Protein AF-0000000070175536 (afdb_homodimer)

Solvent-accessible surface area (backbone atoms only — not comparable to full-atom values): 23758 Å² total; per-residue (Å²): 136,83,76,71,70,71,65,68,59,58,58,49,48,50,49,49,50,51,50,50,50,50,49,48,49,50,50,49,49,51,49,47,46,49,40,47,23,42,50,34,25,49,50,18,29,48,29,9,54,51,14,40,46,26,38,61,70,68,37,47,72,58,17,34,53,26,37,48,50,21,39,54,30,51,53,45,20,55,43,45,17,60,76,60,68,35,74,43,72,66,46,50,50,48,38,49,53,15,46,42,35,18,34,7,50,25,42,26,47,68,58,58,45,82,48,72,69,39,39,51,50,28,51,51,42,25,46,39,38,47,48,32,63,73,70,28,55,82,70,49,101,60,39,31,45,9,50,59,47,50,48,43,30,34,45,32,36,20,42,28,45,67,58,73,56,41,61,69,62,29,46,51,46,46,54,55,36,40,53,43,28,67,31,84,44,82,30,55,51,79,39,45,77,75,37,46,66,67,44,36,47,51,53,52,48,52,53,50,36,62,72,64,66,42,51,60,62,37,13,53,51,46,36,51,54,37,49,47,46,72,76,31,26,70,79,65,45,22,65,92,81,136,83,78,73,71,71,66,68,58,58,57,49,47,50,50,50,52,50,50,49,51,50,50,49,48,51,50,49,51,50,50,47,45,48,41,48,23,42,50,34,24,50,50,18,29,49,27,7,53,51,14,40,46,26,37,60,69,67,37,47,72,58,17,34,53,26,36,46,50,21,38,55,31,51,54,45,20,54,42,45,17,60,76,57,67,36,74,44,73,64,46,50,51,48,38,49,53,13,46,43,35,18,34,9,51,25,42,27,48,69,57,59,45,82,46,71,68,40,37,50,52,27,50,54,44,26,46,41,39,48,48,32,63,72,69,29,55,81,72,52,93,63,40,29,44,8,50,60,47,50,46,45,30,34,44,32,36,19,42,28,45,66,57,73,55,41,62,68,62,30,47,53,45,45,54,54,36,40,54,44,27,67,31,84,45,84,32,56,48,79,39,44,77,75,37,46,67,67,44,38,48,51,52,52,48,52,54,50,37,61,73,64,64,41,52,60,61,35,12,53,51,45,36,52,54,37,51,46,45,73,76,31,25,70,78,65,45,22,65,93,78

pLDDT: mean 88.98, std 12.2, range [30.27, 98.88]

Structure (mmCIF, N/CA/C/O backbone):
data_AF-0000000070175536-model_v1
#
loop_
_entity.id
_entity.type
_entity.pdbx_description
1 polymer 'CDP-diacylglycerol--serine O-phosphatidyltransferase-like protein'
#
loop_
_atom_site.group_PDB
_atom_site.id
_atom_site.type_symbol
_atom_site.label_atom_id
_atom_site.label_alt_id
_atom_site.label_comp_id
_atom_site.label_asym_id
_atom_site.label_entity_id
_atom_site.label_seq_id
_atom_site.pdbx_PDB_ins_code
_atom_site.Cartn_x
_atom_site.Cartn_y
_atom_site.Cartn_z
_atom_site.occupancy
_atom_site.B_iso_or_equiv
_atom_site.auth_seq_id
_atom_site.auth_comp_id
_atom_site.auth_asym_id
_atom_site.auth_atom_id
_atom_site.pdbx_PDB_model_num
ATOM 1 N N . MET A 1 1 ? -20.859 22.359 71.75 1 30.92 1 MET A N 1
ATOM 2 C CA . MET A 1 1 ? -21.172 21.766 70.438 1 30.92 1 MET A CA 1
ATOM 3 C C . MET A 1 1 ? -19.984 21.875 69.5 1 30.92 1 MET A C 1
ATOM 5 O O . MET A 1 1 ? -19.641 22.969 69.062 1 30.92 1 MET A O 1
ATOM 9 N N . TRP A 1 2 ? -18.891 21.094 69.688 1 39.81 2 TRP A N 1
ATOM 10 C CA . TRP A 1 2 ? -17.641 20.891 68.938 1 39.81 2 TRP A CA 1
ATOM 11 C C . TRP A 1 2 ? -17.906 20.438 67.5 1 39.81 2 TRP A C 1
ATOM 13 O O . TRP A 1 2 ? -18.469 19.359 67.312 1 39.81 2 TRP A O 1
ATOM 23 N N . ILE A 1 3 ? -18.453 21.312 66.625 1 43.78 3 ILE A N 1
ATOM 24 C CA . ILE A 1 3 ? -18.5 21.094 65.188 1 43.78 3 ILE A CA 1
ATOM 25 C C . ILE A 1 3 ? -17.125 20.625 64.688 1 43.78 3 ILE A C 1
ATOM 27 O O . ILE A 1 3 ? -16.156 21.375 64.75 1 43.78 3 ILE A O 1
ATOM 31 N N . VAL A 1 4 ? -16.734 19.422 65 1 46.03 4 VAL A N 1
ATOM 32 C CA . VAL A 1 4 ? -15.594 18.781 64.312 1 46.03 4 VAL A CA 1
ATOM 33 C C . VAL A 1 4 ? -15.75 18.891 62.812 1 46.03 4 VAL A C 1
ATOM 35 O O . VAL A 1 4 ? -16.703 18.359 62.25 1 46.03 4 VAL A O 1
ATOM 38 N N . SER A 1 5 ? -15.32 20 62.156 1 50.22 5 SER A N 1
ATOM 39 C CA . SER A 1 5 ? -15.117 20.078 60.719 1 50.22 5 SER A CA 1
ATOM 40 C C . SER A 1 5 ? -14.453 18.828 60.188 1 50.22 5 SER A C 1
ATOM 42 O O . SER A 1 5 ? -13.453 18.359 60.719 1 50.22 5 SER A O 1
ATOM 44 N N . PRO A 1 6 ? -15.25 17.922 59.656 1 58.19 6 PRO A N 1
ATOM 45 C CA . PRO A 1 6 ? -14.602 16.734 59.094 1 58.19 6 PRO A CA 1
ATOM 46 C C . PRO A 1 6 ? -13.266 17.047 58.438 1 58.19 6 PRO A C 1
ATOM 48 O O . PRO A 1 6 ? -13.055 18.156 57.969 1 58.19 6 PRO A O 1
ATOM 51 N N . PRO A 1 7 ? -12.133 16.391 58.781 1 60.88 7 PRO A N 1
ATOM 52 C CA . PRO A 1 7 ? -10.805 16.812 58.344 1 60.88 7 PRO A CA 1
ATOM 53 C C . PRO A 1 7 ? -10.727 17.047 56.844 1 60.88 7 PRO A C 1
ATOM 55 O O . PRO A 1 7 ? -11.203 16.219 56.062 1 60.88 7 PRO A O 1
ATOM 58 N N . SER A 1 8 ? -10.742 18.297 56.344 1 72.88 8 SER A N 1
ATOM 59 C CA . SER A 1 8 ? -10.523 18.891 55.031 1 72.88 8 SER A CA 1
ATOM 60 C C . SER A 1 8 ? -9.562 18.047 54.188 1 72.88 8 SER A C 1
ATOM 62 O O . SER A 1 8 ? -9.719 17.953 52.969 1 72.88 8 SER A O 1
ATOM 64 N N . GLY A 1 9 ? -8.922 17.156 54.844 1 75.5 9 GLY A N 1
ATOM 65 C CA . GLY A 1 9 ? -7.914 16.391 54.125 1 75.5 9 GLY A CA 1
ATOM 66 C C . GLY A 1 9 ? -8.477 15.172 53.406 1 75.5 9 GLY A C 1
ATOM 67 O O . GLY A 1 9 ? -8.07 14.852 52.312 1 75.5 9 GLY A O 1
ATOM 68 N N . VAL A 1 10 ? -9.383 14.5 54.125 1 79.31 10 VAL A N 1
ATOM 69 C CA . VAL A 1 10 ? -9.945 13.289 53.562 1 79.31 10 VAL A CA 1
ATOM 70 C C . VAL A 1 10 ? -10.836 13.648 52.375 1 79.31 10 VAL A C 1
ATOM 72 O O . VAL A 1 10 ? -10.812 12.977 51.344 1 79.31 10 VAL A O 1
ATOM 75 N N . PHE A 1 11 ? -11.625 14.719 52.594 1 81.38 11 PHE A N 1
ATOM 76 C CA . PHE A 1 11 ? -12.492 15.156 51.5 1 81.38 11 PHE A CA 1
ATOM 77 C C . PHE A 1 11 ? -11.672 15.609 50.312 1 81.38 11 PHE A C 1
ATOM 79 O O . PHE A 1 11 ? -12.023 15.297 49.156 1 81.38 11 PHE A O 1
ATOM 86 N N . GLN A 1 12 ? -10.602 16.281 50.656 1 83.25 12 GLN A N 1
ATOM 87 C CA . GLN A 1 12 ? -9.727 16.734 49.562 1 83.25 12 GLN A CA 1
ATOM 88 C C . GLN A 1 12 ? -9.055 15.555 48.875 1 83.25 12 GLN A C 1
ATOM 90 O O . GLN A 1 12 ? -8.906 15.547 47.656 1 83.25 12 GLN A O 1
ATOM 95 N N . TYR A 1 13 ? -8.758 14.602 49.594 1 82.12 13 TYR A N 1
ATOM 96 C CA . TYR A 1 13 ? -8.125 13.398 49.062 1 82.12 13 TYR A CA 1
ATOM 97 C C . TYR A 1 13 ? -9.117 12.602 48.219 1 82.12 13 TYR A C 1
ATOM 99 O O . TYR A 1 13 ? -8.781 12.148 47.125 1 82.12 13 TYR A O 1
ATOM 107 N N . THR A 1 14 ? -10.289 12.469 48.75 1 79.38 14 THR A N 1
ATOM 108 C CA . THR A 1 14 ? -11.32 11.742 48.031 1 79.38 14 THR A CA 1
ATOM 109 C C . THR A 1 14 ? -11.68 12.469 46.75 1 79.38 14 THR A C 1
ATOM 111 O O . THR A 1 14 ? -11.914 11.836 45.719 1 79.38 14 THR A O 1
ATOM 114 N N . LYS A 1 15 ? -11.703 13.789 46.875 1 83.75 15 LYS A N 1
ATOM 115 C CA . LYS A 1 15 ? -11.977 14.594 45.656 1 83.75 15 LYS A CA 1
ATOM 116 C C . LYS A 1 15 ? -10.867 14.438 44.625 1 83.75 15 LYS A C 1
ATOM 118 O O . LYS A 1 15 ? -11.141 14.297 43.438 1 83.75 15 LYS A O 1
ATOM 123 N N . LYS A 1 16 ? -9.664 14.375 45.094 1 83.62 16 LYS A N 1
ATOM 124 C CA . LYS A 1 16 ? -8.531 14.188 44.219 1 83.62 16 LYS A CA 1
ATOM 125 C C . LYS A 1 16 ? -8.562 12.812 43.562 1 83.62 16 LYS A C 1
ATOM 127 O O . LYS A 1 16 ? -8.266 12.672 42.375 1 83.62 16 LYS A O 1
ATOM 132 N N . LEU A 1 17 ? -8.898 11.781 44.312 1 80.69 17 LEU A N 1
ATOM 133 C CA . LEU A 1 17 ? -8.992 10.422 43.812 1 80.69 17 LEU A CA 1
ATOM 134 C C . LEU A 1 17 ? -10.109 10.305 42.781 1 80.69 17 LEU A C 1
ATOM 136 O O . LEU A 1 17 ? -9.945 9.648 41.75 1 80.69 17 LEU A O 1
ATOM 140 N N . PHE A 1 18 ? -11.18 10.953 43.094 1 81.56 18 PHE A N 1
ATOM 141 C CA . PHE A 1 18 ? -12.32 10.953 42.156 1 81.56 18 PHE A CA 1
ATOM 142 C C . PHE A 1 18 ? -11.969 11.672 40.875 1 81.56 18 PHE A C 1
ATOM 144 O O . PHE A 1 18 ? -12.32 11.211 39.781 1 81.56 18 PHE A O 1
ATOM 151 N N . LEU A 1 19 ? -11.242 12.727 41 1 81.88 19 LEU A N 1
ATOM 152 C CA . LEU A 1 19 ? -10.812 13.477 39.844 1 81.88 19 LEU A CA 1
ATOM 153 C C . LEU A 1 19 ? -9.805 12.688 39 1 81.88 19 LEU A C 1
ATOM 155 O O . LEU A 1 19 ? -9.828 12.727 37.781 1 81.88 19 LEU A O 1
ATOM 159 N N . ARG A 1 20 ? -8.977 11.969 39.719 1 84.12 20 ARG A N 1
ATOM 160 C CA . ARG A 1 20 ? -8.008 11.117 39.031 1 84.12 20 ARG A CA 1
ATOM 161 C C . ARG A 1 20 ? -8.703 9.969 38.312 1 84.12 20 ARG A C 1
ATOM 163 O O . ARG A 1 20 ? -8.328 9.625 37.188 1 84.12 20 ARG A O 1
ATOM 170 N N . GLU A 1 21 ? -9.656 9.375 38.875 1 80.75 21 GLU A N 1
ATOM 171 C CA . GLU A 1 21 ? -10.43 8.297 38.25 1 80.75 21 GLU A CA 1
ATOM 172 C C . GLU A 1 21 ? -11.219 8.805 37.031 1 80.75 21 GLU A C 1
ATOM 174 O O . GLU A 1 21 ? -11.297 8.133 36 1 80.75 21 GLU A O 1
ATOM 179 N N . GLN A 1 22 ? -11.82 10.008 37.219 1 78.5 22 GLN A N 1
ATOM 180 C CA . GLN A 1 22 ? -12.555 10.602 36.125 1 78.5 22 GLN A CA 1
ATOM 181 C C . GLN A 1 22 ? -11.625 10.945 34.969 1 78.5 22 GLN A C 1
ATOM 183 O O . GLN A 1 22 ? -11.984 10.766 33.812 1 78.5 22 GLN A O 1
ATOM 188 N N . ALA A 1 23 ? -10.453 11.406 35.281 1 83 23 ALA A N 1
ATOM 189 C CA . ALA A 1 23 ? -9.445 11.695 34.281 1 83 23 ALA A CA 1
ATOM 190 C C . ALA A 1 23 ? -8.984 10.422 33.562 1 83 23 ALA A C 1
ATOM 192 O O . ALA A 1 23 ? -8.789 10.414 32.344 1 83 23 ALA A O 1
ATOM 193 N N . GLY A 1 24 ? -8.812 9.414 34.312 1 78 24 GLY A N 1
ATOM 194 C CA . GLY A 1 24 ? -8.445 8.133 33.75 1 78 24 GLY A CA 1
ATOM 195 C C . GLY A 1 24 ? -9.5 7.566 32.812 1 78 24 GLY A C 1
ATOM 196 O O . GLY A 1 24 ? -9.172 7.059 31.719 1 78 24 GLY A O 1
ATOM 197 N N . ARG A 1 25 ? -10.734 7.676 33.281 1 76.56 25 ARG A N 1
ATOM 198 C CA . ARG A 1 25 ? -11.844 7.227 32.438 1 76.56 25 ARG A CA 1
ATOM 199 C C . ARG A 1 25 ? -11.953 8.07 31.172 1 76.56 25 ARG A C 1
ATOM 201 O O . ARG A 1 25 ? -12.18 7.531 30.094 1 76.56 25 ARG A O 1
ATOM 208 N N . ALA A 1 26 ? -11.789 9.32 31.328 1 78.19 26 ALA A N 1
ATOM 209 C CA . ALA A 1 26 ? -11.836 10.219 30.172 1 78.19 26 ALA A CA 1
ATOM 210 C C . ALA A 1 26 ? -10.711 9.898 29.188 1 78.19 26 ALA A C 1
ATOM 212 O O . ALA A 1 26 ? -10.922 9.898 27.969 1 78.19 26 ALA A O 1
ATOM 213 N N . GLN A 1 27 ? -9.594 9.625 29.797 1 78.44 27 GLN A N 1
ATOM 214 C CA . GLN A 1 27 ? -8.461 9.266 28.953 1 78.44 27 GLN A CA 1
ATOM 215 C C . GLN A 1 27 ? -8.695 7.926 28.25 1 78.44 27 GLN A C 1
ATOM 217 O O . GLN A 1 27 ? -8.328 7.754 27.094 1 78.44 27 GLN A O 1
ATOM 222 N N . ALA A 1 28 ? -9.281 7.027 28.938 1 78.31 28 ALA A N 1
ATOM 223 C CA . ALA A 1 28 ? -9.594 5.715 28.391 1 78.31 28 ALA A CA 1
ATOM 224 C C . ALA A 1 28 ? -10.633 5.82 27.281 1 78.31 28 ALA A C 1
ATOM 226 O O . ALA A 1 28 ? -10.516 5.16 26.234 1 78.31 28 ALA A O 1
ATOM 227 N N . VAL A 1 29 ? -11.594 6.598 27.453 1 73.94 29 VAL A N 1
ATOM 228 C CA . VAL A 1 29 ? -12.641 6.805 26.453 1 73.94 29 VAL A CA 1
ATOM 229 C C . VAL A 1 29 ? -12.047 7.473 25.219 1 73.94 29 VAL A C 1
ATOM 231 O O . VAL A 1 29 ? -12.359 7.098 24.078 1 73.94 29 VAL A O 1
ATOM 234 N N . GLU A 1 30 ? -11.219 8.414 25.453 1 76.25 30 GLU A N 1
ATOM 235 C CA . GLU A 1 30 ? -10.555 9.094 24.344 1 76.25 30 GLU A CA 1
ATOM 236 C C . GLU A 1 30 ? -9.664 8.133 23.562 1 76.25 30 GLU A C 1
ATOM 238 O O . GLU A 1 30 ? -9.633 8.164 22.328 1 76.25 30 GLU A O 1
ATOM 243 N N . PHE A 1 31 ? -9.023 7.301 24.281 1 77.75 31 PHE A N 1
ATOM 244 C CA . PHE A 1 31 ? -8.18 6.281 23.656 1 77.75 31 PHE A CA 1
ATOM 245 C C . PHE A 1 31 ? -9.016 5.328 22.812 1 77.75 31 PHE A C 1
ATOM 247 O O . PHE A 1 31 ? -8.641 4.984 21.703 1 77.75 31 PHE A O 1
ATOM 254 N N . LEU A 1 32 ? -10.109 4.926 23.344 1 75.44 32 LEU A N 1
ATOM 255 C CA . LEU A 1 32 ? -11 4.008 22.625 1 75.44 32 LEU A CA 1
ATOM 256 C C . LEU A 1 32 ? -11.578 4.668 21.391 1 75.44 32 LEU A C 1
ATOM 258 O O . LEU A 1 32 ? -11.672 4.039 20.328 1 75.44 32 LEU A O 1
ATOM 262 N N . ARG A 1 33 ? -11.938 5.84 21.547 1 75.81 33 ARG A N 1
ATOM 263 C CA . ARG A 1 33 ? -12.516 6.574 20.422 1 75.81 33 ARG A CA 1
ATOM 264 C C . ARG A 1 33 ? -11.516 6.707 19.281 1 75.81 33 ARG A C 1
ATOM 266 O O . ARG A 1 33 ? -11.844 6.441 18.125 1 75.81 33 ARG A O 1
ATOM 273 N N . LYS A 1 34 ? -10.344 7.027 19.703 1 75.88 34 LYS A N 1
ATOM 274 C CA . LYS A 1 34 ? -9.297 7.254 18.703 1 75.88 34 LYS A CA 1
ATOM 275 C C . LYS A 1 34 ? -8.898 5.953 18.016 1 75.88 34 LYS A C 1
ATOM 277 O O . LYS A 1 34 ? -8.594 5.938 16.812 1 75.88 34 LYS A O 1
ATOM 282 N N . ASN A 1 35 ? -9.164 4.965 18.75 1 88.38 35 ASN A N 1
ATOM 283 C CA . ASN A 1 35 ? -8.602 3.727 18.219 1 88.38 35 ASN A CA 1
ATOM 284 C C . ASN A 1 35 ? -9.664 2.879 17.531 1 88.38 35 ASN A C 1
ATOM 286 O O . ASN A 1 35 ? -9.336 1.938 16.812 1 88.38 35 ASN A O 1
ATOM 290 N N . ALA A 1 36 ? -10.93 3.281 17.719 1 91.88 36 ALA A N 1
ATOM 291 C CA . ALA A 1 36 ? -11.992 2.475 17.109 1 91.88 36 ALA A CA 1
ATOM 292 C C . ALA A 1 36 ? -11.922 2.525 15.594 1 91.88 36 ALA A C 1
ATOM 294 O O . ALA A 1 36 ? -11.867 1.485 14.93 1 91.88 36 ALA A O 1
ATOM 295 N N . ALA A 1 37 ? -11.945 3.734 15.062 1 93.56 37 ALA A N 1
ATOM 296 C CA . ALA A 1 37 ? -11.867 3.893 13.609 1 93.56 37 ALA A CA 1
ATOM 297 C C . ALA A 1 37 ? -10.578 3.291 13.055 1 93.56 37 ALA A C 1
ATOM 299 O O . ALA A 1 37 ? -10.594 2.631 12.016 1 93.56 37 ALA A O 1
ATOM 300 N N . ASN A 1 38 ? -9.508 3.463 13.789 1 95.25 38 ASN A N 1
ATOM 301 C CA . ASN A 1 38 ? -8.219 2.928 13.375 1 95.25 38 ASN A CA 1
ATOM 302 C C . ASN A 1 38 ? -8.234 1.402 13.32 1 95.25 38 ASN A C 1
ATOM 304 O O . ASN A 1 38 ? -7.664 0.803 12.406 1 95.25 38 ASN A O 1
ATOM 308 N N . SER A 1 39 ? -8.852 0.866 14.344 1 96.94 39 SER A N 1
ATOM 309 C CA . SER A 1 39 ? -8.945 -0.59 14.383 1 96.94 39 SER A CA 1
ATOM 310 C C . SER A 1 39 ? -9.727 -1.131 13.195 1 96.94 39 SER A C 1
ATOM 312 O O . SER A 1 39 ? -9.391 -2.182 12.648 1 96.94 39 SER A O 1
ATOM 314 N N . ILE A 1 40 ? -10.766 -0.475 12.797 1 97.31 40 ILE A N 1
ATOM 315 C CA . ILE A 1 40 ? -11.578 -0.897 11.664 1 97.31 40 ILE A CA 1
ATOM 316 C C . ILE A 1 40 ? -10.766 -0.769 10.367 1 97.31 40 ILE A C 1
ATOM 318 O O . ILE A 1 40 ? -10.812 -1.653 9.516 1 97.31 40 ILE A O 1
ATOM 322 N N . SER A 1 41 ? -10.016 0.335 10.242 1 97.06 41 SER A N 1
ATOM 323 C CA . SER A 1 41 ? -9.141 0.502 9.094 1 97.06 41 SER A CA 1
ATOM 324 C C . SER A 1 41 ? -8.094 -0.61 9.023 1 97.06 41 SER A C 1
ATOM 326 O O . SER A 1 41 ? -7.797 -1.124 7.945 1 97.06 41 SER A O 1
ATOM 328 N N . MET A 1 42 ? -7.59 -1 10.211 1 97.69 42 MET A N 1
ATOM 329 C CA . MET A 1 42 ? -6.629 -2.096 10.266 1 97.69 42 MET A CA 1
ATOM 330 C C . MET A 1 42 ? -7.273 -3.41 9.844 1 97.69 42 MET A C 1
ATOM 332 O O . MET A 1 42 ? -6.637 -4.234 9.18 1 97.69 42 MET A O 1
ATOM 336 N N . ALA A 1 43 ? -8.445 -3.592 10.258 1 98.5 43 ALA A N 1
ATOM 337 C CA . ALA A 1 43 ? -9.172 -4.785 9.828 1 98.5 43 ALA A CA 1
ATOM 338 C C . ALA A 1 43 ? -9.336 -4.809 8.312 1 98.5 43 ALA A C 1
ATOM 340 O O . ALA A 1 43 ? -9.211 -5.863 7.688 1 98.5 43 ALA A O 1
ATOM 341 N N . ASN A 1 44 ? -9.68 -3.68 7.738 1 98.62 44 ASN A N 1
ATOM 342 C CA . ASN A 1 44 ? -9.758 -3.578 6.285 1 98.62 44 ASN A CA 1
ATOM 343 C C . ASN A 1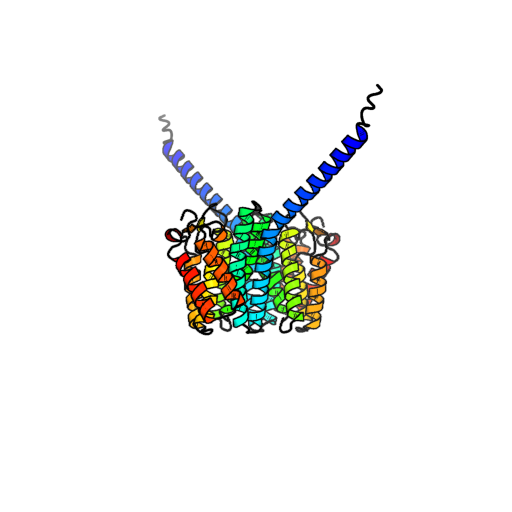 44 ? -8.422 -3.92 5.629 1 98.62 44 ASN A C 1
ATOM 345 O O . ASN A 1 44 ? -8.383 -4.66 4.645 1 98.62 44 ASN A O 1
ATOM 349 N N . LEU A 1 45 ? -7.344 -3.393 6.188 1 98.81 45 LEU A N 1
ATOM 350 C CA . LEU A 1 45 ? -6.016 -3.705 5.676 1 98.81 45 LEU A CA 1
ATOM 351 C C . LEU A 1 45 ? -5.77 -5.211 5.688 1 98.81 45 LEU A C 1
ATOM 353 O O . LEU A 1 45 ? -5.277 -5.77 4.703 1 98.81 45 LEU A O 1
ATOM 357 N N . LEU A 1 46 ? -6.164 -5.871 6.762 1 98.81 46 LEU A N 1
ATOM 358 C CA . LEU A 1 46 ? -5.98 -7.312 6.891 1 98.81 46 LEU A CA 1
ATOM 359 C C . LEU A 1 46 ? -6.812 -8.062 5.852 1 98.81 46 LEU A C 1
ATOM 361 O O . LEU A 1 46 ? -6.344 -9.047 5.273 1 98.81 46 LEU A O 1
ATOM 365 N N . MET A 1 47 ? -8.031 -7.629 5.652 1 98.81 47 MET A N 1
ATOM 366 C CA . MET A 1 47 ? -8.836 -8.25 4.605 1 98.81 47 MET A CA 1
ATOM 367 C C . MET A 1 47 ? -8.133 -8.164 3.256 1 98.81 47 MET A C 1
ATOM 369 O O . MET A 1 47 ? -8.109 -9.141 2.502 1 98.81 47 MET A O 1
ATOM 373 N N . GLY A 1 48 ? -7.59 -6.973 2.988 1 98.88 48 GLY A N 1
ATOM 374 C CA . GLY A 1 48 ? -6.844 -6.801 1.752 1 98.88 48 GLY A CA 1
ATOM 375 C C . GLY A 1 48 ? -5.652 -7.734 1.64 1 98.88 48 GLY A C 1
ATOM 376 O O . GLY A 1 48 ? -5.426 -8.336 0.587 1 98.88 48 GLY A O 1
ATOM 377 N N . LEU A 1 49 ? -4.871 -7.895 2.705 1 98.81 49 LEU A N 1
ATOM 378 C CA . LEU A 1 49 ? -3.697 -8.758 2.697 1 98.81 49 LEU A CA 1
ATOM 379 C C . LEU A 1 49 ? -4.098 -10.219 2.506 1 98.81 49 LEU A C 1
ATOM 381 O O . LEU A 1 49 ? -3.467 -10.938 1.731 1 98.81 49 LEU A O 1
ATOM 385 N N . PHE A 1 50 ? -5.137 -10.602 3.176 1 98.69 50 PHE A N 1
ATOM 386 C CA . PHE A 1 50 ? -5.625 -11.969 2.994 1 98.69 50 PHE A CA 1
ATOM 387 C C . PHE A 1 50 ? -6.113 -12.18 1.564 1 98.69 50 PHE A C 1
ATOM 389 O O . PHE A 1 50 ? -5.926 -13.258 0.994 1 98.69 50 PHE A O 1
ATOM 396 N N . SER A 1 51 ? -6.754 -11.148 1.062 1 98.75 51 SER A N 1
ATOM 397 C CA . SER A 1 51 ? -7.23 -11.25 -0.313 1 98.75 51 SER A CA 1
ATOM 398 C C . SER A 1 51 ? -6.066 -11.43 -1.287 1 98.75 51 SER A C 1
ATOM 400 O O . SER A 1 51 ? -6.148 -12.227 -2.221 1 98.75 51 SER A O 1
ATOM 402 N N . VAL A 1 52 ? -4.996 -10.719 -1.1 1 98.56 52 VAL A N 1
ATOM 403 C CA . VAL A 1 52 ? -3.795 -10.844 -1.922 1 98.56 52 VAL A CA 1
ATOM 404 C C . VAL A 1 52 ? -3.273 -12.273 -1.86 1 98.56 52 VAL A C 1
ATOM 406 O O . VAL A 1 52 ? -2.967 -12.875 -2.893 1 98.56 52 VAL A O 1
ATOM 409 N N . LEU A 1 53 ? -3.223 -12.875 -0.667 1 98.25 53 LEU A N 1
ATOM 410 C CA . LEU A 1 53 ? -2.719 -14.234 -0.497 1 98.25 53 LEU A CA 1
ATOM 411 C C . LEU A 1 53 ? -3.652 -15.242 -1.153 1 98.25 53 LEU A C 1
ATOM 413 O O . LEU A 1 53 ? -3.195 -16.219 -1.746 1 98.25 53 LEU A O 1
ATOM 417 N N . CYS A 1 54 ? -4.957 -15.008 -1.035 1 97.94 54 CYS A N 1
ATOM 418 C CA . CYS A 1 54 ? -5.91 -15.875 -1.71 1 97.94 54 CYS A CA 1
ATOM 419 C C . CYS A 1 54 ? -5.699 -15.852 -3.219 1 97.94 54 CYS A C 1
ATOM 421 O O . CYS A 1 54 ? -5.738 -16.891 -3.873 1 97.94 54 CYS A O 1
ATOM 423 N N . SER A 1 55 ? -5.461 -14.633 -3.748 1 97.62 55 SER A N 1
ATOM 424 C CA . SER A 1 55 ? -5.234 -14.508 -5.184 1 97.62 55 SER A CA 1
ATOM 425 C C . SER A 1 55 ? -3.939 -15.195 -5.602 1 97.62 55 SER A C 1
ATOM 427 O O . SER A 1 55 ? -3.881 -15.828 -6.66 1 97.62 55 SER A O 1
ATOM 429 N N . LEU A 1 56 ? -2.926 -15.125 -4.785 1 95.19 56 LEU A N 1
ATOM 430 C CA . LEU A 1 56 ? -1.653 -15.789 -5.047 1 95.19 56 LEU A CA 1
ATOM 431 C C . LEU A 1 56 ? -1.839 -17.297 -5.164 1 95.19 56 LEU A C 1
ATOM 433 O O . LEU A 1 56 ? -1.16 -17.953 -5.961 1 95.19 56 LEU A O 1
ATOM 437 N N . ASN A 1 57 ? -2.795 -17.812 -4.41 1 96.25 57 ASN A N 1
ATOM 438 C CA . ASN A 1 57 ? -3 -19.266 -4.363 1 96.25 57 ASN A CA 1
ATOM 439 C C . ASN A 1 57 ? -4.16 -19.688 -5.258 1 96.25 57 ASN A C 1
ATOM 441 O O . ASN A 1 57 ? -4.609 -20.828 -5.191 1 96.25 57 ASN A O 1
ATOM 445 N N . GLY A 1 58 ? -4.719 -18.75 -6.012 1 95.62 58 GLY A N 1
ATOM 446 C CA . GLY A 1 58 ? -5.746 -19.078 -6.988 1 95.62 58 GLY A CA 1
ATOM 447 C C . GLY A 1 58 ? -7.137 -19.156 -6.391 1 95.62 58 GLY A C 1
ATOM 448 O O . GLY A 1 58 ? -8.07 -19.641 -7.035 1 95.62 58 GLY A O 1
ATOM 449 N N . HIS A 1 59 ? -7.281 -18.719 -5.109 1 97.19 59 HIS A N 1
ATOM 450 C CA . HIS A 1 59 ? -8.578 -18.734 -4.445 1 97.19 59 HIS A CA 1
ATOM 451 C C . HIS A 1 59 ? -9.297 -17.391 -4.633 1 97.19 59 HIS A C 1
ATOM 453 O O . HIS A 1 59 ? -9.562 -16.688 -3.662 1 97.19 59 HIS A O 1
ATOM 459 N N . TYR A 1 60 ? -9.688 -17.141 -5.887 1 97.56 60 TYR A N 1
ATOM 460 C CA . TYR A 1 60 ? -10.25 -15.844 -6.258 1 97.56 60 TYR A CA 1
ATOM 461 C C . TYR A 1 60 ? -11.625 -15.648 -5.641 1 97.56 60 TYR A C 1
ATOM 463 O O . TYR A 1 60 ? -12.016 -14.523 -5.312 1 97.56 60 TYR A O 1
ATOM 471 N N . HIS A 1 61 ? -12.344 -16.797 -5.473 1 97.06 61 HIS A N 1
ATOM 472 C CA . HIS A 1 61 ? -13.656 -16.719 -4.844 1 97.06 61 HIS A CA 1
ATOM 473 C C . HIS A 1 61 ? -13.562 -16.109 -3.449 1 97.06 61 HIS A C 1
ATOM 475 O O . HIS A 1 61 ? -14.289 -15.164 -3.129 1 97.06 61 HIS A O 1
ATOM 481 N N . TYR A 1 62 ? -12.648 -16.562 -2.643 1 97.44 62 TYR A N 1
ATOM 482 C CA . TYR A 1 62 ? -12.445 -16.047 -1.295 1 97.44 62 TYR A CA 1
ATOM 483 C C . TYR A 1 62 ? -11.891 -14.617 -1.336 1 97.44 62 TYR A C 1
ATOM 485 O O . TYR A 1 62 ? -12.242 -13.789 -0.5 1 97.44 62 TYR A O 1
ATOM 493 N N . ALA A 1 63 ? -11 -14.406 -2.283 1 98.44 63 ALA A N 1
ATOM 494 C CA . ALA A 1 63 ? -10.422 -13.07 -2.422 1 98.44 63 ALA A CA 1
ATOM 495 C C . ALA A 1 63 ? -11.5 -12.016 -2.641 1 98.44 63 ALA A C 1
ATOM 497 O O . ALA A 1 63 ? -11.445 -10.93 -2.07 1 98.44 63 ALA A O 1
ATOM 498 N N . CYS A 1 64 ? -12.508 -12.344 -3.434 1 98.12 64 CYS A N 1
ATOM 499 C CA . CYS A 1 64 ? -13.594 -11.414 -3.721 1 98.12 64 CYS A CA 1
ATOM 500 C C . CYS A 1 64 ? -14.414 -11.125 -2.467 1 98.12 64 CYS A C 1
ATOM 502 O O . CYS A 1 64 ? -14.797 -9.984 -2.219 1 98.12 64 CYS A O 1
ATOM 504 N N . TRP A 1 65 ? -14.656 -12.18 -1.671 1 98 65 TRP A N 1
ATOM 505 C CA . TRP A 1 65 ? -15.383 -11.984 -0.422 1 98 65 TRP A CA 1
ATOM 506 C C . TRP A 1 65 ? -14.625 -11.039 0.509 1 98 65 TRP A C 1
ATOM 508 O O . TRP A 1 65 ? -15.234 -10.195 1.168 1 98 65 TRP A O 1
ATOM 518 N N . LEU A 1 66 ? -13.367 -11.195 0.547 1 98.5 66 LEU A N 1
ATOM 519 C CA . LEU A 1 66 ? -12.539 -10.383 1.424 1 98.5 66 LEU A CA 1
ATOM 520 C C . LEU A 1 66 ? -12.531 -8.922 0.969 1 98.5 66 LEU A C 1
ATOM 522 O O . LEU A 1 66 ? -12.586 -8.008 1.797 1 98.5 66 LEU A O 1
ATOM 526 N N . VAL A 1 67 ? -12.516 -8.695 -0.358 1 98.62 67 VAL A N 1
ATOM 527 C CA . VAL A 1 67 ? -12.562 -7.336 -0.893 1 98.62 67 VAL A CA 1
ATOM 528 C C . VAL A 1 67 ? -13.898 -6.684 -0.535 1 98.62 67 VAL A C 1
ATOM 530 O O . VAL A 1 67 ? -13.93 -5.527 -0.112 1 98.62 67 VAL A O 1
ATOM 533 N N . LEU A 1 68 ? -15.008 -7.414 -0.677 1 98.31 68 LEU A N 1
ATOM 534 C CA . LEU A 1 68 ? -16.328 -6.879 -0.338 1 98.31 68 LEU A CA 1
ATOM 535 C C . LEU A 1 68 ? -16.438 -6.605 1.158 1 98.31 68 LEU A C 1
ATOM 537 O O . LEU A 1 68 ? -17.078 -5.637 1.572 1 98.31 68 LEU A O 1
ATOM 541 N N . THR A 1 69 ? -15.805 -7.465 1.961 1 98.06 69 THR A N 1
ATOM 542 C CA . THR A 1 69 ? -15.742 -7.199 3.395 1 98.06 69 THR A CA 1
ATOM 543 C C . THR A 1 69 ? -14.977 -5.91 3.672 1 98.06 69 THR A C 1
ATOM 545 O O . THR A 1 69 ? -15.383 -5.105 4.512 1 98.06 69 THR A O 1
ATOM 548 N N . GLY A 1 70 ? -13.867 -5.754 2.943 1 98.5 70 GLY A N 1
ATOM 549 C CA . GLY A 1 70 ? -13.141 -4.5 3.049 1 98.5 70 GLY A CA 1
ATOM 550 C C . GLY A 1 70 ? -13.984 -3.289 2.705 1 98.5 70 GLY A C 1
ATOM 551 O O . GLY A 1 70 ? -13.859 -2.238 3.338 1 98.5 70 GLY A O 1
ATOM 552 N N . PHE A 1 71 ? -14.844 -3.42 1.71 1 97.94 71 PHE A N 1
ATOM 553 C CA . PHE A 1 71 ? -15.742 -2.355 1.291 1 97.94 71 PHE A CA 1
ATOM 554 C C . PHE A 1 71 ? -16.625 -1.9 2.451 1 97.94 71 PHE A C 1
ATOM 556 O O . PHE A 1 71 ? -16.719 -0.704 2.734 1 97.94 71 PHE A O 1
ATOM 563 N N . VAL A 1 72 ? -17.219 -2.814 3.162 1 97.06 72 VAL A N 1
ATOM 564 C CA . VAL A 1 72 ? -18.094 -2.527 4.281 1 97.06 72 VAL A CA 1
ATOM 565 C C . VAL A 1 72 ? -17.297 -1.931 5.438 1 97.06 72 VAL A C 1
ATOM 567 O O . VAL A 1 72 ? -17.75 -0.981 6.086 1 97.06 72 VAL A O 1
ATOM 570 N N . LEU A 1 73 ? -16.141 -2.443 5.691 1 97.56 73 LEU A N 1
ATOM 571 C CA . LEU A 1 73 ? -15.289 -1.943 6.766 1 97.56 73 LEU A CA 1
ATOM 572 C C . LEU A 1 73 ? -14.852 -0.509 6.492 1 97.56 73 LEU A C 1
ATOM 574 O O . LEU A 1 73 ? -14.781 0.311 7.41 1 97.56 73 LEU A O 1
ATOM 578 N N . ASP A 1 74 ? -14.523 -0.256 5.238 1 96.56 74 ASP A N 1
ATOM 579 C CA . ASP A 1 74 ? -14.117 1.092 4.859 1 96.56 74 ASP A CA 1
ATOM 580 C C . ASP A 1 74 ? -15.227 2.102 5.129 1 96.56 74 ASP A C 1
ATOM 582 O O . ASP A 1 74 ? -14.977 3.188 5.66 1 96.56 74 ASP A O 1
ATOM 586 N N . LEU A 1 75 ? -16.469 1.796 4.781 1 93.88 75 LEU A N 1
ATOM 587 C CA . LEU A 1 75 ? -17.625 2.662 5.043 1 93.88 75 LEU A CA 1
ATOM 588 C C . LEU A 1 75 ? -17.828 2.854 6.543 1 93.88 75 LEU A C 1
ATOM 590 O O . LEU A 1 75 ? -18.141 3.957 6.992 1 93.88 75 LEU A O 1
ATOM 594 N N . ALA A 1 76 ? -17.562 1.828 7.266 1 94.44 76 ALA A N 1
ATOM 595 C CA . ALA A 1 76 ? -17.766 1.865 8.711 1 94.44 76 ALA A CA 1
ATOM 596 C C . ALA A 1 76 ? -16.703 2.725 9.391 1 94.44 76 ALA A C 1
ATOM 598 O O . ALA A 1 76 ? -17.016 3.512 10.289 1 94.44 76 ALA A O 1
ATOM 599 N N . ASP A 1 77 ? -15.445 2.529 9.047 1 93.31 77 ASP A N 1
ATOM 600 C CA . ASP A 1 77 ? -14.391 3.262 9.734 1 93.31 77 ASP A CA 1
ATOM 601 C C . ASP A 1 77 ? -14.531 4.766 9.516 1 93.31 77 ASP A C 1
ATOM 603 O O . ASP A 1 77 ? -14.289 5.555 10.438 1 93.31 77 ASP A O 1
ATOM 607 N N . GLY A 1 78 ? -14.914 5.176 8.289 1 89.19 78 GLY A N 1
ATOM 608 C CA . GLY A 1 78 ? -15.164 6.59 8.055 1 89.19 78 GLY A CA 1
ATOM 609 C C . GLY A 1 78 ? -16.281 7.145 8.922 1 89.19 78 GLY A C 1
ATOM 610 O O . GLY A 1 78 ? -16.141 8.227 9.508 1 89.19 78 GLY A O 1
ATOM 611 N N . ALA A 1 79 ? -17.328 6.473 9.031 1 89.94 79 ALA A N 1
ATOM 612 C CA . ALA A 1 79 ? -18.469 6.898 9.828 1 89.94 79 ALA A CA 1
ATOM 613 C C . ALA A 1 79 ? -18.109 6.977 11.312 1 89.94 79 ALA A C 1
ATOM 615 O O . ALA A 1 79 ? -18.453 7.945 11.992 1 89.94 79 ALA A O 1
ATOM 616 N N . VAL A 1 80 ? -17.391 5.957 11.727 1 91.56 80 VAL A N 1
ATOM 617 C CA . VAL A 1 80 ? -17 5.898 13.133 1 91.56 80 VAL A CA 1
ATOM 618 C C . VAL A 1 80 ? -16.062 7.051 13.453 1 91.56 80 VAL A C 1
ATOM 620 O O . VAL A 1 80 ? -16.188 7.699 14.492 1 91.56 80 VAL A O 1
ATOM 623 N N . ALA A 1 81 ? -15.133 7.328 12.586 1 90.25 81 ALA A N 1
ATOM 624 C CA . ALA A 1 81 ? -14.203 8.438 12.789 1 90.25 81 ALA A CA 1
ATOM 625 C C . ALA A 1 81 ? -14.945 9.766 12.875 1 90.25 81 ALA A C 1
ATOM 627 O O . ALA A 1 81 ? -14.641 10.594 13.734 1 90.25 81 ALA A O 1
ATOM 628 N N . ARG A 1 82 ? -15.906 9.953 12.023 1 87.5 82 ARG A N 1
ATOM 629 C CA . ARG A 1 82 ? -16.656 11.211 12 1 87.5 82 ARG A CA 1
ATOM 630 C C . ARG A 1 82 ? -17.594 11.312 13.195 1 87.5 82 ARG A C 1
ATOM 632 O O . ARG A 1 82 ? -17.672 12.359 13.836 1 87.5 82 ARG A O 1
ATOM 639 N N . GLN A 1 83 ? -18.234 10.305 13.547 1 87.69 83 GLN A N 1
ATOM 640 C CA . GLN A 1 83 ? -19.203 10.305 14.648 1 87.69 83 GLN A CA 1
ATOM 641 C C . GLN A 1 83 ? -18.5 10.508 15.984 1 87.69 83 GLN A C 1
ATOM 643 O O . GLN A 1 83 ? -19.062 11.141 16.891 1 87.69 83 GLN A O 1
ATOM 648 N N . LEU A 1 84 ? -17.312 9.945 16.047 1 89.62 84 LEU A N 1
ATOM 649 C CA . LEU A 1 84 ? -16.594 10.047 17.297 1 89.62 84 LEU A CA 1
ATOM 650 C C . LEU A 1 84 ? -15.648 11.242 17.297 1 89.62 84 LEU A C 1
ATOM 652 O O . LEU A 1 84 ? -14.867 11.438 18.234 1 89.62 84 LEU A O 1
ATOM 656 N N . ASN A 1 85 ? -15.703 12.016 16.203 1 86.75 85 ASN A N 1
ATOM 657 C CA . ASN A 1 85 ? -14.82 13.164 16.047 1 86.75 85 ASN A CA 1
ATOM 658 C C . ASN A 1 85 ? -13.352 12.781 16.25 1 86.75 85 ASN A C 1
ATOM 660 O O . ASN A 1 85 ? -12.641 13.438 17 1 86.75 85 ASN A O 1
ATOM 664 N N . ALA A 1 86 ? -13.039 11.688 15.766 1 86.81 86 ALA A N 1
ATOM 665 C CA . ALA A 1 86 ? -11.703 11.125 15.953 1 86.81 86 ALA A CA 1
ATOM 666 C C . ALA A 1 86 ? -10.914 11.141 14.648 1 86.81 86 ALA A C 1
ATOM 668 O O . ALA A 1 86 ? -10.07 10.266 14.414 1 86.81 86 ALA A O 1
ATOM 669 N N . CYS A 1 87 ? -11.266 12.062 13.781 1 84.69 87 CYS A N 1
ATOM 670 C CA . CYS A 1 87 ? -10.5 12.195 12.547 1 84.69 87 CYS A CA 1
ATOM 671 C C . CYS A 1 87 ? -9.102 12.727 12.828 1 84.69 87 CYS A C 1
ATOM 673 O O . CYS A 1 87 ? -8.938 13.688 13.57 1 84.69 87 CYS A O 1
ATOM 675 N N . SER A 1 88 ? -8.086 12.047 12.422 1 87.06 88 SER A N 1
ATOM 676 C CA . SER A 1 88 ? -6.691 12.414 12.633 1 87.06 88 SER A CA 1
ATOM 677 C C . SER A 1 88 ? -5.852 12.141 11.391 1 87.06 88 SER A C 1
ATOM 679 O O . SER A 1 88 ? -6.277 11.406 10.5 1 87.06 88 SER A O 1
ATOM 681 N N . ALA A 1 89 ? -4.699 12.719 11.32 1 86.75 89 ALA A N 1
ATOM 682 C CA . ALA A 1 89 ? -3.768 12.484 10.219 1 86.75 89 ALA A CA 1
ATOM 683 C C . ALA A 1 89 ? -3.309 11.031 10.195 1 86.75 89 ALA A C 1
ATOM 685 O O . ALA A 1 89 ? -3.168 10.438 9.117 1 86.75 89 ALA A O 1
ATOM 686 N N . LEU A 1 90 ? -3.049 10.484 11.367 1 88.44 90 LEU A N 1
ATOM 687 C CA . LEU A 1 90 ? -2.652 9.078 11.453 1 88.44 90 LEU A CA 1
ATOM 688 C C . LEU A 1 90 ? -3.768 8.172 10.945 1 88.44 90 LEU A C 1
ATOM 690 O O . LEU A 1 90 ? -3.514 7.238 10.18 1 88.44 90 LEU A O 1
ATOM 694 N N . GLY A 1 91 ? -4.961 8.445 11.453 1 91.06 91 GLY A N 1
ATOM 695 C CA . GLY A 1 91 ? -6.09 7.656 10.992 1 91.06 91 GLY A CA 1
ATOM 696 C C . GLY A 1 91 ? -6.273 7.699 9.484 1 91.06 91 GLY A C 1
ATOM 697 O O . GLY A 1 91 ? -6.574 6.68 8.859 1 91.06 91 GLY A O 1
ATOM 698 N N . ALA A 1 92 ? -6.129 8.836 8.906 1 90.19 92 ALA A N 1
ATOM 699 C CA . ALA A 1 92 ? -6.23 8.992 7.457 1 90.19 92 ALA A CA 1
ATOM 700 C C . ALA A 1 92 ? -5.148 8.188 6.742 1 90.19 92 ALA A C 1
ATOM 702 O O . ALA A 1 92 ? -5.406 7.578 5.699 1 90.19 92 ALA A O 1
ATOM 703 N N . LYS A 1 93 ? -3.988 8.234 7.289 1 92.44 93 LYS A N 1
ATOM 704 C CA . LYS A 1 93 ? -2.883 7.469 6.719 1 92.44 93 LYS A CA 1
ATOM 705 C C . LYS A 1 93 ? -3.168 5.973 6.758 1 92.44 93 LYS A C 1
ATOM 707 O O . LYS A 1 93 ? -2.957 5.266 5.77 1 92.44 93 LYS A O 1
ATOM 712 N N . LEU A 1 94 ? -3.641 5.492 7.91 1 94.75 94 LEU A N 1
ATOM 713 C CA . LEU A 1 94 ? -4.004 4.082 8.047 1 94.75 94 LEU A CA 1
ATOM 714 C C . LEU A 1 94 ? -5.062 3.693 7.02 1 94.75 94 LEU A C 1
ATOM 716 O O . LEU A 1 94 ? -4.953 2.65 6.371 1 94.75 94 LEU A O 1
ATOM 720 N N . ASP A 1 95 ? -6.008 4.531 6.93 1 94.06 95 ASP A N 1
ATOM 721 C CA . ASP A 1 95 ? -7.105 4.309 5.996 1 94.06 95 ASP A CA 1
ATOM 722 C C . ASP A 1 95 ? -6.602 4.266 4.555 1 94.06 95 ASP A C 1
ATOM 724 O O . ASP A 1 95 ? -7.039 3.426 3.762 1 94.06 95 ASP A O 1
ATOM 728 N N . ASP A 1 96 ? -5.703 5.129 4.203 1 95.69 96 ASP A N 1
ATOM 729 C CA . ASP A 1 96 ? -5.152 5.184 2.85 1 95.69 96 ASP A CA 1
ATOM 730 C C . ASP A 1 96 ? -4.43 3.889 2.498 1 95.69 96 ASP A C 1
ATOM 732 O O . ASP A 1 96 ? -4.562 3.379 1.383 1 95.69 96 ASP A O 1
ATOM 736 N N . PHE A 1 97 ? -3.654 3.377 3.424 1 97.56 97 PHE A N 1
ATOM 737 C CA . PHE A 1 97 ? -2.945 2.127 3.178 1 97.5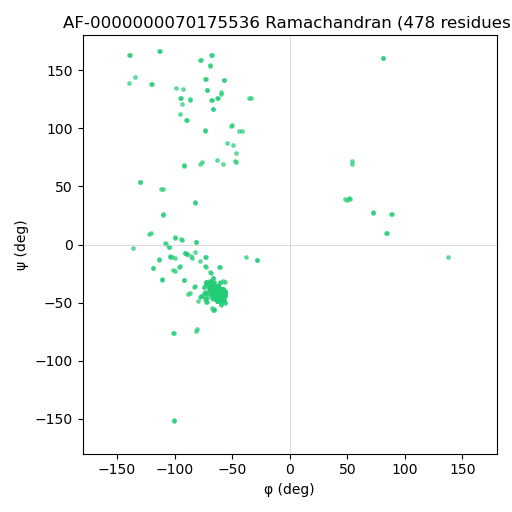6 97 PHE A CA 1
ATOM 738 C C . PHE A 1 97 ? -3.924 0.966 3.045 1 97.56 97 PHE A C 1
ATOM 740 O O . PHE A 1 97 ? -3.719 0.064 2.23 1 97.56 97 PHE A O 1
ATOM 747 N N . ALA A 1 98 ? -4.891 1.011 3.916 1 98.19 98 ALA A N 1
ATOM 748 C CA . ALA A 1 98 ? -5.918 -0.026 3.826 1 98.19 98 ALA A CA 1
ATOM 749 C C . ALA A 1 98 ? -6.609 0.004 2.465 1 98.19 98 ALA A C 1
ATOM 751 O O . ALA A 1 98 ? -6.738 -1.03 1.807 1 98.19 98 ALA A O 1
ATOM 752 N N . ASP A 1 99 ? -7.035 1.199 2.043 1 97.56 99 ASP A N 1
ATOM 753 C CA . ASP A 1 99 ? -7.715 1.374 0.764 1 97.56 99 ASP A CA 1
ATOM 754 C C . ASP A 1 99 ? -6.812 0.961 -0.398 1 97.56 99 ASP A C 1
ATOM 756 O O . ASP A 1 99 ? -7.262 0.294 -1.332 1 97.56 99 ASP A O 1
ATOM 760 N N . PHE A 1 100 ? -5.57 1.336 -0.325 1 98.69 100 PHE A N 1
ATOM 761 C CA . PHE A 1 100 ? -4.613 0.982 -1.366 1 98.69 100 PHE A CA 1
ATOM 762 C C . PHE A 1 100 ? -4.465 -0.53 -1.474 1 98.69 100 PHE A C 1
ATOM 764 O O . PHE A 1 100 ? -4.418 -1.078 -2.578 1 98.69 100 PHE A O 1
ATOM 771 N N . THR A 1 101 ? -4.383 -1.189 -0.351 1 98.88 101 THR A N 1
ATOM 772 C CA . THR A 1 101 ? -4.168 -2.633 -0.316 1 98.88 101 THR A CA 1
ATOM 773 C C . THR A 1 101 ? -5.426 -3.377 -0.754 1 98.88 101 THR A C 1
ATOM 775 O O . THR A 1 101 ? -5.371 -4.234 -1.638 1 98.88 101 THR A O 1
ATOM 778 N N . SER A 1 102 ? -6.582 -3.035 -0.179 1 98.88 102 SER A N 1
ATOM 779 C CA . SER A 1 102 ? -7.82 -3.768 -0.422 1 98.88 102 SER A CA 1
ATOM 780 C C . SER A 1 102 ? -8.414 -3.416 -1.782 1 98.88 102 SER A C 1
ATOM 782 O O . SER A 1 102 ? -8.789 -4.305 -2.549 1 98.88 102 SER A O 1
ATOM 784 N N . PHE A 1 103 ? -8.438 -2.139 -2.123 1 98.75 103 PHE A N 1
ATOM 785 C CA . PHE A 1 103 ? -9.211 -1.695 -3.275 1 98.75 103 PHE A CA 1
ATOM 786 C C . PHE A 1 103 ? -8.297 -1.395 -4.457 1 98.75 103 PHE A C 1
ATOM 788 O O . PHE A 1 103 ? -8.773 -1.162 -5.574 1 98.75 103 PHE A O 1
ATOM 795 N N . GLY A 1 104 ? -7.016 -1.36 -4.254 1 98.69 104 GLY A N 1
ATOM 796 C CA . GLY A 1 104 ? -6.031 -1.285 -5.32 1 98.69 104 GLY A CA 1
ATOM 797 C C . GLY A 1 104 ? -5.398 -2.627 -5.645 1 98.69 104 GLY A C 1
ATOM 798 O O . GLY A 1 104 ? -5.844 -3.32 -6.562 1 98.69 104 GLY A O 1
ATOM 799 N N . LEU A 1 105 ? -4.477 -3.053 -4.777 1 98.81 105 LEU A N 1
ATOM 800 C CA . LEU A 1 105 ? -3.654 -4.23 -5.039 1 98.81 105 LEU A CA 1
ATOM 801 C C . LEU A 1 105 ? -4.504 -5.496 -5.043 1 98.81 105 LEU A C 1
ATOM 803 O O . LEU A 1 105 ? -4.477 -6.266 -6.008 1 98.81 105 LEU A O 1
ATOM 807 N N . ALA A 1 106 ? -5.219 -5.742 -3.945 1 98.81 106 ALA A N 1
ATOM 808 C CA . ALA A 1 106 ? -6.027 -6.957 -3.842 1 98.81 106 ALA A CA 1
ATOM 809 C C . ALA A 1 106 ? -7.027 -7.043 -4.992 1 98.81 106 ALA A C 1
ATOM 811 O O . ALA A 1 106 ? -7.168 -8.094 -5.621 1 98.81 106 ALA A O 1
ATOM 812 N N . THR A 1 107 ? -7.715 -5.93 -5.277 1 98.88 107 THR A N 1
ATOM 813 C CA . THR A 1 107 ? -8.695 -5.906 -6.355 1 98.88 107 THR A CA 1
ATOM 814 C C . THR A 1 107 ? -8.016 -6.102 -7.707 1 98.88 107 THR A C 1
ATOM 816 O O . THR A 1 107 ? -8.516 -6.848 -8.555 1 98.88 107 THR A O 1
ATOM 819 N N . GLY A 1 108 ? -6.875 -5.441 -7.898 1 98.75 108 GLY A N 1
ATOM 820 C CA . GLY A 1 108 ? -6.133 -5.645 -9.133 1 98.75 108 GLY A CA 1
ATOM 821 C C . GLY A 1 108 ? -5.785 -7.098 -9.391 1 98.75 108 GLY A C 1
ATOM 822 O O . GLY A 1 108 ? -5.883 -7.574 -10.523 1 98.75 108 GLY A O 1
ATOM 823 N N . LEU A 1 109 ? -5.422 -7.781 -8.367 1 98.38 109 LEU A N 1
ATOM 824 C CA . LEU A 1 109 ? -4.953 -9.156 -8.531 1 98.38 109 LEU A CA 1
ATOM 825 C C . LEU A 1 109 ? -6.113 -10.086 -8.844 1 98.38 109 LEU A C 1
ATOM 827 O O . LEU A 1 109 ? -5.902 -11.211 -9.305 1 98.38 109 LEU A O 1
ATOM 831 N N . LEU A 1 110 ? -7.359 -9.68 -8.562 1 98.31 110 LEU A N 1
ATOM 832 C CA . LEU A 1 110 ? -8.516 -10.469 -8.984 1 98.31 110 LEU A CA 1
ATOM 833 C C . LEU A 1 110 ? -8.562 -10.609 -10.5 1 98.31 110 LEU A C 1
ATOM 835 O O . LEU A 1 110 ? -9.227 -11.5 -11.031 1 98.31 110 LEU A O 1
ATOM 839 N N . LEU A 1 111 ? -7.848 -9.703 -11.219 1 97.94 111 LEU A N 1
ATOM 840 C CA . LEU A 1 111 ? -7.867 -9.688 -12.68 1 97.94 111 LEU A CA 1
ATOM 841 C C . LEU A 1 111 ? -6.906 -10.727 -13.25 1 97.94 111 LEU A C 1
ATOM 843 O O . LEU A 1 111 ? -6.777 -10.859 -14.469 1 97.94 111 LEU A O 1
ATOM 847 N N . GLN A 1 112 ? -6.262 -11.484 -12.492 1 92.31 112 GLN A N 1
ATOM 848 C CA . GLN A 1 112 ? -5.445 -12.648 -12.836 1 92.31 112 GLN A CA 1
ATOM 849 C C . GLN A 1 112 ? -4.391 -12.289 -13.883 1 92.31 112 GLN A C 1
ATOM 851 O O . GLN A 1 112 ? -4.52 -12.641 -15.055 1 92.31 112 GLN A O 1
ATOM 856 N N . ALA A 1 113 ? -3.422 -11.617 -13.648 1 88.44 113 ALA A N 1
ATOM 857 C CA . ALA A 1 113 ? -2.365 -11.062 -14.484 1 88.44 113 ALA A CA 1
ATOM 858 C C . ALA A 1 113 ? -1.335 -12.125 -14.852 1 88.44 113 ALA A C 1
ATOM 860 O O . ALA A 1 113 ? -0.139 -11.953 -14.602 1 88.44 113 ALA A O 1
ATOM 861 N N . HIS A 1 114 ? -1.715 -13.141 -15.727 1 90.69 114 HIS A N 1
ATOM 862 C CA . HIS A 1 114 ? -0.771 -14.18 -16.125 1 90.69 114 HIS A CA 1
ATOM 863 C C . HIS A 1 114 ? -0.099 -13.828 -17.453 1 90.69 114 HIS A C 1
ATOM 865 O O . HIS A 1 114 ? 0.922 -14.422 -17.812 1 90.69 114 HIS A O 1
ATOM 871 N N . GLU A 1 115 ? -0.729 -12.891 -18.219 1 93.44 115 GLU A N 1
ATOM 872 C CA . GLU A 1 115 ? -0.149 -12.406 -19.469 1 93.44 115 GLU A CA 1
ATOM 873 C C . GLU A 1 115 ? 0.236 -10.93 -19.359 1 93.44 115 GLU A C 1
ATOM 875 O O . GLU A 1 115 ? -0.183 -10.242 -18.422 1 93.44 115 GLU A O 1
ATOM 880 N N . PHE A 1 116 ? 0.977 -10.492 -20.281 1 93.62 116 PHE A N 1
ATOM 881 C CA . PHE A 1 116 ? 1.556 -9.156 -20.266 1 93.62 116 PHE A CA 1
ATOM 882 C C . PHE A 1 116 ? 0.465 -8.094 -20.188 1 93.62 116 PHE A C 1
ATOM 884 O O . PHE A 1 116 ? 0.529 -7.184 -19.359 1 93.62 116 PHE A O 1
ATOM 891 N N . LEU A 1 117 ? -0.527 -8.234 -21 1 94.62 117 LEU A N 1
ATOM 892 C CA . LEU A 1 117 ? -1.596 -7.246 -21.062 1 94.62 117 LEU A CA 1
ATOM 893 C C . LEU A 1 117 ? -2.4 -7.227 -19.766 1 94.62 117 LEU A C 1
ATOM 895 O O . LEU A 1 117 ? -2.83 -6.164 -19.312 1 94.62 117 LEU A O 1
ATOM 899 N N . GLY A 1 118 ? -2.625 -8.398 -19.219 1 96.56 118 GLY A N 1
ATOM 900 C CA . GLY A 1 118 ? -3.289 -8.469 -17.922 1 96.56 118 GLY A CA 1
ATOM 901 C C . GLY A 1 118 ? -2.504 -7.793 -16.812 1 96.56 118 GLY A C 1
ATOM 902 O O . GLY A 1 118 ? -3.078 -7.105 -15.969 1 96.56 118 GLY A O 1
ATOM 903 N N . GLY A 1 119 ? -1.169 -8.023 -16.875 1 97.56 119 GLY A N 1
ATOM 904 C CA . GLY A 1 119 ? -0.309 -7.363 -15.898 1 97.56 119 GLY A CA 1
ATOM 905 C C . GLY A 1 119 ? -0.344 -5.852 -16 1 97.56 119 GLY A C 1
ATOM 906 O O . GLY A 1 119 ? -0.384 -5.156 -14.984 1 97.56 119 GLY A O 1
ATOM 907 N N . LEU A 1 120 ? -0.316 -5.379 -17.188 1 97.88 120 LEU A N 1
ATOM 908 C CA . LEU A 1 120 ? -0.386 -3.941 -17.422 1 97.88 120 LEU A CA 1
ATOM 909 C C . LEU A 1 120 ? -1.698 -3.371 -16.891 1 97.88 120 LEU A C 1
ATOM 911 O O . LEU A 1 120 ? -1.715 -2.301 -16.281 1 97.88 120 LEU A O 1
ATOM 915 N N . LEU A 1 121 ? -2.791 -4.09 -17.141 1 98.38 121 LEU A N 1
ATOM 916 C CA . LEU A 1 121 ? -4.086 -3.643 -16.641 1 98.38 121 LEU A CA 1
ATOM 917 C C . LEU A 1 121 ? -4.094 -3.574 -15.125 1 98.38 121 LEU A C 1
ATOM 919 O O . LEU A 1 121 ? -4.621 -2.621 -14.547 1 98.38 121 LEU A O 1
ATOM 923 N N . VAL A 1 122 ? -3.502 -4.574 -14.469 1 98.62 122 VAL A N 1
ATOM 924 C CA . VAL A 1 122 ? -3.42 -4.59 -13.016 1 98.62 122 VAL A CA 1
ATOM 925 C C . VAL A 1 122 ? -2.645 -3.369 -12.523 1 98.62 122 VAL A C 1
ATOM 927 O O . VAL A 1 122 ? -3.078 -2.678 -11.602 1 98.62 122 VAL A O 1
ATOM 930 N N . ILE A 1 123 ? -1.536 -3.062 -13.148 1 98.69 123 ILE A N 1
ATOM 931 C CA . ILE A 1 123 ? -0.692 -1.939 -12.758 1 98.69 123 ILE A CA 1
ATOM 932 C C . ILE A 1 123 ? -1.461 -0.631 -12.922 1 98.69 123 ILE A C 1
ATOM 934 O O . ILE A 1 123 ? -1.473 0.21 -12.023 1 98.69 123 ILE A O 1
ATOM 938 N N . VAL A 1 124 ? -2.115 -0.475 -14.047 1 98.5 124 VAL A N 1
ATOM 939 C CA . VAL A 1 124 ? -2.859 0.75 -14.32 1 98.5 124 VAL A CA 1
ATOM 940 C C . VAL A 1 124 ? -3.996 0.9 -13.312 1 98.5 124 VAL A C 1
ATOM 942 O O . VAL A 1 124 ? -4.266 2.004 -12.836 1 98.5 124 VAL A O 1
ATOM 945 N N . TYR A 1 125 ? -4.68 -0.174 -13.016 1 98.69 125 TYR A N 1
ATOM 946 C CA . TYR A 1 125 ? -5.762 -0.132 -12.039 1 98.69 125 TYR A CA 1
ATOM 947 C C . TYR A 1 125 ? -5.254 0.324 -10.672 1 98.69 125 TYR A C 1
ATOM 949 O O . TYR A 1 125 ? -5.832 1.218 -10.055 1 98.69 125 TYR A O 1
ATOM 957 N N . VAL A 1 126 ? -4.145 -0.294 -10.219 1 98.75 126 VAL A N 1
ATOM 958 C CA . VAL A 1 126 ? -3.58 0.039 -8.914 1 98.75 126 VAL A CA 1
ATOM 959 C C . VAL A 1 126 ? -3.109 1.491 -8.914 1 98.75 126 VAL A C 1
ATOM 961 O O . VAL A 1 126 ? -3.299 2.211 -7.93 1 98.75 126 VAL A O 1
ATOM 964 N N . LEU A 1 127 ? -2.545 1.93 -10.016 1 98.31 127 LEU A N 1
ATOM 965 C CA . LEU A 1 127 ? -2.078 3.309 -10.109 1 98.31 127 LEU A CA 1
ATOM 966 C C . LEU A 1 127 ? -3.252 4.281 -10.094 1 98.31 127 LEU A C 1
ATOM 968 O O . LEU A 1 127 ? -3.137 5.395 -9.57 1 98.31 127 LEU A O 1
ATOM 972 N N . ALA A 1 128 ? -4.359 3.932 -10.672 1 97.12 128 ALA A N 1
ATOM 973 C CA . ALA A 1 128 ? -5.551 4.773 -10.609 1 97.12 128 ALA A CA 1
ATOM 974 C C . ALA A 1 128 ? -6.016 4.961 -9.172 1 97.12 128 ALA A C 1
ATOM 976 O O . ALA A 1 128 ? -6.332 6.078 -8.75 1 97.12 128 ALA A O 1
ATOM 977 N N . VAL A 1 129 ? -6.062 3.867 -8.422 1 97.38 129 VAL A N 1
ATOM 978 C CA . VAL A 1 129 ? -6.434 3.928 -7.012 1 97.38 129 VAL A CA 1
ATOM 979 C C . VAL A 1 129 ? -5.43 4.793 -6.254 1 97.38 129 VAL A C 1
ATOM 981 O O . VAL A 1 129 ? -5.82 5.66 -5.469 1 97.38 129 VAL A O 1
ATOM 984 N N . PHE A 1 130 ? -4.176 4.527 -6.551 1 96.88 130 PHE A N 1
ATOM 985 C CA . PHE A 1 130 ? -3.092 5.27 -5.918 1 96.88 130 PHE A CA 1
ATOM 986 C C . PHE A 1 130 ? -3.227 6.762 -6.195 1 96.88 130 PHE A C 1
ATOM 988 O O . PHE A 1 130 ? -3.113 7.582 -5.281 1 96.88 130 PHE A O 1
ATOM 995 N N . THR A 1 131 ? -3.449 7.102 -7.426 1 93.31 131 THR A N 1
ATOM 996 C CA . THR A 1 131 ? -3.576 8.5 -7.824 1 93.31 131 THR A CA 1
ATOM 997 C C . THR A 1 131 ? -4.766 9.156 -7.129 1 93.31 131 THR A C 1
ATOM 999 O O . THR A 1 131 ? -4.676 10.297 -6.68 1 93.31 131 THR A O 1
ATOM 1002 N N . ARG A 1 132 ? -5.754 8.453 -7.035 1 90.69 132 ARG A N 1
ATOM 1003 C CA . ARG A 1 132 ? -6.93 8.977 -6.352 1 90.69 132 ARG A CA 1
ATOM 1004 C C . ARG A 1 132 ? -6.637 9.234 -4.875 1 90.69 132 ARG A C 1
ATOM 1006 O O . ARG A 1 132 ? -7.016 10.273 -4.332 1 90.69 132 ARG A O 1
ATOM 1013 N N . LEU A 1 133 ? -6.004 8.383 -4.18 1 91.75 133 LEU A N 1
ATOM 1014 C CA . LEU A 1 133 ? -5.707 8.492 -2.754 1 91.75 133 LEU A CA 1
ATOM 1015 C C . LEU A 1 133 ? -4.75 9.648 -2.488 1 91.75 133 LEU A C 1
ATOM 1017 O O . LEU A 1 133 ? -4.848 10.32 -1.458 1 91.75 133 LEU A O 1
ATOM 1021 N N . CYS A 1 134 ? -3.865 9.922 -3.414 1 90.31 134 CYS A N 1
ATOM 1022 C CA . CYS A 1 134 ? -2.816 10.914 -3.184 1 90.31 134 CYS A CA 1
ATOM 1023 C C . CYS A 1 134 ? -3.256 12.297 -3.652 1 90.31 134 CYS A C 1
ATOM 1025 O O . CYS A 1 134 ? -2.852 13.305 -3.078 1 90.31 134 CYS A O 1
ATOM 1027 N N . PHE A 1 135 ? -4.098 12.305 -4.668 1 86 135 PHE A N 1
ATOM 1028 C CA . PHE A 1 135 ? -4.305 13.609 -5.289 1 86 135 PHE A CA 1
ATOM 1029 C C . PHE A 1 135 ? -5.766 14.031 -5.191 1 86 135 PHE A C 1
ATOM 1031 O O . PHE A 1 135 ? -6.09 15.211 -5.344 1 86 135 PHE A O 1
ATOM 1038 N N . PHE A 1 136 ? -6.652 13.188 -4.996 1 75.75 136 PHE A N 1
ATOM 1039 C CA . PHE A 1 136 ? -8.062 13.562 -5.062 1 75.75 136 PHE A CA 1
ATOM 1040 C C . PHE A 1 136 ? -8.719 13.438 -3.691 1 75.75 136 PHE A C 1
ATOM 1042 O O . PHE A 1 136 ? -9.867 13.844 -3.51 1 75.75 136 PHE A O 1
ATOM 1049 N N . SER A 1 137 ? -8.133 12.797 -2.68 1 61.97 137 SER A N 1
ATOM 1050 C CA . SER A 1 137 ? -8.797 12.617 -1.391 1 61.97 137 SER A CA 1
ATOM 1051 C C . SER A 1 137 ? -8.75 13.898 -0.565 1 61.97 137 SER A C 1
ATOM 1053 O O . SER A 1 137 ? -9.664 14.18 0.21 1 61.97 137 SER A O 1
ATOM 1055 N N . SER A 1 138 ? -7.609 14.734 -0.384 1 53.91 138 SER A N 1
ATOM 1056 C CA . SER A 1 138 ? -7.359 15.719 0.665 1 53.91 138 SER A CA 1
ATOM 1057 C C . SER A 1 138 ? -8.031 17.047 0.345 1 53.91 138 SER A C 1
ATOM 1059 O O . SER A 1 138 ? -8.055 17.953 1.181 1 53.91 138 SER A O 1
ATOM 1061 N N . GLY A 1 139 ? -8.625 17.219 -0.819 1 49.31 139 GLY A N 1
ATOM 1062 C CA . GLY A 1 139 ? -8.859 18.625 -1.055 1 49.31 139 GLY A CA 1
ATOM 1063 C C . GLY A 1 139 ? -10.102 19.156 -0.358 1 49.31 139 GLY A C 1
ATOM 1064 O O . GLY A 1 139 ? -10.07 20.219 0.253 1 49.31 139 GLY A O 1
ATOM 1065 N N . MET A 1 140 ? -11.336 18.891 -0.773 1 50.06 140 MET A N 1
ATOM 1066 C CA . MET A 1 140 ? -12.539 19.562 -0.312 1 50.06 140 MET A CA 1
ATOM 1067 C C . MET A 1 140 ? -13.211 18.781 0.808 1 50.06 140 MET A C 1
ATOM 1069 O O . MET A 1 140 ? -13.445 17.578 0.674 1 50.06 140 MET A O 1
ATOM 1073 N N . PRO A 1 141 ? -13.258 19.234 2.039 1 54.53 141 PRO A N 1
ATOM 1074 C CA . PRO A 1 141 ? -13.773 18.609 3.258 1 54.53 141 PRO A CA 1
ATOM 1075 C C . PRO A 1 141 ? -15.039 17.797 3.01 1 54.53 141 PRO A C 1
ATOM 1077 O O . PRO A 1 141 ? -15.305 16.828 3.73 1 54.53 141 PRO A O 1
ATOM 1080 N N . PHE A 1 142 ? -15.641 18 1.667 1 55.53 142 PHE A N 1
ATOM 1081 C CA . PHE A 1 142 ? -16.953 17.375 1.629 1 55.53 142 PHE A CA 1
ATOM 1082 C C . PHE A 1 142 ? -17.156 16.609 0.321 1 55.53 142 PHE A C 1
ATOM 1084 O O . PHE A 1 142 ? -18.219 16.016 0.096 1 55.53 142 PHE A O 1
ATOM 1091 N N . MET A 1 143 ? -16.266 16.688 -0.472 1 63.72 143 MET A N 1
ATOM 1092 C CA . MET A 1 143 ? -16.484 16.016 -1.741 1 63.72 143 MET A CA 1
ATOM 1093 C C . MET A 1 143 ? -15.219 15.305 -2.219 1 63.72 143 MET A C 1
ATOM 1095 O O . MET A 1 143 ? -14.109 15.781 -1.963 1 63.72 143 MET A O 1
ATOM 1099 N N . TYR A 1 144 ? -15.562 14.133 -2.727 1 72.38 144 TYR A N 1
ATOM 1100 C CA . TYR A 1 144 ? -14.477 13.422 -3.391 1 72.38 144 TYR A CA 1
ATOM 1101 C C . TYR A 1 144 ? -14.445 13.742 -4.879 1 72.38 144 TYR A C 1
ATOM 1103 O O . TYR A 1 144 ? -15.492 13.875 -5.516 1 72.38 144 TYR A O 1
ATOM 1111 N N . ARG A 1 145 ? -13.281 14.016 -5.348 1 80.56 145 ARG A N 1
ATOM 1112 C CA . ARG A 1 145 ? -13.102 14.062 -6.797 1 80.56 145 ARG A CA 1
ATOM 1113 C C . ARG A 1 145 ? -12.797 12.68 -7.359 1 80.56 145 ARG A C 1
ATOM 1115 O O . ARG A 1 145 ? -11.914 11.977 -6.859 1 80.56 145 ARG A O 1
ATOM 1122 N N . GLY A 1 146 ? -13.672 12.266 -8.375 1 85.94 146 GLY A N 1
ATOM 1123 C CA . GLY A 1 146 ? -13.594 10.922 -8.914 1 85.94 146 GLY A CA 1
ATOM 1124 C C . GLY A 1 146 ? -14.289 9.883 -8.047 1 85.94 146 GLY A C 1
ATOM 1125 O O . GLY A 1 146 ? -14.539 10.125 -6.863 1 85.94 146 GLY A O 1
ATOM 1126 N N . LEU A 1 147 ? -14.617 8.711 -8.633 1 91.06 147 LEU A N 1
ATOM 1127 C CA . LEU A 1 147 ? -15.297 7.629 -7.926 1 91.06 147 LEU A CA 1
ATOM 1128 C C . LEU A 1 147 ? -14.43 7.098 -6.789 1 91.06 147 LEU A C 1
ATOM 1130 O O . LEU A 1 147 ? -13.258 6.758 -7 1 91.06 147 LEU A O 1
ATOM 1134 N N . PRO A 1 148 ? -14.992 7.062 -5.586 1 92.31 148 PRO A N 1
ATOM 1135 C CA . PRO A 1 148 ? -14.227 6.438 -4.5 1 92.31 148 PRO A CA 1
ATOM 1136 C C . PRO A 1 148 ? -13.828 5 -4.812 1 92.31 148 PRO A C 1
ATOM 1138 O O . PRO A 1 148 ? -14.617 4.238 -5.371 1 92.31 148 PRO A O 1
ATOM 1141 N N . CYS A 1 149 ? -12.625 4.617 -4.414 1 95.12 149 CYS A N 1
ATOM 1142 C CA . CYS A 1 149 ? -12.008 3.367 -4.848 1 95.12 149 CYS A CA 1
ATOM 1143 C C . CYS A 1 149 ? -12.773 2.166 -4.301 1 95.12 149 CYS A C 1
ATOM 1145 O O . CYS A 1 149 ? -12.828 1.115 -4.941 1 95.12 149 CYS A O 1
ATOM 1147 N N . PRO A 1 150 ? -13.453 2.25 -3.117 1 96.75 150 PRO A N 1
ATOM 1148 C CA . PRO A 1 150 ? -14.18 1.068 -2.646 1 96.75 150 PRO A CA 1
ATOM 1149 C C . PRO A 1 150 ? -15.289 0.643 -3.602 1 96.75 150 PRO A C 1
ATOM 1151 O O . PRO A 1 150 ? -15.539 -0.553 -3.773 1 96.75 150 PRO A O 1
ATOM 1154 N N . TYR A 1 151 ? -15.938 1.583 -4.23 1 96.5 151 TYR A N 1
ATOM 1155 C CA . TYR A 1 151 ? -17.031 1.249 -5.141 1 96.5 151 TYR A CA 1
ATOM 1156 C C . TYR A 1 151 ? -16.5 0.58 -6.402 1 96.5 151 TYR A C 1
ATOM 1158 O O . TYR A 1 151 ? -17.141 -0.314 -6.957 1 96.5 151 TYR A O 1
ATOM 1166 N N . GLY A 1 152 ? -15.359 1.064 -6.879 1 97.62 152 GLY A N 1
ATOM 1167 C CA . GLY A 1 152 ? -14.734 0.366 -7.988 1 97.62 152 GLY A CA 1
ATOM 1168 C C . GLY A 1 152 ? -14.414 -1.083 -7.676 1 97.62 152 GLY A C 1
ATOM 1169 O O . GLY A 1 152 ? -14.68 -1.972 -8.492 1 97.62 152 GLY A O 1
ATOM 1170 N N . ALA A 1 153 ? -13.859 -1.299 -6.508 1 98.62 153 ALA A N 1
ATOM 1171 C CA . ALA A 1 153 ? -13.5 -2.648 -6.074 1 98.62 153 ALA A CA 1
ATOM 1172 C C . ALA A 1 153 ? -14.742 -3.52 -5.918 1 98.62 153 ALA A C 1
ATOM 1174 O O . ALA A 1 153 ? -14.742 -4.691 -6.297 1 98.62 153 ALA A O 1
ATOM 1175 N N . SER A 1 154 ? -15.797 -2.924 -5.352 1 98.19 154 SER A N 1
ATOM 1176 C CA . SER A 1 154 ? -17.062 -3.645 -5.18 1 98.19 154 SER A CA 1
ATOM 1177 C C . SER A 1 154 ? -17.625 -4.086 -6.523 1 98.19 154 SER A C 1
ATOM 1179 O O . SER A 1 154 ? -18.125 -5.203 -6.652 1 98.19 154 SER A O 1
ATOM 1181 N N . MET A 1 155 ? -17.531 -3.25 -7.555 1 98.38 155 MET A N 1
ATOM 1182 C CA . MET A 1 155 ? -18.047 -3.561 -8.891 1 98.38 155 MET A CA 1
ATOM 1183 C C . MET A 1 155 ? -17.281 -4.73 -9.5 1 98.38 155 MET A C 1
ATOM 1185 O O . MET A 1 155 ? -17.875 -5.641 -10.07 1 98.38 155 MET A O 1
ATOM 1189 N N . VAL A 1 156 ? -15.977 -4.691 -9.328 1 98.62 156 VAL A N 1
ATOM 1190 C CA . VAL A 1 156 ? -15.148 -5.75 -9.898 1 98.62 156 VAL A CA 1
ATOM 1191 C C . VAL A 1 156 ? -15.438 -7.07 -9.195 1 98.62 156 VAL A C 1
ATOM 1193 O O . VAL A 1 156 ? -15.664 -8.094 -9.844 1 98.62 156 VAL A O 1
ATOM 1196 N N . ALA A 1 157 ? -15.484 -7.066 -7.855 1 98.25 157 ALA A N 1
ATOM 1197 C CA . ALA A 1 157 ? -15.75 -8.281 -7.086 1 98.25 157 ALA A CA 1
ATOM 1198 C C . ALA A 1 157 ? -17.141 -8.828 -7.379 1 98.25 157 ALA A C 1
ATOM 1200 O O . ALA A 1 157 ? -17.328 -10.039 -7.531 1 98.25 157 ALA A O 1
ATOM 1201 N N . ALA A 1 158 ? -18.109 -7.93 -7.434 1 97.62 158 ALA A N 1
ATOM 1202 C CA . ALA A 1 158 ? -19.484 -8.352 -7.727 1 97.62 158 ALA A CA 1
ATOM 1203 C C . ALA A 1 158 ? -19.578 -8.961 -9.125 1 97.62 158 ALA A C 1
ATOM 1205 O O . ALA A 1 158 ? -20.328 -9.922 -9.336 1 97.62 158 ALA A O 1
ATOM 1206 N N . THR A 1 159 ? -18.875 -8.398 -10.094 1 97.88 159 THR A N 1
ATOM 1207 C CA . THR A 1 159 ? -18.844 -8.945 -11.445 1 97.88 159 THR A CA 1
ATOM 1208 C C . THR A 1 159 ? -18.297 -10.367 -11.438 1 97.88 159 THR A C 1
ATOM 1210 O O . THR A 1 159 ? -18.766 -11.219 -12.203 1 97.88 159 THR A O 1
ATOM 1213 N N . TYR A 1 160 ? -17.297 -10.633 -10.602 1 97.75 160 TYR A N 1
ATOM 1214 C CA . TYR A 1 160 ? -16.766 -11.984 -10.469 1 97.75 160 TYR A CA 1
ATOM 1215 C C . TYR A 1 160 ? -17.875 -12.969 -10.094 1 97.75 160 TYR A C 1
ATOM 1217 O O . TYR A 1 160 ? -18.031 -14.008 -10.742 1 97.75 160 TYR A O 1
ATOM 1225 N N . PHE A 1 161 ? -18.656 -12.648 -9.078 1 96.69 161 PHE A N 1
ATOM 1226 C CA . PHE A 1 161 ? -19.719 -13.531 -8.602 1 96.69 161 PHE A CA 1
ATOM 1227 C C . PHE A 1 161 ? -20.828 -13.656 -9.633 1 96.69 161 PHE A C 1
ATOM 1229 O O . PHE A 1 161 ? -21.359 -14.75 -9.852 1 96.69 161 PHE A O 1
ATOM 1236 N N . LEU A 1 162 ? -21.141 -12.578 -10.273 1 95.81 162 LEU A N 1
ATOM 1237 C CA . LEU A 1 162 ? -22.25 -12.562 -11.234 1 95.81 162 LEU A CA 1
ATOM 1238 C C . LEU A 1 162 ? -21.922 -13.438 -12.438 1 95.81 162 LEU A C 1
ATOM 1240 O O . LEU A 1 162 ? -22.812 -14.125 -12.961 1 95.81 162 LEU A O 1
ATOM 1244 N N . THR A 1 163 ? -20.672 -13.469 -12.891 1 96.44 163 THR A N 1
ATOM 1245 C CA . THR A 1 163 ? -20.297 -14.133 -14.133 1 96.44 163 THR A CA 1
ATOM 1246 C C . THR A 1 163 ? -19.594 -15.453 -13.852 1 96.44 163 THR A C 1
ATOM 1248 O O . THR A 1 163 ? -19.203 -16.172 -14.781 1 96.44 163 THR A O 1
ATOM 1251 N N . GLY A 1 164 ? -19.375 -15.797 -12.617 1 94.75 164 GLY A N 1
ATOM 1252 C CA . GLY A 1 164 ? -18.656 -17 -12.266 1 94.75 164 GLY A CA 1
ATOM 1253 C C . GLY A 1 164 ? -17.172 -16.922 -12.531 1 94.75 164 GLY A C 1
ATOM 1254 O O . GLY A 1 164 ? -16.531 -17.906 -12.914 1 94.75 164 GLY A O 1
ATOM 1255 N N . GLY A 1 165 ? -16.703 -15.648 -12.469 1 95.5 165 GLY A N 1
ATOM 1256 C CA . GLY A 1 165 ? -15.258 -15.461 -12.609 1 95.5 165 GLY A CA 1
ATOM 1257 C C . GLY A 1 165 ? -14.82 -15.297 -14.055 1 95.5 165 GLY A C 1
ATOM 1258 O O . GLY A 1 165 ? -13.703 -15.688 -14.414 1 95.5 165 GLY A O 1
ATOM 1259 N N . HIS A 1 166 ? -15.758 -14.805 -14.906 1 97 166 HIS A N 1
ATOM 1260 C CA . HIS A 1 166 ? -15.383 -14.555 -16.297 1 97 166 HIS A CA 1
ATOM 1261 C C . HIS A 1 166 ? -14.359 -13.43 -16.391 1 97 166 HIS A C 1
ATOM 1263 O O . HIS A 1 166 ? -14.688 -12.266 -16.188 1 97 166 HIS A O 1
ATOM 1269 N N . LEU A 1 167 ? -13.164 -13.742 -16.875 1 97.19 167 LEU A N 1
ATOM 1270 C CA . LEU A 1 167 ? -12.016 -12.852 -16.812 1 97.19 167 LEU A CA 1
ATOM 1271 C C . LEU A 1 167 ? -12.227 -11.617 -17.672 1 97.19 167 LEU A C 1
ATOM 1273 O O . LEU A 1 167 ? -11.906 -10.5 -17.266 1 97.19 167 LEU A O 1
ATOM 1277 N N . VAL A 1 168 ? -12.773 -11.781 -18.891 1 97.5 168 VAL A N 1
ATOM 1278 C CA . VAL A 1 168 ? -12.977 -10.672 -19.797 1 97.5 168 VAL A CA 1
ATOM 1279 C C . VAL A 1 168 ? -13.953 -9.672 -19.188 1 97.5 168 VAL A C 1
ATOM 1281 O O . VAL A 1 168 ? -13.742 -8.461 -19.266 1 97.5 168 VAL A O 1
ATOM 1284 N N . ALA A 1 169 ? -15.039 -10.172 -18.609 1 98 169 ALA A N 1
ATOM 1285 C CA . ALA A 1 169 ? -16.031 -9.305 -17.969 1 98 169 ALA A CA 1
ATOM 1286 C C . ALA A 1 169 ? -15.398 -8.531 -16.812 1 98 169 ALA A C 1
ATOM 1288 O O . ALA A 1 169 ? -15.656 -7.332 -16.641 1 98 169 ALA A O 1
ATOM 1289 N N . MET A 1 170 ? -14.617 -9.18 -16.047 1 98.19 170 MET A N 1
ATOM 1290 C CA . MET A 1 170 ? -13.961 -8.547 -14.914 1 98.19 170 MET A CA 1
ATOM 1291 C C . MET A 1 170 ? -13 -7.457 -15.383 1 98.19 170 MET A C 1
ATOM 1293 O O . MET A 1 170 ? -12.969 -6.363 -14.812 1 98.19 170 MET A O 1
ATOM 1297 N N . ARG A 1 171 ? -12.18 -7.73 -16.375 1 98.44 171 ARG A N 1
ATOM 1298 C CA . ARG A 1 171 ? -11.195 -6.781 -16.891 1 98.44 171 ARG A CA 1
ATOM 1299 C C . ARG A 1 171 ? -11.875 -5.578 -17.531 1 98.44 171 ARG A C 1
ATOM 1301 O O . ARG A 1 171 ? -11.414 -4.445 -17.391 1 98.44 171 ARG A O 1
ATOM 1308 N N . LEU A 1 172 ? -12.961 -5.855 -18.25 1 98.44 172 LEU A N 1
ATOM 1309 C CA . LEU A 1 172 ? -13.734 -4.75 -18.812 1 98.44 172 LEU A CA 1
ATOM 1310 C C . LEU A 1 172 ? -14.297 -3.863 -17.703 1 98.44 172 LEU A C 1
ATOM 1312 O O . LEU A 1 172 ? -14.258 -2.637 -17.812 1 98.44 172 LEU A O 1
ATOM 1316 N N . MET A 1 173 ? -14.844 -4.48 -16.672 1 98.56 173 MET A N 1
ATOM 1317 C CA . MET A 1 173 ? -15.352 -3.721 -15.539 1 98.56 173 MET A CA 1
ATOM 1318 C C . MET A 1 173 ? -14.242 -2.883 -14.906 1 98.56 173 MET A C 1
ATOM 1320 O O . MET A 1 173 ? -14.461 -1.719 -14.562 1 98.56 173 MET A O 1
ATOM 1324 N N . ALA A 1 174 ? -13.078 -3.492 -14.75 1 98.62 174 ALA A N 1
ATOM 1325 C CA . ALA A 1 174 ? -11.945 -2.768 -14.172 1 98.62 174 ALA A CA 1
ATOM 1326 C C . ALA A 1 174 ? -11.594 -1.543 -15.016 1 98.62 174 ALA A C 1
ATOM 1328 O O . ALA A 1 174 ? -11.32 -0.47 -14.477 1 98.62 174 ALA A O 1
ATOM 1329 N N . ILE A 1 175 ? -11.578 -1.688 -16.344 1 98.5 175 ILE A N 1
ATOM 1330 C CA . ILE A 1 175 ? -11.273 -0.58 -17.234 1 98.5 175 ILE A CA 1
ATOM 1331 C C . ILE A 1 175 ? -12.297 0.538 -17.047 1 98.5 175 ILE A C 1
ATOM 1333 O O . ILE A 1 175 ? -11.93 1.709 -16.922 1 98.5 175 ILE A O 1
ATOM 1337 N N . VAL A 1 176 ? -13.555 0.172 -16.984 1 98.19 176 VAL A N 1
ATOM 1338 C CA . VAL A 1 176 ? -14.625 1.144 -16.781 1 98.19 176 VAL A CA 1
ATOM 1339 C C . VAL A 1 176 ? -14.43 1.859 -15.445 1 98.19 176 VAL A C 1
ATOM 1341 O O . VAL A 1 176 ? -14.562 3.082 -15.359 1 98.19 176 VAL A O 1
ATOM 1344 N N . MET A 1 177 ? -14.094 1.106 -14.398 1 97.94 177 MET A N 1
ATOM 1345 C CA . MET A 1 177 ? -13.938 1.698 -13.07 1 97.94 177 MET A CA 1
ATOM 1346 C C . MET A 1 177 ? -12.711 2.607 -13.023 1 97.94 177 MET A C 1
ATOM 1348 O O . MET A 1 177 ? -12.711 3.619 -12.32 1 97.94 177 MET A O 1
ATOM 1352 N N . ILE A 1 178 ? -11.586 2.254 -13.766 1 97.94 178 ILE A N 1
ATOM 1353 C CA . ILE A 1 178 ? -10.422 3.133 -13.867 1 97.94 178 ILE A CA 1
ATOM 1354 C C . ILE A 1 178 ? -10.852 4.496 -14.406 1 97.94 178 ILE A C 1
ATOM 1356 O O . ILE A 1 178 ? -10.484 5.531 -13.852 1 97.94 178 ILE A O 1
ATOM 1360 N N . LEU A 1 179 ? -11.703 4.496 -15.406 1 96.19 179 LEU A N 1
ATOM 1361 C CA . LEU A 1 179 ? -12.156 5.73 -16.031 1 96.19 179 LEU A CA 1
ATOM 1362 C C . LEU A 1 179 ? -12.992 6.559 -15.062 1 96.19 179 LEU A C 1
ATOM 1364 O O . LEU A 1 179 ? -12.828 7.773 -14.969 1 96.19 179 LEU A O 1
ATOM 1368 N N . PHE A 1 180 ? -13.797 5.914 -14.281 1 94.5 180 PHE A N 1
ATOM 1369 C CA . PHE A 1 180 ? -14.625 6.621 -13.32 1 94.5 180 PHE A CA 1
ATOM 1370 C C . PHE A 1 180 ? -13.781 7.18 -12.18 1 94.5 180 PHE A C 1
ATOM 1372 O O . PHE A 1 180 ? -14.094 8.242 -11.633 1 94.5 180 PHE A O 1
ATOM 1379 N N . MET A 1 181 ? -12.758 6.469 -11.781 1 93 181 MET A N 1
ATOM 1380 C CA . MET A 1 181 ? -11.922 6.906 -10.664 1 93 181 MET A CA 1
ATOM 1381 C C . MET A 1 181 ? -11.047 8.094 -11.07 1 93 181 MET A C 1
ATOM 1383 O O . MET A 1 181 ? -10.75 8.953 -10.242 1 93 181 MET A O 1
ATOM 1387 N N . VAL A 1 182 ? -10.648 8.086 -12.312 1 89.81 182 VAL A N 1
ATOM 1388 C CA . VAL A 1 182 ? -9.727 9.125 -12.758 1 89.81 182 VAL A CA 1
ATOM 1389 C C . VAL A 1 182 ? -10.516 10.312 -13.297 1 89.81 182 VAL A C 1
ATOM 1391 O O . VAL A 1 182 ? -9.984 11.422 -13.406 1 89.81 182 VAL A O 1
ATOM 1394 N N . ASP A 1 183 ? -11.805 10.016 -13.352 1 84.38 183 ASP A N 1
ATOM 1395 C CA . ASP A 1 183 ? -12.648 11.125 -13.789 1 84.38 183 ASP A CA 1
ATOM 1396 C C . ASP A 1 183 ? -12.758 12.195 -12.703 1 84.38 183 ASP A C 1
ATOM 1398 O O . ASP A 1 183 ? -12.664 11.891 -11.508 1 84.38 183 ASP A O 1
ATOM 1402 N N . GLN A 1 184 ? -12.594 13.445 -12.984 1 79.12 184 GLN A N 1
ATOM 1403 C CA . GLN A 1 184 ? -12.609 14.531 -12.008 1 79.12 184 GLN A CA 1
ATOM 1404 C C . GLN A 1 184 ? -14.039 14.961 -11.688 1 79.12 184 GLN A C 1
ATOM 1406 O O . GLN A 1 184 ? -14.305 16.156 -11.484 1 79.12 184 GLN A O 1
ATOM 1411 N N . GLY A 1 185 ? -14.938 13.867 -11.672 1 81.56 185 GLY A N 1
ATOM 1412 C CA . GLY A 1 185 ? -16.297 14.148 -11.242 1 81.56 185 GLY A CA 1
ATOM 1413 C C . GLY A 1 185 ? -16.438 14.273 -9.734 1 81.56 185 GLY A C 1
ATOM 1414 O O . GLY A 1 185 ? -15.594 13.773 -8.984 1 81.56 185 GLY A O 1
ATOM 1415 N N . PHE A 1 186 ? -17.516 14.945 -9.359 1 82.88 186 PHE A N 1
ATOM 1416 C CA . PHE A 1 186 ? -17.734 15.164 -7.934 1 82.88 186 PHE A CA 1
ATOM 1417 C C . PHE A 1 186 ? -18.641 14.094 -7.352 1 82.88 186 PHE A C 1
ATOM 1419 O O . PHE A 1 186 ? -19.672 13.758 -7.949 1 82.88 186 PHE A O 1
ATOM 1426 N N . TYR A 1 187 ? -18.172 13.445 -6.305 1 84.38 187 TYR A N 1
ATOM 1427 C CA . TYR A 1 187 ? -18.969 12.492 -5.527 1 84.38 187 TYR A CA 1
ATOM 1428 C C . TYR A 1 187 ? -19.078 12.93 -4.074 1 84.38 187 TYR A C 1
ATOM 1430 O O . TYR A 1 187 ? -18.109 13.438 -3.496 1 84.38 187 TYR A O 1
ATOM 1438 N N . PRO A 1 188 ? -20.266 12.781 -3.52 1 79.44 188 PRO A N 1
ATOM 1439 C CA . PRO A 1 188 ? -20.406 13.141 -2.104 1 79.44 188 PRO A CA 1
ATOM 1440 C C . PRO A 1 188 ? -19.672 12.172 -1.18 1 79.44 188 PRO A C 1
ATOM 1442 O O . PRO A 1 188 ? -19.406 11.023 -1.556 1 79.44 188 PRO A O 1
ATOM 1445 N N . HIS A 1 189 ? -19.312 12.68 -0.066 1 77.94 189 HIS A N 1
ATOM 1446 C CA . HIS A 1 189 ? -18.781 11.766 0.937 1 77.94 189 HIS A CA 1
ATOM 1447 C C . HIS A 1 189 ? -19.797 10.703 1.311 1 77.94 189 HIS A C 1
ATOM 1449 O O . HIS A 1 189 ? -20.969 11.016 1.529 1 77.94 189 HIS A O 1
ATOM 1455 N N . ASP A 1 190 ? -19.297 9.586 1.273 1 75.06 190 ASP A N 1
ATOM 1456 C CA . ASP A 1 190 ? -20.203 8.484 1.58 1 75.06 190 ASP A CA 1
ATOM 1457 C C . ASP A 1 190 ? -20.516 8.438 3.072 1 75.06 190 ASP A C 1
ATOM 1459 O O . ASP A 1 190 ? -19.75 7.883 3.861 1 75.06 190 ASP A O 1
ATOM 1463 N N . LYS A 1 191 ? -21.625 8.992 3.406 1 79.06 191 LYS A N 1
ATOM 1464 C CA . LYS A 1 191 ? -22.094 9.062 4.785 1 79.06 191 LYS A CA 1
ATOM 1465 C C . LYS A 1 191 ? -23.312 8.164 5.004 1 79.06 191 LYS A C 1
ATOM 1467 O O . LYS A 1 191 ? -24.312 8.586 5.598 1 79.06 191 LYS A O 1
ATOM 1472 N N . VAL A 1 192 ? -23.203 6.98 4.547 1 80.56 192 VAL A N 1
ATOM 1473 C CA . VAL A 1 192 ? -24.297 6.023 4.582 1 80.56 192 VAL A CA 1
ATOM 1474 C C . VAL A 1 192 ? -24.75 5.801 6.027 1 80.56 192 VAL A C 1
ATOM 1476 O O . VAL A 1 192 ? -25.938 5.789 6.32 1 80.56 192 VAL A O 1
ATOM 1479 N N . LEU A 1 193 ? -23.797 5.77 6.973 1 84.75 193 LEU A N 1
ATOM 1480 C CA . LEU A 1 193 ? -24.109 5.406 8.352 1 84.75 193 LEU A CA 1
ATOM 1481 C C . LEU A 1 193 ? -24.5 6.637 9.164 1 84.75 193 LEU A C 1
ATOM 1483 O O . LEU A 1 193 ? -24.984 6.516 10.289 1 84.75 193 LEU A O 1
ATOM 1487 N N . GLU A 1 194 ? -24.344 7.781 8.602 1 83.12 194 GLU A N 1
ATOM 1488 C CA . GLU A 1 194 ? -24.703 9.031 9.258 1 83.12 194 GLU A CA 1
ATOM 1489 C C . GLU A 1 194 ? -25.953 9.648 8.625 1 83.12 194 GLU A C 1
ATOM 1491 O O . GLU A 1 194 ? -26.406 10.719 9.039 1 83.12 194 GLU A O 1
ATOM 1496 N N . SER A 1 195 ? -26.438 8.945 7.672 1 84.12 195 SER A N 1
ATOM 1497 C CA . SER A 1 195 ? -27.547 9.477 6.887 1 84.12 195 SER A CA 1
ATOM 1498 C C . SER A 1 195 ? -28.875 8.875 7.328 1 84.12 195 SER A C 1
ATOM 1500 O O . SER A 1 195 ? -29.031 8.492 8.492 1 84.12 195 SER A O 1
ATOM 1502 N N . GLN A 1 196 ? -29.797 8.812 6.418 1 85.44 196 GLN A N 1
ATOM 1503 C CA . GLN A 1 196 ? -31.172 8.352 6.672 1 85.44 196 GLN A CA 1
ATOM 1504 C C . GLN A 1 196 ? -31.188 6.867 7.012 1 85.44 196 GLN A C 1
ATOM 1506 O O . GLN A 1 196 ? -30.219 6.148 6.746 1 85.44 196 GLN A O 1
ATOM 1511 N N . ALA A 1 197 ? -32.188 6.441 7.539 1 89.44 197 ALA A N 1
ATOM 1512 C CA . ALA A 1 197 ? -32.344 5.074 8.031 1 89.44 197 ALA A CA 1
ATOM 1513 C C . ALA A 1 197 ? -32.219 4.066 6.891 1 89.44 197 ALA A C 1
ATOM 1515 O O . ALA A 1 197 ? -31.703 2.967 7.074 1 89.44 197 ALA A O 1
ATOM 1516 N N . TRP A 1 198 ? -32.75 4.434 5.797 1 89.69 198 TRP A N 1
ATOM 1517 C CA . TRP A 1 198 ? -32.75 3.457 4.711 1 89.69 198 TRP A CA 1
ATOM 1518 C C . TRP A 1 198 ? -31.312 3.189 4.23 1 89.69 198 TRP A C 1
ATOM 1520 O O . TRP A 1 198 ? -30.984 2.072 3.824 1 89.69 198 TRP A O 1
ATOM 1530 N N . LYS A 1 199 ? -30.453 4.156 4.277 1 90.25 199 LYS A N 1
ATOM 1531 C CA . LYS A 1 199 ? -29.062 3.953 3.912 1 90.25 199 LYS A CA 1
ATOM 1532 C C . LYS A 1 199 ? -28.344 3.061 4.926 1 90.25 199 LYS A C 1
ATOM 1534 O O . LYS A 1 199 ? -27.531 2.223 4.551 1 90.25 199 LYS A O 1
ATOM 1539 N N . LYS A 1 200 ? -28.734 3.223 6.168 1 91.81 200 LYS A N 1
ATOM 1540 C CA . LYS A 1 200 ? -28.219 2.344 7.215 1 91.81 200 LYS A CA 1
ATOM 1541 C C . LYS A 1 200 ? -28.688 0.907 7.008 1 91.81 200 LYS A C 1
ATOM 1543 O O . LYS A 1 200 ? -27.938 -0.039 7.27 1 91.81 200 LYS A O 1
ATOM 1548 N N . ALA A 1 201 ? -29.891 0.853 6.555 1 93 201 ALA A N 1
ATOM 1549 C CA . ALA A 1 201 ? -30.438 -0.469 6.262 1 93 201 ALA A CA 1
ATOM 1550 C C . ALA A 1 201 ? -29.688 -1.128 5.105 1 93 201 ALA A C 1
ATOM 1552 O O . ALA A 1 201 ? -29.469 -2.342 5.109 1 93 201 ALA A O 1
ATOM 1553 N N . ILE A 1 202 ? -29.297 -0.333 4.121 1 92.75 202 ILE A N 1
ATOM 1554 C CA . ILE A 1 202 ? -28.531 -0.852 3 1 92.75 202 ILE A CA 1
ATOM 1555 C C . ILE A 1 202 ? -27.188 -1.376 3.504 1 92.75 202 ILE A C 1
ATOM 1557 O O . ILE A 1 202 ? -26.734 -2.455 3.102 1 92.75 202 ILE A O 1
ATOM 1561 N N . PHE A 1 203 ? -26.578 -0.661 4.402 1 94.12 203 PHE A N 1
ATOM 1562 C CA . PHE A 1 203 ? -25.328 -1.089 4.996 1 94.12 203 PHE A CA 1
ATOM 1563 C C . PHE A 1 203 ? -25.5 -2.391 5.766 1 94.12 203 PHE A C 1
ATOM 1565 O O . PHE A 1 203 ? -24.719 -3.328 5.602 1 94.12 203 PHE A O 1
ATOM 1572 N N . ALA A 1 204 ? -26.531 -2.438 6.59 1 94.25 204 ALA A N 1
ATOM 1573 C CA . ALA A 1 204 ? -26.828 -3.645 7.352 1 94.25 204 ALA A CA 1
ATOM 1574 C C . ALA A 1 204 ? -27.109 -4.824 6.426 1 94.25 204 ALA A C 1
ATOM 1576 O O . ALA A 1 204 ? -26.688 -5.953 6.711 1 94.25 204 ALA A O 1
ATOM 1577 N N . GLY A 1 205 ? -27.828 -4.551 5.379 1 93.25 205 GLY A N 1
ATOM 1578 C CA . GLY A 1 205 ? -28.047 -5.574 4.371 1 93.25 205 GLY A CA 1
ATOM 1579 C C . GLY A 1 205 ? -26.766 -6.098 3.762 1 93.25 205 GLY A C 1
ATOM 1580 O O . GLY A 1 205 ? -26.641 -7.297 3.502 1 93.25 205 GLY A O 1
ATOM 1581 N N . GLY A 1 206 ? -25.828 -5.184 3.52 1 93.75 206 GLY A N 1
ATOM 1582 C CA . GLY A 1 206 ? -24.531 -5.602 3.025 1 93.75 206 GLY A CA 1
ATOM 1583 C C 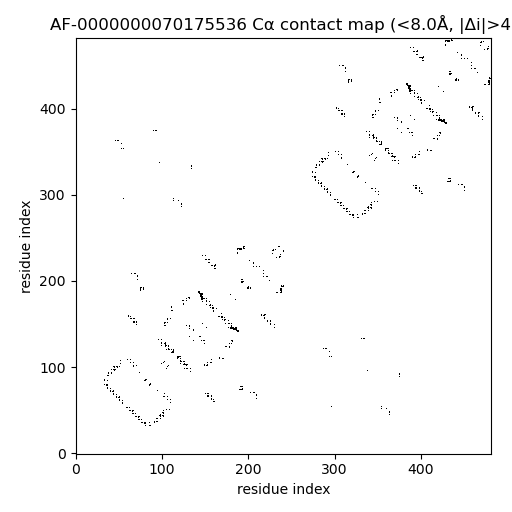. GLY A 1 206 ? -23.812 -6.562 3.961 1 93.75 206 GLY A C 1
ATOM 1584 O O . GLY A 1 206 ? -23.234 -7.559 3.516 1 93.75 206 GLY A O 1
ATOM 1585 N N . ILE A 1 207 ? -23.859 -6.324 5.227 1 94.12 207 ILE A N 1
ATOM 1586 C CA . ILE A 1 207 ? -23.25 -7.188 6.227 1 94.12 207 ILE A CA 1
ATOM 1587 C C . ILE A 1 207 ? -23.922 -8.555 6.211 1 94.12 207 ILE A C 1
ATOM 1589 O O . ILE A 1 207 ? -23.25 -9.594 6.246 1 94.12 207 ILE A O 1
ATOM 1593 N N . LEU A 1 208 ? -25.234 -8.547 6.102 1 92.81 208 LEU A N 1
ATOM 1594 C CA . LEU A 1 208 ? -26 -9.781 6.109 1 92.81 208 LEU A CA 1
ATOM 1595 C C . LEU A 1 208 ? -25.656 -10.641 4.898 1 92.81 208 LEU A C 1
ATOM 1597 O O . LEU A 1 208 ? -25.484 -11.859 5.02 1 92.81 208 LEU A O 1
ATOM 1601 N N . VAL A 1 209 ? -25.625 -9.984 3.803 1 92.12 209 VAL A N 1
ATOM 1602 C CA . VAL A 1 209 ? -25.328 -10.711 2.572 1 92.12 209 VAL A CA 1
ATOM 1603 C C . VAL A 1 209 ? -23.922 -11.305 2.65 1 92.12 209 VAL A C 1
ATOM 1605 O O . VAL A 1 209 ? -23.688 -12.414 2.16 1 92.12 209 VAL A O 1
ATOM 1608 N N . LEU A 1 210 ? -22.984 -10.617 3.229 1 93.25 210 LEU A N 1
ATOM 1609 C CA . LEU A 1 210 ? -21.625 -11.117 3.402 1 93.25 210 LEU A CA 1
ATOM 1610 C C . LEU A 1 210 ? -21.594 -12.32 4.336 1 93.25 210 LEU A C 1
ATOM 1612 O O . LEU A 1 210 ? -20.859 -13.281 4.102 1 93.25 210 LEU A O 1
ATOM 1616 N N . LEU A 1 211 ? -22.422 -12.328 5.344 1 91.25 211 LEU A N 1
ATOM 1617 C CA . LEU A 1 211 ? -22.453 -13.383 6.344 1 91.25 211 LEU A CA 1
ATOM 1618 C C . LEU A 1 211 ? -23.062 -14.664 5.777 1 91.25 211 LEU A C 1
ATOM 1620 O O . LEU A 1 211 ? -22.641 -15.766 6.125 1 91.25 211 LEU A O 1
ATOM 1624 N N . PHE A 1 212 ? -23.984 -14.516 4.887 1 89.56 212 PHE A N 1
ATOM 1625 C CA . PHE A 1 212 ? -24.688 -15.68 4.344 1 89.56 212 PHE A CA 1
ATOM 1626 C C . PHE A 1 212 ? -23.906 -16.266 3.174 1 89.56 212 PHE A C 1
ATOM 1628 O O . PHE A 1 212 ? -24.141 -17.406 2.775 1 89.56 212 PHE A O 1
ATOM 1635 N N . HIS A 1 213 ? -22.969 -15.609 2.762 1 85.94 213 HIS A N 1
ATOM 1636 C CA . HIS A 1 213 ? -22.078 -16.062 1.71 1 85.94 213 HIS A CA 1
ATOM 1637 C C . HIS A 1 213 ? -22.844 -16.609 0.521 1 85.94 213 HIS A C 1
ATOM 1639 O O . HIS A 1 213 ? -22.5 -17.672 -0.01 1 85.94 213 HIS A O 1
ATOM 1645 N N . ALA A 1 214 ? -23.984 -15.961 0.156 1 84.81 214 ALA A N 1
ATOM 1646 C CA . ALA A 1 214 ? -24.703 -16.297 -1.074 1 84.81 214 ALA A CA 1
ATOM 1647 C C . ALA A 1 214 ? -24.203 -15.453 -2.244 1 84.81 214 ALA A C 1
ATOM 1649 O O . ALA A 1 214 ? -24.547 -14.273 -2.371 1 84.81 214 ALA A O 1
ATOM 1650 N N . SER A 1 215 ? -23.484 -16.109 -3.09 1 88.38 215 SER A N 1
ATOM 1651 C CA . SER A 1 215 ? -22.688 -15.414 -4.098 1 88.38 215 SER A CA 1
ATOM 1652 C C . SER A 1 215 ? -23.594 -14.617 -5.043 1 88.38 215 SER A C 1
ATOM 1654 O O . SER A 1 215 ? -23.328 -13.445 -5.316 1 88.38 215 SER A O 1
ATOM 1656 N N . PHE A 1 216 ? -24.594 -15.234 -5.477 1 86.88 216 PHE A N 1
ATOM 1657 C CA . PHE A 1 216 ? -25.453 -14.555 -6.445 1 86.88 216 PHE A CA 1
ATOM 1658 C C . PHE A 1 216 ? -26.156 -13.359 -5.805 1 86.88 216 PHE A C 1
ATOM 1660 O O . PHE A 1 216 ? -26.156 -12.266 -6.363 1 86.88 216 PHE A O 1
ATOM 1667 N N . LEU A 1 217 ? -26.703 -13.5 -4.641 1 88.12 217 LEU A N 1
ATOM 1668 C CA . LEU A 1 217 ? -27.391 -12.422 -3.932 1 88.12 217 LEU A CA 1
ATOM 1669 C C . LEU A 1 217 ? -26.422 -11.305 -3.574 1 88.12 217 LEU A C 1
ATOM 1671 O O . LEU A 1 217 ? -26.766 -10.125 -3.67 1 88.12 217 LEU A O 1
ATOM 1675 N N . ALA A 1 218 ? -25.297 -11.695 -3.191 1 89.56 218 ALA A N 1
ATOM 1676 C CA . ALA A 1 218 ? -24.281 -10.703 -2.846 1 89.56 218 ALA A CA 1
ATOM 1677 C C . ALA A 1 218 ? -23.891 -9.875 -4.066 1 89.56 218 ALA A C 1
ATOM 1679 O O . ALA A 1 218 ? -23.75 -8.656 -3.979 1 89.56 218 ALA A O 1
ATOM 1680 N N . SER A 1 219 ? -23.703 -10.57 -5.145 1 93.12 219 SER A N 1
ATOM 1681 C CA . SER A 1 219 ? -23.312 -9.883 -6.367 1 93.12 219 SER A CA 1
ATOM 1682 C C . SER A 1 219 ? -24.359 -8.852 -6.781 1 93.12 219 SER A C 1
ATOM 1684 O O . SER A 1 219 ? -24.031 -7.691 -7.035 1 93.12 219 SER A O 1
ATOM 1686 N N . LEU A 1 220 ? -25.594 -9.25 -6.781 1 93.62 220 LEU A N 1
ATOM 1687 C CA . LEU A 1 220 ? -26.656 -8.336 -7.176 1 93.62 220 LEU A CA 1
ATOM 1688 C C . LEU A 1 220 ? -26.781 -7.18 -6.191 1 93.62 220 LEU A C 1
ATOM 1690 O O . LEU A 1 220 ? -26.938 -6.027 -6.602 1 93.62 220 LEU A O 1
ATOM 1694 N N . TYR A 1 221 ? -26.719 -7.527 -4.965 1 95.06 221 TYR A N 1
ATOM 1695 C CA . TYR A 1 221 ? -26.859 -6.523 -3.92 1 95.06 221 TYR A CA 1
ATOM 1696 C C . TYR A 1 221 ? -25.781 -5.453 -4.039 1 95.06 221 TYR A C 1
ATOM 1698 O O . TYR A 1 221 ? -26.078 -4.262 -4.102 1 95.06 221 TYR A O 1
ATOM 1706 N N . PHE A 1 222 ? -24.531 -5.84 -4.117 1 95.81 222 PHE A N 1
ATOM 1707 C CA . PHE A 1 222 ? -23.422 -4.898 -4.16 1 95.81 222 PHE A CA 1
ATOM 1708 C C . PHE A 1 222 ? -23.375 -4.184 -5.504 1 95.81 222 PHE A C 1
ATOM 1710 O O . PHE A 1 222 ? -22.969 -3.018 -5.578 1 95.81 222 PHE A O 1
ATOM 1717 N N . LEU A 1 223 ? -23.766 -4.859 -6.566 1 96.06 223 LEU A N 1
ATOM 1718 C CA . LEU A 1 223 ? -23.828 -4.203 -7.867 1 96.06 223 LEU A CA 1
ATOM 1719 C C . LEU A 1 223 ? -24.844 -3.072 -7.855 1 96.06 223 LEU A C 1
ATOM 1721 O O . LEU A 1 223 ? -24.547 -1.952 -8.273 1 96.06 223 LEU A O 1
ATOM 1725 N N . ILE A 1 224 ? -26.031 -3.359 -7.352 1 95.31 224 ILE A N 1
ATOM 1726 C CA . ILE A 1 224 ? -27.078 -2.354 -7.301 1 95.31 224 ILE A CA 1
ATOM 1727 C C . ILE A 1 224 ? -26.656 -1.195 -6.406 1 95.31 224 ILE A C 1
ATOM 1729 O O . ILE A 1 224 ? -26.828 -0.028 -6.762 1 95.31 224 ILE A O 1
ATOM 1733 N N . TRP A 1 225 ? -26.078 -1.558 -5.273 1 94.62 225 TRP A N 1
ATOM 1734 C CA . TRP A 1 225 ? -25.594 -0.549 -4.34 1 94.62 225 TRP A CA 1
ATOM 1735 C C . TRP A 1 225 ? -24.547 0.347 -5.008 1 94.62 225 TRP A C 1
ATOM 1737 O O . TRP A 1 225 ? -24.703 1.57 -5.035 1 94.62 225 TRP A O 1
ATOM 1747 N N . SER A 1 226 ? -23.594 -0.167 -5.691 1 95.5 226 SER A N 1
ATOM 1748 C CA . SER A 1 226 ? -22.5 0.588 -6.293 1 95.5 226 SER A CA 1
ATOM 1749 C C . SER A 1 226 ? -22.969 1.356 -7.523 1 95.5 226 SER A C 1
ATOM 1751 O O . SER A 1 226 ? -22.594 2.512 -7.723 1 95.5 226 SER A O 1
ATOM 1753 N N . VAL A 1 227 ? -23.781 0.748 -8.336 1 95.31 227 VAL A N 1
ATOM 1754 C CA . VAL A 1 227 ? -24.297 1.408 -9.531 1 95.31 227 VAL A CA 1
ATOM 1755 C C . VAL A 1 227 ? -25.141 2.619 -9.125 1 95.31 227 VAL A C 1
ATOM 1757 O O . VAL A 1 227 ? -25.031 3.684 -9.742 1 95.31 227 VAL A O 1
ATOM 1760 N N . SER A 1 228 ? -25.984 2.422 -8.109 1 93.81 228 SER A N 1
ATOM 1761 C CA . SER A 1 228 ? -26.797 3.535 -7.652 1 93.81 228 SER A CA 1
ATOM 1762 C C . SER A 1 228 ? -25.938 4.684 -7.133 1 93.81 228 SER A C 1
ATOM 1764 O O . SER A 1 228 ? -26.266 5.852 -7.34 1 93.81 228 SER A O 1
ATOM 1766 N N . TYR A 1 229 ? -24.859 4.348 -6.477 1 92.31 229 TYR A N 1
ATOM 1767 C CA . TYR A 1 229 ? -23.953 5.383 -5.988 1 92.31 229 TYR A CA 1
ATOM 1768 C C . TYR A 1 229 ? -23.25 6.074 -7.148 1 92.31 229 TYR A C 1
ATOM 1770 O O . TYR A 1 229 ? -23.047 7.293 -7.125 1 92.31 229 TYR A O 1
ATOM 1778 N N . ILE A 1 230 ? -22.812 5.379 -8.156 1 92.31 230 ILE A N 1
ATOM 1779 C CA . ILE A 1 230 ? -22.031 5.891 -9.266 1 92.31 230 ILE A CA 1
ATOM 1780 C C . ILE A 1 230 ? -22.891 6.816 -10.125 1 92.31 230 ILE A C 1
ATOM 1782 O O . ILE A 1 230 ? -22.453 7.898 -10.516 1 92.31 230 ILE A O 1
ATOM 1786 N N . PHE A 1 231 ? -24.094 6.488 -10.328 1 92.38 231 PHE A N 1
ATOM 1787 C CA . PHE A 1 231 ? -24.906 7.227 -11.305 1 92.38 231 PHE A CA 1
ATOM 1788 C C . PHE A 1 231 ? -25.828 8.219 -10.602 1 92.38 231 PHE A C 1
ATOM 1790 O O . PHE A 1 231 ? -26.25 9.203 -11.211 1 92.38 231 PHE A O 1
ATOM 1797 N N . PHE A 1 232 ? -26.141 8.008 -9.305 1 90.88 232 PHE A N 1
ATOM 1798 C CA . PHE A 1 232 ? -27.031 8.898 -8.57 1 90.88 232 PHE A CA 1
ATOM 1799 C C . PHE A 1 232 ? -26.406 9.312 -7.242 1 90.88 232 PHE A C 1
ATOM 1801 O O . PHE A 1 232 ? -27.047 9.195 -6.191 1 90.88 232 PHE A O 1
ATOM 1808 N N . PRO A 1 233 ? -25.281 9.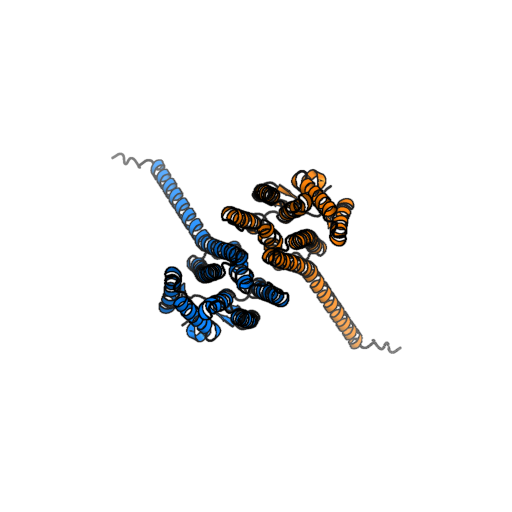805 -7.289 1 84.94 233 PRO A N 1
ATOM 1809 C CA . PRO A 1 233 ? -24.609 10.133 -6.031 1 84.94 233 PRO A CA 1
ATOM 1810 C C . PRO A 1 233 ? -25.312 11.258 -5.262 1 84.94 233 PRO A C 1
ATOM 1812 O O . PRO A 1 233 ? -25.5 11.148 -4.047 1 84.94 233 PRO A O 1
ATOM 1815 N N . ASN A 1 234 ? -25.75 12.289 -5.93 1 84 234 ASN A N 1
ATOM 1816 C CA . ASN A 1 234 ? -26.359 13.438 -5.262 1 84 234 ASN A CA 1
ATOM 1817 C C . ASN A 1 234 ? -27.844 13.18 -4.953 1 84 234 ASN A C 1
ATOM 1819 O O . ASN A 1 234 ? -28.328 13.57 -3.896 1 84 234 ASN A O 1
ATOM 1823 N N . THR A 1 235 ? -28.469 12.516 -5.809 1 85.25 235 THR A N 1
ATOM 1824 C CA . THR A 1 235 ? -29.906 12.305 -5.68 1 85.25 235 THR A CA 1
ATOM 1825 C C . THR A 1 235 ? -30.203 11.281 -4.59 1 85.25 235 THR A C 1
ATOM 1827 O O . THR A 1 235 ? -31.125 11.469 -3.789 1 85.25 235 THR A O 1
ATOM 1830 N N . LEU A 1 236 ? -29.344 10.297 -4.504 1 85.31 236 LEU A N 1
ATOM 1831 C CA . LEU A 1 236 ? -29.672 9.195 -3.609 1 85.31 236 LEU A CA 1
ATOM 1832 C C . LEU A 1 236 ? -28.734 9.172 -2.404 1 85.31 236 LEU A C 1
ATOM 1834 O O . LEU A 1 236 ? -29.141 8.758 -1.314 1 85.31 236 LEU A O 1
ATOM 1838 N N . TRP A 1 237 ? -27.562 9.625 -2.568 1 84.75 237 TRP A N 1
ATOM 1839 C CA . TRP A 1 237 ? -26.594 9.273 -1.539 1 84.75 237 TRP A CA 1
ATOM 1840 C C . TRP A 1 237 ? -26 10.523 -0.902 1 84.75 237 TRP A C 1
ATOM 1842 O O . TRP A 1 237 ? -25.062 10.438 -0.104 1 84.75 237 TRP A O 1
ATOM 1852 N N . SER A 1 238 ? -26.578 11.625 -1.249 1 77.62 238 SER A N 1
ATOM 1853 C CA . SER A 1 238 ? -26.188 12.844 -0.548 1 77.62 238 SER A CA 1
ATOM 1854 C C . SER A 1 238 ? -26.734 12.859 0.874 1 77.62 238 SER A C 1
ATOM 1856 O O . SER A 1 238 ? -27.797 12.289 1.144 1 77.62 238 SER A O 1
ATOM 1858 N N . TYR A 1 239 ? -25.938 13.367 1.752 1 72.38 239 TYR A N 1
ATOM 1859 C CA . TYR A 1 239 ? -26.281 13.406 3.168 1 72.38 239 TYR A CA 1
ATOM 1860 C C . TYR A 1 239 ? -27.594 14.164 3.383 1 72.38 239 TYR A C 1
ATOM 1862 O O . TYR A 1 239 ? -28.312 13.891 4.34 1 72.38 239 TYR A O 1
ATOM 1870 N N . LYS A 1 240 ? -27.906 15.133 2.592 1 67.56 240 LYS A N 1
ATOM 1871 C CA . LYS A 1 240 ? -29.078 15.984 2.75 1 67.56 240 LYS A CA 1
ATOM 1872 C C . LYS A 1 240 ? -30.344 15.234 2.367 1 67.56 240 LYS A C 1
ATOM 1874 O O . LYS A 1 240 ? -31.453 15.672 2.684 1 67.56 240 LYS A O 1
ATOM 1879 N N . VAL A 1 241 ? -30.188 14.148 1.814 1 62.69 241 VAL A N 1
ATOM 1880 C CA . VAL A 1 241 ? -31.375 13.461 1.354 1 62.69 241 VAL A CA 1
ATOM 1881 C C . VAL A 1 241 ? -31.594 12.188 2.164 1 62.69 241 VAL A C 1
ATOM 1883 O O . VAL A 1 241 ? -30.625 11.516 2.537 1 62.69 241 VAL A O 1
ATOM 1886 N N . MET B 1 1 ? 20.781 70.125 -28 1 30.27 1 MET B N 1
ATOM 1887 C CA . MET B 1 1 ? 21.094 68.75 -27.625 1 30.27 1 MET B CA 1
ATOM 1888 C C . MET B 1 1 ? 19.859 68.062 -27.031 1 30.27 1 MET B C 1
ATOM 1890 O O . MET B 1 1 ? 19.438 68.375 -25.922 1 30.27 1 MET B O 1
ATOM 1894 N N . TRP B 1 2 ? 18.859 67.625 -27.797 1 39.16 2 TRP B N 1
ATOM 1895 C CA . TRP B 1 2 ? 17.594 66.938 -27.594 1 39.16 2 TRP B CA 1
ATOM 1896 C C . TRP B 1 2 ? 17.844 65.562 -27.016 1 39.16 2 TRP B C 1
ATOM 1898 O O . TRP B 1 2 ? 18.469 64.688 -27.656 1 39.16 2 TRP B O 1
ATOM 1908 N N . ILE B 1 3 ? 18.234 65.438 -25.75 1 44.09 3 ILE B N 1
ATOM 1909 C CA . ILE B 1 3 ? 18.25 64.188 -24.969 1 44.09 3 ILE B CA 1
ATOM 1910 C C . ILE B 1 3 ? 16.922 63.469 -25.156 1 44.09 3 ILE B C 1
ATOM 1912 O O . ILE B 1 3 ? 15.883 63.938 -24.688 1 44.09 3 ILE B O 1
ATOM 1916 N N . VAL B 1 4 ? 16.641 62.906 -26.25 1 46.19 4 VAL B N 1
ATOM 1917 C CA . VAL B 1 4 ? 15.547 61.969 -26.406 1 46.19 4 VAL B CA 1
ATOM 1918 C C . VAL B 1 4 ? 15.672 60.844 -25.391 1 46.19 4 VAL B C 1
ATOM 1920 O O . VAL B 1 4 ? 16.656 60.094 -25.406 1 46.19 4 VAL B O 1
ATOM 1923 N N . SER B 1 5 ? 15.133 60.969 -24.141 1 49.47 5 SER B N 1
ATOM 1924 C CA . SER B 1 5 ? 14.922 59.875 -23.188 1 49.47 5 SER B CA 1
ATOM 1925 C C . SER B 1 5 ? 14.328 58.656 -23.875 1 49.47 5 SER B C 1
ATOM 1927 O O . SER B 1 5 ? 13.352 58.75 -24.609 1 49.47 5 SER B O 1
ATOM 1929 N N . PRO B 1 6 ? 15.164 57.719 -24.219 1 58 6 PRO B N 1
ATOM 1930 C CA . PRO B 1 6 ? 14.594 56.5 -24.812 1 58 6 PRO B CA 1
ATOM 1931 C C . PRO B 1 6 ? 13.234 56.156 -24.219 1 58 6 PRO B C 1
ATOM 1933 O O . PRO B 1 6 ? 12.953 56.469 -23.062 1 58 6 PRO B O 1
ATOM 1936 N N . PRO B 1 7 ? 12.156 55.969 -25 1 60.62 7 PRO B N 1
ATOM 1937 C CA . PRO B 1 7 ? 10.805 55.844 -24.453 1 60.62 7 PRO B CA 1
ATOM 1938 C C . PRO B 1 7 ? 10.719 54.812 -23.328 1 60.62 7 PRO B C 1
ATOM 1940 O O . PRO B 1 7 ? 11.219 53.688 -23.469 1 60.62 7 PRO B O 1
ATOM 1943 N N . SER B 1 8 ? 10.68 55.188 -22.062 1 73.12 8 SER B N 1
ATOM 1944 C CA . SER B 1 8 ? 10.438 54.562 -20.766 1 73.12 8 SER B CA 1
ATOM 1945 C C . SER B 1 8 ? 9.508 53.344 -20.922 1 73.12 8 SER B C 1
ATOM 1947 O O . SER B 1 8 ? 9.664 52.344 -20.219 1 73.12 8 SER B O 1
ATOM 1949 N N . GLY B 1 9 ? 8.906 53.25 -22.047 1 75.06 9 GLY B N 1
ATOM 1950 C CA . GLY B 1 9 ? 7.91 52.219 -22.219 1 75.06 9 GLY B CA 1
ATOM 1951 C C . GLY B 1 9 ? 8.5 50.906 -22.703 1 75.06 9 GLY B C 1
ATOM 1952 O O . GLY B 1 9 ? 8.102 49.844 -22.25 1 75.06 9 GLY B O 1
ATOM 1953 N N . VAL B 1 10 ? 9.414 51.062 -23.656 1 78.94 10 VAL B N 1
ATOM 1954 C CA . VAL B 1 10 ? 10.008 49.844 -24.219 1 78.94 10 VAL B CA 1
ATOM 1955 C C . VAL B 1 10 ? 10.883 49.156 -23.172 1 78.94 10 VAL B C 1
ATOM 1957 O O . VAL B 1 10 ? 10.867 47.938 -23.047 1 78.94 10 VAL B O 1
ATOM 1960 N N . PHE B 1 11 ? 11.648 50.031 -22.484 1 81.38 11 PHE B N 1
ATOM 1961 C CA . PHE B 1 11 ? 12.508 49.469 -21.438 1 81.38 11 PHE B CA 1
ATOM 1962 C C . PHE B 1 11 ? 11.672 48.812 -20.344 1 81.38 11 PHE B C 1
ATOM 1964 O O . PHE B 1 11 ? 12.023 47.75 -19.859 1 81.38 11 PHE B O 1
ATOM 1971 N N . GLN B 1 12 ? 10.586 49.5 -20.062 1 83.5 12 GLN B N 1
ATOM 1972 C CA . GLN B 1 12 ? 9.695 48.938 -19.047 1 83.5 12 GLN B CA 1
ATOM 1973 C C . GLN B 1 12 ? 9.047 47.656 -19.531 1 83.5 12 GLN B C 1
ATOM 1975 O O . GLN B 1 12 ? 8.898 46.688 -18.781 1 83.5 12 GLN B O 1
ATOM 1980 N N . TYR B 1 13 ? 8.789 47.562 -20.75 1 82.5 13 TYR B N 1
ATOM 1981 C CA . TYR B 1 13 ? 8.188 46.375 -21.344 1 82.5 13 TYR B CA 1
ATOM 1982 C C . TYR B 1 13 ? 9.188 45.25 -21.422 1 82.5 13 TYR B C 1
ATOM 1984 O O . TYR B 1 13 ? 8.859 44.094 -21.094 1 82.5 13 TYR B O 1
ATOM 1992 N N . THR B 1 14 ? 10.359 45.594 -21.844 1 79.31 14 THR B N 1
ATOM 1993 C CA . THR B 1 14 ? 11.406 44.594 -21.922 1 79.31 14 THR B CA 1
ATOM 1994 C C . THR B 1 14 ? 11.742 44.062 -20.547 1 79.31 14 THR B C 1
ATOM 1996 O O . THR B 1 14 ? 11.984 42.844 -20.375 1 79.31 14 THR B O 1
ATOM 1999 N N . LYS B 1 15 ? 11.727 44.969 -19.594 1 83.81 15 LYS B N 1
ATOM 2000 C CA . LYS B 1 15 ? 11.977 44.562 -18.219 1 83.81 15 LYS B CA 1
ATOM 2001 C C . LYS B 1 15 ? 10.875 43.656 -17.703 1 83.81 15 LYS B C 1
ATOM 2003 O O . LYS B 1 15 ? 11.148 42.625 -17.062 1 83.81 15 LYS B O 1
ATOM 2008 N N . LYS B 1 16 ? 9.68 43.938 -18.062 1 83.62 16 LYS B N 1
ATOM 2009 C CA . LYS B 1 16 ? 8.539 43.094 -17.672 1 83.62 16 LYS B CA 1
ATOM 2010 C C . LYS B 1 16 ? 8.609 41.719 -18.328 1 83.62 16 LYS B C 1
ATOM 2012 O O . LYS B 1 16 ? 8.312 40.719 -17.688 1 83.62 16 LYS B O 1
ATOM 2017 N N . LEU B 1 17 ? 8.961 41.688 -19.594 1 80.75 17 LEU B N 1
ATOM 2018 C CA . LEU B 1 17 ? 9.086 40.438 -20.328 1 80.75 17 LEU B CA 1
ATOM 2019 C C . LEU B 1 17 ? 10.203 39.562 -19.75 1 80.75 17 LEU B C 1
ATOM 2021 O O . LEU B 1 17 ? 10.055 38.344 -19.609 1 80.75 17 LEU B O 1
ATOM 2025 N N . PHE B 1 18 ? 11.266 40.219 -19.422 1 81.56 18 PHE B N 1
ATOM 2026 C CA . PHE B 1 18 ? 12.398 39.531 -18.828 1 81.56 18 PHE B CA 1
ATOM 2027 C C . PHE B 1 18 ? 12.031 38.969 -17.453 1 81.56 18 PHE B C 1
ATOM 2029 O O . PHE B 1 18 ? 12.391 37.844 -17.125 1 81.56 18 PHE B O 1
ATOM 2036 N N . LEU B 1 19 ? 11.273 39.75 -16.75 1 82.19 19 LEU B N 1
ATOM 2037 C CA . LEU B 1 19 ? 10.828 39.312 -15.43 1 82.19 19 LEU B CA 1
ATOM 2038 C C . LEU B 1 19 ? 9.836 38.156 -15.547 1 82.19 19 LEU B C 1
ATOM 2040 O O . LEU B 1 19 ? 9.852 37.219 -14.734 1 82.19 19 LEU B O 1
ATOM 2044 N N . ARG B 1 20 ? 9.023 38.219 -16.547 1 84.44 20 ARG B N 1
ATOM 2045 C CA . ARG B 1 20 ? 8.07 37.156 -16.812 1 84.44 20 ARG B CA 1
ATOM 2046 C C . ARG B 1 20 ? 8.789 35.875 -17.219 1 84.44 20 ARG B C 1
ATOM 2048 O O . ARG B 1 20 ? 8.422 34.781 -16.781 1 84.44 20 ARG B O 1
ATOM 2055 N N . GLU B 1 21 ? 9.758 35.938 -18 1 80.62 21 GLU B N 1
ATOM 2056 C CA . GLU B 1 21 ? 10.547 34.781 -18.438 1 80.62 21 GLU B CA 1
ATOM 2057 C C . GLU B 1 21 ? 11.328 34.188 -17.266 1 80.62 21 GLU B C 1
ATOM 2059 O O . GLU B 1 21 ? 11.414 32.969 -17.141 1 80.62 21 GLU B O 1
ATOM 2064 N N . GLN B 1 22 ? 11.898 35.094 -16.438 1 78.56 22 GLN B N 1
ATOM 2065 C CA . GLN B 1 22 ? 12.625 34.625 -15.273 1 78.56 22 GLN B CA 1
ATOM 2066 C C . GLN B 1 22 ? 11.688 33.938 -14.281 1 78.56 22 GLN B C 1
ATOM 2068 O O . GLN B 1 22 ? 12.047 32.906 -13.688 1 78.56 22 GLN B O 1
ATOM 2073 N N . ALA B 1 23 ? 10.508 34.469 -14.172 1 83.12 23 ALA B N 1
ATOM 2074 C CA . ALA B 1 23 ? 9.5 33.844 -13.32 1 83.12 23 ALA B CA 1
ATOM 2075 C C . ALA B 1 23 ? 9.062 32.5 -13.867 1 83.12 23 ALA B C 1
ATOM 2077 O O . ALA B 1 23 ? 8.867 31.531 -13.109 1 83.12 23 ALA B O 1
ATOM 2078 N N . GLY B 1 24 ? 8.914 32.406 -15.117 1 78.44 24 GLY B N 1
ATOM 2079 C CA . GLY B 1 24 ? 8.57 31.141 -15.758 1 78.44 24 GLY B CA 1
ATOM 2080 C C . GLY B 1 24 ? 9.633 30.078 -15.586 1 78.44 24 GLY B C 1
ATOM 2081 O O . GLY B 1 24 ? 9.32 28.922 -15.305 1 78.44 24 GLY B O 1
ATOM 2082 N N . ARG B 1 25 ? 10.859 30.516 -15.789 1 76.44 25 ARG B N 1
ATOM 2083 C CA . ARG B 1 25 ? 11.984 29.609 -15.586 1 76.44 25 ARG B CA 1
ATOM 2084 C C . ARG B 1 25 ? 12.078 29.156 -14.133 1 76.44 25 ARG B C 1
ATOM 2086 O O . ARG B 1 25 ? 12.312 27.984 -13.859 1 76.44 25 ARG B O 1
ATOM 2093 N N . ALA B 1 26 ? 11.883 30.062 -13.258 1 78.31 26 ALA B N 1
ATOM 2094 C CA . ALA B 1 26 ? 11.906 29.734 -11.828 1 78.31 26 ALA B CA 1
ATOM 2095 C C . ALA B 1 26 ? 10.797 28.766 -11.469 1 78.31 26 ALA B C 1
ATOM 2097 O O . ALA B 1 26 ? 11.016 27.828 -10.695 1 78.31 26 ALA B O 1
ATOM 2098 N N . GLN B 1 27 ? 9.688 29.047 -12.102 1 78.62 27 GLN B N 1
ATOM 2099 C CA . GLN B 1 27 ? 8.562 28.141 -11.867 1 78.62 27 GLN B CA 1
ATOM 2100 C C . GLN B 1 27 ? 8.828 26.766 -12.453 1 78.62 27 GLN B C 1
ATOM 2102 O O . GLN B 1 27 ? 8.461 25.75 -11.852 1 78.62 27 GLN B O 1
ATOM 2107 N N . ALA B 1 28 ? 9.445 26.719 -13.57 1 79.06 28 ALA B N 1
ATOM 2108 C CA . ALA B 1 28 ? 9.781 25.469 -14.227 1 79.06 28 ALA B CA 1
ATOM 2109 C C . ALA B 1 28 ? 10.828 24.688 -13.422 1 79.06 28 ALA B C 1
ATOM 2111 O O . ALA B 1 28 ? 10.727 23.469 -13.281 1 79.06 28 ALA B O 1
ATOM 2112 N N . VAL B 1 29 ? 11.773 25.328 -12.914 1 74.19 29 VAL B N 1
ATOM 2113 C CA . VAL B 1 29 ? 12.812 24.703 -12.109 1 74.19 29 VAL B CA 1
ATOM 2114 C C . VAL B 1 29 ? 12.211 24.172 -10.812 1 74.19 29 VAL B C 1
ATOM 2116 O O . VAL B 1 29 ? 12.539 23.062 -10.383 1 74.19 29 VAL B O 1
ATOM 2119 N N . GLU B 1 30 ? 11.359 24.922 -10.266 1 76.5 30 GLU B N 1
ATOM 2120 C CA . GLU B 1 30 ? 10.688 24.484 -9.047 1 76.5 30 GLU B CA 1
ATOM 2121 C C . GLU B 1 30 ? 9.82 23.266 -9.305 1 76.5 30 GLU B C 1
ATOM 2123 O O . GLU B 1 30 ? 9.797 22.328 -8.492 1 76.5 30 GLU B O 1
ATOM 2128 N N . PHE B 1 31 ? 9.195 23.281 -10.391 1 78.06 31 PHE B N 1
ATOM 2129 C CA . PHE B 1 31 ? 8.375 22.141 -10.797 1 78.06 31 PHE B CA 1
ATOM 2130 C C . PHE B 1 31 ? 9.234 20.906 -10.984 1 78.06 31 PHE B C 1
ATOM 2132 O O . PHE B 1 31 ? 8.867 19.812 -10.539 1 78.06 31 PHE B O 1
ATOM 2139 N N . LEU B 1 32 ? 10.336 21.062 -11.609 1 75.88 32 LEU B N 1
ATOM 2140 C CA . LEU B 1 32 ? 11.242 19.953 -11.859 1 75.88 32 LEU B CA 1
ATOM 2141 C C . LEU B 1 32 ? 11.82 19.406 -10.547 1 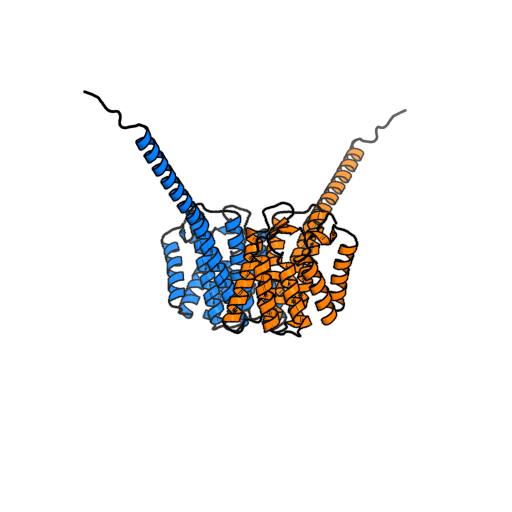75.88 32 LEU B C 1
ATOM 2143 O O . LEU B 1 32 ? 11.93 18.203 -10.367 1 75.88 32 LEU B O 1
ATOM 2147 N N . ARG B 1 33 ? 12.141 20.281 -9.742 1 76.12 33 ARG B N 1
ATOM 2148 C CA . ARG B 1 33 ? 12.719 19.891 -8.461 1 76.12 33 ARG B CA 1
ATOM 2149 C C . ARG B 1 33 ? 11.719 19.078 -7.637 1 76.12 33 ARG B C 1
ATOM 2151 O O . ARG B 1 33 ? 12.062 18.016 -7.113 1 76.12 33 ARG B O 1
ATOM 2158 N N . LYS B 1 34 ? 10.539 19.594 -7.652 1 76.12 34 LYS B N 1
ATOM 2159 C CA . LYS B 1 34 ? 9.5 18.938 -6.855 1 76.12 34 LYS B CA 1
ATOM 2160 C C . LYS B 1 34 ? 9.133 17.578 -7.445 1 76.12 34 LYS B C 1
ATOM 2162 O O . LYS B 1 34 ? 8.844 16.641 -6.703 1 76.12 34 LYS B O 1
ATOM 2167 N N . ASN B 1 35 ? 9.383 17.531 -8.656 1 88.31 35 ASN B N 1
ATOM 2168 C CA . ASN B 1 35 ? 8.859 16.328 -9.297 1 88.31 35 ASN B CA 1
ATOM 2169 C C . ASN B 1 35 ? 9.93 15.266 -9.477 1 88.31 35 ASN B C 1
ATOM 2171 O O . ASN B 1 35 ? 9.625 14.102 -9.719 1 88.31 35 ASN B O 1
ATOM 2175 N N . ALA B 1 36 ? 11.195 15.688 -9.258 1 91.88 36 ALA B N 1
ATOM 2176 C CA . ALA B 1 36 ? 12.266 14.719 -9.469 1 91.88 36 ALA B CA 1
ATOM 2177 C C . ALA B 1 36 ? 12.211 13.602 -8.43 1 91.88 36 ALA B C 1
ATOM 2179 O O . ALA B 1 36 ? 12.164 12.422 -8.773 1 91.88 36 ALA B O 1
ATOM 2180 N N . ALA B 1 37 ? 12.219 13.992 -7.164 1 93.5 37 ALA B N 1
ATOM 2181 C CA . ALA B 1 37 ? 12.148 13 -6.094 1 93.5 37 ALA B CA 1
ATOM 2182 C C . ALA B 1 37 ? 10.867 12.18 -6.188 1 93.5 37 ALA B C 1
ATOM 2184 O O . ALA B 1 37 ? 10.891 10.953 -6 1 93.5 37 ALA B O 1
ATOM 2185 N N . ASN B 1 38 ? 9.789 12.836 -6.539 1 95.25 38 ASN B N 1
ATOM 2186 C CA . ASN B 1 38 ? 8.508 12.156 -6.668 1 95.25 38 ASN B CA 1
ATOM 2187 C C . ASN B 1 38 ? 8.531 11.117 -7.785 1 95.25 38 ASN B C 1
ATOM 2189 O O . ASN B 1 38 ? 7.973 10.031 -7.637 1 95.25 38 ASN B O 1
ATOM 2193 N N . SER B 1 39 ? 9.156 11.531 -8.867 1 97 39 SER B N 1
ATOM 2194 C CA . SER B 1 39 ? 9.258 10.609 -9.992 1 97 39 SER B CA 1
ATOM 2195 C C . SER B 1 39 ? 10.055 9.359 -9.617 1 97 39 SER B C 1
ATOM 2197 O O . SER B 1 39 ? 9.727 8.258 -10.047 1 97 39 SER B O 1
ATOM 2199 N N . ILE B 1 40 ? 11.078 9.5 -8.844 1 97.31 40 ILE B N 1
ATOM 2200 C CA . ILE B 1 40 ? 11.898 8.375 -8.414 1 97.31 40 ILE B CA 1
ATOM 2201 C C . ILE B 1 40 ? 11.094 7.484 -7.473 1 97.31 40 ILE B C 1
ATOM 2203 O O . ILE B 1 40 ? 11.148 6.254 -7.574 1 97.31 40 ILE B O 1
ATOM 2207 N N . SER B 1 41 ? 10.328 8.109 -6.562 1 97 41 SER B N 1
ATOM 2208 C CA . SER B 1 41 ? 9.453 7.344 -5.68 1 97 41 SER B CA 1
ATOM 2209 C C . SER B 1 41 ? 8.422 6.555 -6.48 1 97 41 SER B C 1
ATOM 2211 O O . SER B 1 41 ? 8.133 5.398 -6.156 1 97 41 SER B O 1
ATOM 2213 N N . MET B 1 42 ? 7.926 7.191 -7.555 1 97.75 42 MET B N 1
ATOM 2214 C CA . MET B 1 42 ? 6.973 6.508 -8.43 1 97.75 42 MET B CA 1
ATOM 2215 C C . MET B 1 42 ? 7.629 5.328 -9.133 1 97.75 42 MET B C 1
ATOM 2217 O O . MET B 1 42 ? 7 4.285 -9.328 1 97.75 42 MET B O 1
ATOM 2221 N N . ALA B 1 43 ? 8.805 5.531 -9.539 1 98.5 43 ALA B N 1
ATOM 2222 C CA . ALA B 1 43 ? 9.539 4.434 -10.148 1 98.5 43 ALA B CA 1
ATOM 2223 C C . ALA B 1 43 ? 9.711 3.273 -9.172 1 98.5 43 ALA B C 1
ATOM 2225 O O . ALA B 1 43 ? 9.586 2.107 -9.555 1 98.5 43 ALA B O 1
ATOM 2226 N N . ASN B 1 44 ? 10.047 3.588 -7.941 1 98.62 44 ASN B N 1
ATOM 2227 C CA . ASN B 1 44 ? 10.125 2.559 -6.91 1 98.62 44 ASN B CA 1
ATOM 2228 C C . ASN B 1 44 ? 8.797 1.829 -6.742 1 98.62 44 ASN B C 1
ATOM 2230 O O . ASN B 1 44 ? 8.766 0.601 -6.652 1 98.62 44 ASN B O 1
ATOM 2234 N N . LEU B 1 45 ? 7.707 2.586 -6.719 1 98.81 45 LEU B N 1
ATOM 2235 C CA . LEU B 1 45 ? 6.379 1.985 -6.625 1 98.81 45 LEU B CA 1
ATOM 2236 C C . LEU B 1 45 ? 6.145 1.001 -7.766 1 98.81 45 LEU B C 1
ATOM 2238 O O . LEU B 1 45 ? 5.664 -0.111 -7.543 1 98.81 45 LEU B O 1
ATOM 2242 N N . LEU B 1 46 ? 6.547 1.385 -8.969 1 98.81 46 LEU B N 1
ATOM 2243 C CA . LEU B 1 46 ? 6.371 0.534 -10.141 1 98.81 46 LEU B CA 1
ATOM 2244 C C . LEU B 1 46 ? 7.211 -0.734 -10.016 1 98.81 46 LEU B C 1
ATOM 2246 O O . LEU B 1 46 ? 6.754 -1.821 -10.383 1 98.81 46 LEU B O 1
ATOM 2250 N N . MET B 1 47 ? 8.438 -0.589 -9.562 1 98.81 47 MET B N 1
ATOM 2251 C CA . MET B 1 47 ? 9.25 -1.78 -9.336 1 98.81 47 MET B CA 1
ATOM 2252 C C . MET B 1 47 ? 8.547 -2.748 -8.391 1 98.81 47 MET B C 1
ATOM 2254 O O . MET B 1 47 ? 8.539 -3.957 -8.633 1 98.81 47 MET B O 1
ATOM 2258 N N . GLY B 1 48 ? 7.992 -2.172 -7.312 1 98.88 48 GLY B N 1
ATOM 2259 C CA . GLY B 1 48 ? 7.25 -2.996 -6.375 1 98.88 48 GLY B CA 1
ATOM 2260 C C . GLY B 1 48 ? 6.066 -3.705 -7.012 1 98.88 48 GLY B C 1
ATOM 2261 O O . GLY B 1 48 ? 5.855 -4.898 -6.781 1 98.88 48 GLY B O 1
ATOM 2262 N N . LEU B 1 49 ? 5.281 -3.02 -7.832 1 98.81 49 LEU B N 1
ATOM 2263 C CA . LEU B 1 49 ? 4.113 -3.604 -8.477 1 98.81 49 LEU B CA 1
ATOM 2264 C C . LEU B 1 49 ? 4.527 -4.699 -9.461 1 98.81 49 LEU B C 1
ATOM 2266 O O . LEU B 1 49 ? 3.904 -5.762 -9.5 1 98.81 49 LEU B O 1
ATOM 2270 N N . PHE B 1 50 ? 5.566 -4.441 -10.188 1 98.69 50 PHE B N 1
ATOM 2271 C CA . PHE B 1 50 ? 6.066 -5.465 -11.102 1 98.69 50 PHE B CA 1
ATOM 2272 C C . PHE B 1 50 ? 6.562 -6.68 -10.32 1 98.69 50 PHE B C 1
ATOM 2274 O O . PHE B 1 50 ? 6.387 -7.82 -10.766 1 98.69 50 PHE B O 1
ATOM 2281 N N . SER B 1 51 ? 7.195 -6.379 -9.211 1 98.75 51 SER B N 1
ATOM 2282 C CA . SER B 1 51 ? 7.68 -7.484 -8.391 1 98.75 51 SER B CA 1
ATOM 2283 C C . SER B 1 51 ? 6.523 -8.344 -7.887 1 98.75 51 SER B C 1
ATOM 2285 O O . SER B 1 51 ? 6.613 -9.57 -7.879 1 98.75 51 SER B O 1
ATOM 2287 N N . VAL B 1 52 ? 5.441 -7.742 -7.473 1 98.56 52 VAL B N 1
ATOM 2288 C CA . VAL B 1 52 ? 4.25 -8.461 -7.031 1 98.56 52 VAL B CA 1
ATOM 2289 C C . VAL B 1 52 ? 3.736 -9.352 -8.156 1 98.56 52 VAL B C 1
ATOM 2291 O O . VAL B 1 52 ? 3.439 -10.531 -7.938 1 98.56 52 VAL B O 1
ATOM 2294 N N . LEU B 1 53 ? 3.688 -8.844 -9.391 1 98.25 53 LEU B N 1
ATOM 2295 C CA . LEU B 1 53 ? 3.193 -9.609 -10.531 1 98.25 53 LEU B CA 1
ATOM 2296 C C . LEU B 1 53 ? 4.137 -10.758 -10.867 1 98.25 53 LEU B C 1
ATOM 2298 O O . LEU B 1 53 ? 3.689 -11.852 -11.219 1 98.25 53 LEU B O 1
ATOM 2302 N N . CYS B 1 54 ? 5.438 -10.5 -10.758 1 97.94 54 CYS B N 1
ATOM 2303 C CA . CYS B 1 54 ? 6.402 -11.57 -10.969 1 97.94 54 CYS B CA 1
ATOM 2304 C C . CYS B 1 54 ? 6.199 -12.695 -9.961 1 97.94 54 CYS B C 1
ATOM 2306 O O . CYS B 1 54 ? 6.246 -13.875 -10.328 1 97.94 54 CYS B O 1
ATOM 2308 N N . SER B 1 55 ? 5.949 -12.305 -8.703 1 97.62 55 SER B N 1
ATOM 2309 C CA . SER B 1 55 ? 5.727 -13.305 -7.664 1 97.62 55 SER B CA 1
ATOM 2310 C C . SER B 1 55 ? 4.441 -14.086 -7.918 1 97.62 55 SER B C 1
ATOM 2312 O O . SER B 1 55 ? 4.391 -15.297 -7.699 1 97.62 55 SER B O 1
ATOM 2314 N N . LEU B 1 56 ? 3.426 -13.438 -8.414 1 95.25 56 LEU B N 1
ATOM 2315 C CA . LEU B 1 56 ? 2.16 -14.086 -8.742 1 95.25 56 LEU B CA 1
ATOM 2316 C C . LEU B 1 56 ? 2.361 -15.164 -9.805 1 95.25 56 LEU B C 1
ATOM 2318 O O . LEU B 1 56 ? 1.695 -16.203 -9.773 1 95.25 56 LEU B O 1
ATOM 2322 N N . ASN B 1 57 ? 3.316 -14.914 -10.68 1 96.25 57 ASN B N 1
ATOM 2323 C CA . ASN B 1 57 ? 3.537 -15.828 -11.797 1 96.25 57 ASN B CA 1
ATOM 2324 C C . ASN B 1 57 ? 4.703 -16.766 -11.531 1 96.25 57 ASN B C 1
ATOM 2326 O O . ASN B 1 57 ? 5.168 -17.469 -12.438 1 96.25 57 ASN B O 1
ATOM 2330 N N . GLY B 1 58 ? 5.25 -16.719 -10.328 1 95.62 58 GLY B N 1
ATOM 2331 C CA . GLY B 1 58 ? 6.289 -17.656 -9.93 1 95.62 58 GLY B CA 1
ATOM 2332 C C . GLY B 1 58 ? 7.676 -17.25 -10.383 1 95.62 58 GLY B C 1
ATOM 2333 O O . GLY B 1 58 ? 8.617 -18.047 -10.328 1 95.62 58 GLY B O 1
ATOM 2334 N N . HIS B 1 59 ? 7.809 -16 -10.891 1 97.25 59 HIS B N 1
ATOM 2335 C CA . HIS B 1 59 ? 9.102 -15.5 -11.328 1 97.25 59 HIS B CA 1
ATOM 2336 C C . HIS B 1 59 ? 9.812 -14.766 -10.195 1 97.25 59 HIS B C 1
ATOM 2338 O O . HIS B 1 59 ? 10.07 -13.562 -10.289 1 97.25 59 HIS B O 1
ATOM 2344 N N . TYR B 1 60 ? 10.203 -15.539 -9.18 1 97.62 60 TYR B N 1
ATOM 2345 C CA . TYR B 1 60 ? 10.758 -14.969 -7.961 1 97.62 60 TYR B CA 1
ATOM 2346 C C . TYR B 1 60 ? 12.133 -14.359 -8.211 1 97.62 60 TYR B C 1
ATOM 2348 O O . TYR B 1 60 ? 12.508 -13.375 -7.574 1 97.62 60 TYR B O 1
ATOM 2356 N N . HIS B 1 61 ? 12.844 -14.977 -9.18 1 97.06 61 HIS B N 1
ATOM 2357 C CA . HIS B 1 61 ? 14.156 -14.438 -9.531 1 97.06 61 HIS B CA 1
ATOM 2358 C C . HIS B 1 61 ? 14.055 -12.992 -9.984 1 97.06 61 HIS B C 1
ATOM 2360 O O . HIS B 1 61 ? 14.773 -12.125 -9.477 1 97.06 61 HIS B O 1
ATOM 2366 N N . TYR B 1 62 ? 13.141 -12.688 -10.852 1 97.5 62 TYR B N 1
ATOM 2367 C CA . TYR B 1 62 ? 12.922 -11.328 -11.344 1 97.5 62 TYR B CA 1
ATOM 2368 C C . TYR B 1 62 ? 12.359 -10.43 -10.25 1 97.5 62 TYR B C 1
ATOM 2370 O O . TYR B 1 62 ? 12.703 -9.25 -10.164 1 97.5 62 TYR B O 1
ATOM 2378 N N . ALA B 1 63 ? 11.477 -11.008 -9.469 1 98.44 63 ALA B N 1
ATOM 2379 C CA . ALA B 1 63 ? 10.883 -10.25 -8.375 1 98.44 63 ALA B CA 1
ATOM 2380 C C . ALA B 1 63 ? 11.961 -9.719 -7.434 1 98.44 63 ALA B C 1
ATOM 2382 O O . ALA B 1 63 ? 11.891 -8.57 -6.984 1 98.44 63 ALA B O 1
ATOM 2383 N N . CYS B 1 64 ? 12.977 -10.508 -7.152 1 98.19 64 CYS B N 1
ATOM 2384 C CA . CYS B 1 64 ? 14.055 -10.109 -6.258 1 98.19 64 CYS B CA 1
ATOM 2385 C C . CYS B 1 64 ? 14.867 -8.969 -6.859 1 98.19 64 CYS B C 1
ATOM 2387 O O . CYS B 1 64 ? 15.242 -8.031 -6.156 1 98.19 64 CYS B O 1
ATOM 2389 N N . TRP B 1 65 ? 15.117 -9.055 -8.172 1 98.06 65 TRP B N 1
ATOM 2390 C CA . TRP B 1 65 ? 15.844 -7.977 -8.836 1 98.06 65 TRP B CA 1
ATOM 2391 C C . TRP B 1 65 ? 15.078 -6.664 -8.742 1 98.06 65 TRP B C 1
ATOM 2393 O O . TRP B 1 65 ? 15.672 -5.605 -8.531 1 98.06 65 TRP B O 1
ATOM 2403 N N . LEU B 1 66 ? 13.812 -6.746 -8.891 1 98.5 66 LEU B N 1
ATOM 2404 C CA . LEU B 1 66 ? 12.969 -5.555 -8.852 1 98.5 66 LEU B CA 1
ATOM 2405 C C . LEU B 1 66 ? 12.961 -4.945 -7.453 1 98.5 66 LEU B C 1
ATOM 2407 O O . LEU B 1 66 ? 13 -3.723 -7.305 1 98.5 66 LEU B O 1
ATOM 2411 N N . VAL B 1 67 ? 12.945 -5.797 -6.406 1 98.62 67 VAL B N 1
ATOM 2412 C CA . VAL B 1 67 ? 12.984 -5.312 -5.031 1 98.62 67 VAL B CA 1
ATOM 2413 C C . VAL B 1 67 ? 14.312 -4.602 -4.77 1 98.62 67 VAL B C 1
ATOM 2415 O O . VAL B 1 67 ? 14.336 -3.523 -4.172 1 98.62 67 VAL B O 1
ATOM 2418 N N . LEU B 1 68 ? 15.43 -5.18 -5.223 1 98.31 68 LEU B N 1
ATOM 2419 C CA . LEU B 1 68 ? 16.734 -4.562 -5.035 1 98.31 68 LEU B CA 1
ATOM 2420 C C . LEU B 1 68 ? 16.844 -3.252 -5.809 1 98.31 68 LEU B C 1
ATOM 2422 O O . LEU B 1 68 ? 17.484 -2.301 -5.348 1 98.31 68 LEU B O 1
ATOM 2426 N N . THR B 1 69 ? 16.219 -3.221 -6.988 1 98.12 69 THR B N 1
ATOM 2427 C CA . THR B 1 69 ? 16.156 -1.965 -7.727 1 98.12 69 THR B CA 1
ATOM 2428 C C . THR B 1 69 ? 15.375 -0.914 -6.938 1 98.12 69 THR B C 1
ATOM 2430 O O . THR B 1 69 ? 15.773 0.25 -6.879 1 98.12 69 THR B O 1
ATOM 2433 N N . GLY B 1 70 ? 14.266 -1.371 -6.344 1 98.5 70 GLY B N 1
ATOM 2434 C CA . GLY B 1 70 ? 13.523 -0.474 -5.469 1 98.5 70 GLY B CA 1
ATOM 2435 C C . GLY B 1 70 ? 14.359 0.067 -4.324 1 98.5 70 GLY B C 1
ATOM 2436 O O . GLY B 1 70 ? 14.227 1.231 -3.943 1 98.5 70 GLY B O 1
ATOM 2437 N N . PHE B 1 71 ? 15.227 -0.762 -3.77 1 97.94 71 PHE B N 1
ATOM 2438 C CA . PHE B 1 71 ? 16.125 -0.373 -2.688 1 97.94 71 PHE B CA 1
ATOM 2439 C C . PHE B 1 71 ? 16.984 0.809 -3.102 1 97.94 71 PHE B C 1
ATOM 2441 O O . PHE B 1 71 ? 17.062 1.809 -2.387 1 97.94 71 PHE B O 1
ATOM 2448 N N . VAL B 1 72 ? 17.578 0.747 -4.254 1 97.06 72 VAL B N 1
ATOM 2449 C CA . VAL B 1 72 ? 18.469 1.786 -4.77 1 97.06 72 VAL B CA 1
ATOM 2450 C C . VAL B 1 72 ? 17.656 3.045 -5.082 1 97.06 72 VAL B C 1
ATOM 2452 O O . VAL B 1 72 ? 18.094 4.16 -4.785 1 97.06 72 VAL B O 1
ATOM 2455 N N . LEU B 1 73 ? 16.5 2.893 -5.648 1 97.56 73 LEU B N 1
ATOM 2456 C CA . LEU B 1 73 ? 15.633 4.027 -5.98 1 97.56 73 LEU B CA 1
ATOM 2457 C C . LEU B 1 73 ? 15.188 4.758 -4.715 1 97.56 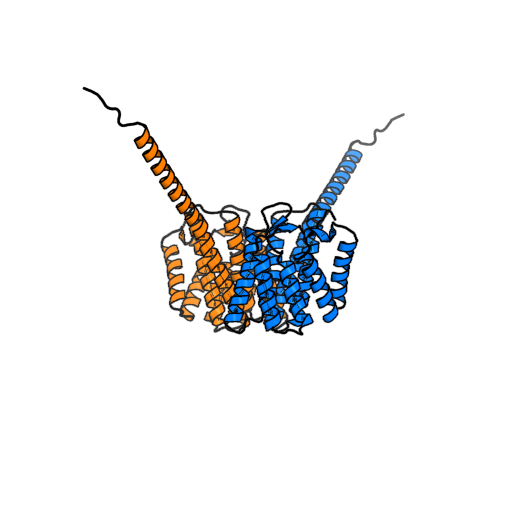73 LEU B C 1
ATOM 2459 O O . LEU B 1 73 ? 15.109 5.988 -4.699 1 97.56 73 LEU B O 1
ATOM 2463 N N . ASP B 1 74 ? 14.883 3.977 -3.697 1 96.5 74 ASP B N 1
ATOM 2464 C CA . ASP B 1 74 ? 14.461 4.574 -2.432 1 96.5 74 ASP B CA 1
ATOM 2465 C C . ASP B 1 74 ? 15.562 5.449 -1.844 1 96.5 74 ASP B C 1
ATOM 2467 O O . ASP B 1 74 ? 15.297 6.559 -1.372 1 96.5 74 ASP B O 1
ATOM 2471 N N . LEU B 1 75 ? 16.797 4.992 -1.838 1 93.75 75 LEU B N 1
ATOM 2472 C CA . LEU B 1 75 ? 17.938 5.77 -1.353 1 93.75 75 LEU B CA 1
ATOM 2473 C C . LEU B 1 75 ? 18.141 7.023 -2.191 1 93.75 75 LEU B C 1
ATOM 2475 O O . LEU B 1 75 ? 18.438 8.094 -1.655 1 93.75 75 LEU B O 1
ATOM 2479 N N . ALA B 1 76 ? 17.875 6.902 -3.445 1 94.44 76 ALA B N 1
ATOM 2480 C CA . ALA B 1 76 ? 18.078 8.023 -4.363 1 94.44 76 ALA B CA 1
ATOM 2481 C C . ALA B 1 76 ? 17.016 9.086 -4.168 1 94.44 76 ALA B C 1
ATOM 2483 O O . ALA B 1 76 ? 17.312 10.289 -4.164 1 94.44 76 ALA B O 1
ATOM 2484 N N . ASP B 1 77 ? 15.75 8.688 -4.094 1 93.19 77 ASP B N 1
ATOM 2485 C CA . ASP B 1 77 ? 14.688 9.688 -4.004 1 93.19 77 ASP B CA 1
ATOM 2486 C C . ASP B 1 77 ? 14.812 10.508 -2.725 1 93.19 77 ASP B C 1
ATOM 2488 O O . ASP B 1 77 ? 14.562 11.719 -2.734 1 93.19 77 ASP B O 1
ATOM 2492 N N . GLY B 1 78 ? 15.203 9.852 -1.605 1 89 78 GLY B N 1
ATOM 2493 C CA . GLY B 1 78 ? 15.445 10.609 -0.387 1 89 78 GLY B CA 1
ATOM 2494 C C . GLY B 1 78 ? 16.562 11.633 -0.533 1 89 78 GLY B C 1
ATOM 2495 O O . GLY B 1 78 ? 16.406 12.781 -0.105 1 89 78 GLY B O 1
ATOM 2496 N N . ALA B 1 79 ? 17.609 11.281 -1.107 1 90 79 ALA B N 1
ATOM 2497 C CA . ALA B 1 79 ? 18.75 12.172 -1.308 1 90 79 ALA B CA 1
ATOM 2498 C C . ALA B 1 79 ? 18.375 13.336 -2.223 1 90 79 ALA B C 1
ATOM 2500 O O . ALA B 1 79 ? 18.719 14.484 -1.939 1 90 79 ALA B O 1
ATOM 2501 N N . VAL B 1 80 ? 17.656 12.977 -3.266 1 91.56 80 VAL B N 1
ATOM 2502 C CA . VAL B 1 80 ? 17.266 14 -4.234 1 91.56 80 VAL B CA 1
ATOM 2503 C C . VAL B 1 80 ? 16.312 14.992 -3.58 1 91.56 80 VAL B C 1
ATOM 2505 O O . VAL B 1 80 ? 16.438 16.203 -3.775 1 91.56 80 VAL B O 1
ATOM 2508 N N . ALA B 1 81 ? 15.383 14.508 -2.809 1 90.25 81 ALA B N 1
ATOM 2509 C CA . ALA B 1 81 ? 14.445 15.391 -2.113 1 90.25 81 ALA B CA 1
ATOM 2510 C C . ALA B 1 81 ? 15.18 16.328 -1.162 1 90.25 81 ALA B C 1
ATOM 2512 O O . ALA B 1 81 ? 14.867 17.516 -1.1 1 90.25 81 ALA B O 1
ATOM 2513 N N . ARG B 1 82 ? 16.141 15.812 -0.453 1 87.5 82 ARG B N 1
ATOM 2514 C CA . ARG B 1 82 ? 16.875 16.609 0.515 1 87.5 82 ARG B CA 1
ATOM 2515 C C . ARG B 1 82 ? 17.812 17.594 -0.187 1 87.5 82 ARG B C 1
ATOM 2517 O O . ARG B 1 82 ? 17.891 18.766 0.188 1 87.5 82 ARG B O 1
ATOM 2524 N N . GLN B 1 83 ? 18.469 17.203 -1.183 1 87.75 83 GLN B N 1
ATOM 2525 C CA . GLN B 1 83 ? 19.422 18.031 -1.897 1 87.75 83 GLN B CA 1
ATOM 2526 C C . GLN B 1 83 ? 18.719 19.188 -2.625 1 87.75 83 GLN B C 1
ATOM 2528 O O . GLN B 1 83 ? 19.266 20.281 -2.736 1 87.75 83 GLN B O 1
ATOM 2533 N N . LEU B 1 84 ? 17.531 18.844 -3.09 1 89.69 84 LEU B N 1
ATOM 2534 C CA . LEU B 1 84 ? 16.812 19.859 -3.842 1 89.69 84 LEU B CA 1
ATOM 2535 C C . LEU B 1 84 ? 15.852 20.625 -2.936 1 89.69 84 LEU B C 1
ATOM 2537 O O . LEU B 1 84 ? 15.07 21.453 -3.412 1 89.69 84 LEU B O 1
ATOM 2541 N N . ASN B 1 85 ? 15.906 20.328 -1.646 1 86.75 85 ASN B N 1
ATOM 2542 C CA . ASN B 1 85 ? 15.016 20.953 -0.676 1 86.75 85 ASN B CA 1
ATOM 2543 C C . ASN B 1 85 ? 13.555 20.844 -1.11 1 86.75 85 ASN B C 1
ATOM 2545 O O . ASN B 1 85 ? 12.828 21.844 -1.109 1 86.75 85 ASN B O 1
ATOM 2549 N N . ALA B 1 86 ? 13.242 19.75 -1.617 1 86.81 86 ALA B N 1
ATOM 2550 C CA . ALA B 1 86 ? 11.914 19.516 -2.172 1 86.81 86 ALA B CA 1
ATOM 2551 C C . ALA B 1 86 ? 11.125 18.547 -1.305 1 86.81 86 ALA B C 1
ATOM 2553 O O . ALA B 1 86 ? 10.281 17.797 -1.808 1 86.81 86 ALA B O 1
ATOM 2554 N N . CYS B 1 87 ? 11.477 18.484 -0.04 1 84.44 87 CYS B N 1
ATOM 2555 C CA . CYS B 1 87 ? 10.711 17.641 0.873 1 84.44 87 CYS B CA 1
ATOM 2556 C C . CYS B 1 87 ? 9.305 18.188 1.078 1 84.44 87 CYS B C 1
ATOM 2558 O O . CYS B 1 87 ? 9.133 19.391 1.309 1 84.44 87 CYS B O 1
ATOM 2560 N N . SER B 1 88 ? 8.297 17.438 0.835 1 87 88 SER B N 1
ATOM 2561 C CA . SER B 1 88 ? 6.902 17.828 0.971 1 87 88 SER B CA 1
ATOM 2562 C C . SER B 1 88 ? 6.066 16.703 1.573 1 87 88 SER B C 1
ATOM 2564 O O . SER B 1 88 ? 6.504 15.547 1.608 1 87 88 SER B O 1
ATOM 2566 N N . ALA B 1 89 ? 4.922 17.016 2.053 1 86.5 89 ALA B N 1
ATOM 2567 C CA . ALA B 1 89 ? 3.994 16.031 2.594 1 86.5 89 ALA B CA 1
ATOM 2568 C C . ALA B 1 89 ? 3.551 15.047 1.513 1 86.5 89 ALA B C 1
ATOM 2570 O O . ALA B 1 89 ? 3.42 13.852 1.771 1 86.5 89 ALA B O 1
ATOM 2571 N N . LEU B 1 90 ? 3.295 15.57 0.319 1 88.44 90 LEU B N 1
ATOM 2572 C CA . LEU B 1 90 ? 2.912 14.711 -0.793 1 88.44 90 LEU B CA 1
ATOM 2573 C C . LEU B 1 90 ? 4.035 13.734 -1.142 1 88.44 90 LEU B C 1
ATOM 2575 O O . LEU B 1 90 ? 3.795 12.547 -1.339 1 88.44 90 LEU B O 1
ATOM 2579 N N . GLY B 1 91 ? 5.227 14.312 -1.26 1 91.06 91 GLY B N 1
ATOM 2580 C CA . GLY B 1 91 ? 6.367 13.461 -1.546 1 91.06 91 GLY B CA 1
ATOM 2581 C C . GLY B 1 91 ? 6.555 12.352 -0.524 1 91.06 91 GLY B C 1
ATOM 2582 O O . GLY B 1 91 ? 6.867 11.211 -0.882 1 91.06 91 GLY B O 1
ATOM 2583 N N . ALA B 1 92 ? 6.398 12.656 0.717 1 90.06 92 ALA B N 1
ATOM 2584 C CA . ALA B 1 92 ? 6.504 11.672 1.786 1 90.06 92 ALA B CA 1
ATOM 2585 C C . ALA B 1 92 ? 5.434 10.594 1.645 1 90.06 92 ALA B C 1
ATOM 2587 O O . ALA B 1 92 ? 5.699 9.406 1.871 1 90.06 92 ALA B O 1
ATOM 2588 N N . LYS B 1 93 ? 4.27 11.031 1.313 1 92.44 93 LYS B N 1
ATOM 2589 C CA . LYS B 1 93 ? 3.176 10.086 1.109 1 92.44 93 LYS B CA 1
ATOM 2590 C C . LYS B 1 93 ? 3.475 9.133 -0.046 1 92.44 93 LYS B C 1
ATOM 2592 O O . LYS B 1 93 ? 3.273 7.926 0.071 1 92.44 93 LYS B O 1
ATOM 2597 N N . LEU B 1 94 ? 3.939 9.688 -1.167 1 94.75 94 LEU B N 1
ATOM 2598 C CA . LEU B 1 94 ? 4.312 8.867 -2.314 1 94.75 94 LEU B CA 1
ATOM 2599 C C . LEU B 1 94 ? 5.383 7.852 -1.931 1 94.75 94 LEU B C 1
ATOM 2601 O O . LEU B 1 94 ? 5.285 6.68 -2.293 1 94.75 94 LEU B O 1
ATOM 2605 N N . ASP B 1 95 ? 6.328 8.344 -1.225 1 94.06 95 ASP B N 1
ATOM 2606 C CA . ASP B 1 95 ? 7.434 7.5 -0.78 1 94.06 95 ASP B CA 1
ATOM 2607 C C . ASP B 1 95 ? 6.938 6.383 0.133 1 94.06 95 ASP B C 1
ATOM 2609 O O . ASP B 1 95 ? 7.383 5.238 0.019 1 94.06 95 ASP B O 1
ATOM 2613 N N . ASP B 1 96 ? 6.023 6.672 1.009 1 95.62 96 ASP B N 1
ATOM 2614 C CA . ASP B 1 96 ? 5.48 5.684 1.935 1 95.62 96 ASP B CA 1
ATOM 2615 C C . ASP B 1 96 ? 4.766 4.562 1.185 1 95.62 96 ASP B C 1
ATOM 2617 O O . ASP B 1 96 ? 4.906 3.389 1.531 1 95.62 96 ASP B O 1
ATOM 2621 N N . PHE B 1 97 ? 4 4.918 0.195 1 97.56 97 PHE B N 1
ATOM 2622 C CA . PHE B 1 97 ? 3.305 3.906 -0.593 1 97.56 97 PHE B CA 1
ATOM 2623 C C . PHE B 1 97 ? 4.297 3.053 -1.375 1 97.56 97 PHE B C 1
ATOM 2625 O O . PHE B 1 97 ? 4.102 1.844 -1.52 1 97.56 97 PHE B O 1
ATOM 2632 N N . ALA B 1 98 ? 5.254 3.75 -1.921 1 98.12 98 ALA B N 1
ATOM 2633 C CA . ALA B 1 98 ? 6.289 3.012 -2.641 1 98.12 98 ALA B CA 1
ATOM 2634 C C . ALA B 1 98 ? 6.984 2.01 -1.725 1 98.12 98 ALA B C 1
ATOM 2636 O O . ALA B 1 98 ? 7.129 0.835 -2.074 1 98.12 98 ALA B O 1
ATOM 2637 N N . ASP B 1 99 ? 7.398 2.482 -0.54 1 97.56 99 ASP B N 1
ATOM 2638 C CA . ASP B 1 99 ? 8.078 1.634 0.434 1 97.56 99 ASP B CA 1
ATOM 2639 C C . ASP B 1 99 ? 7.184 0.479 0.876 1 97.56 99 ASP B C 1
ATOM 2641 O O . ASP B 1 99 ? 7.637 -0.662 0.982 1 97.56 99 ASP B O 1
ATOM 2645 N N . PHE B 1 100 ? 5.945 0.775 1.118 1 98.69 100 PHE B N 1
ATOM 2646 C CA . PHE B 1 100 ? 4.996 -0.25 1.537 1 98.69 100 PHE B CA 1
ATOM 2647 C C . PHE B 1 100 ? 4.852 -1.323 0.465 1 98.69 100 PHE B C 1
ATOM 2649 O O . PHE B 1 100 ? 4.809 -2.516 0.774 1 98.69 100 PHE B O 1
ATOM 2656 N N . THR B 1 101 ? 4.766 -0.907 -0.785 1 98.88 101 THR B N 1
ATOM 2657 C CA . THR B 1 101 ? 4.559 -1.826 -1.899 1 98.88 101 THR B CA 1
ATOM 2658 C C . THR B 1 101 ? 5.824 -2.639 -2.168 1 98.88 101 THR B C 1
ATOM 2660 O O . THR B 1 101 ? 5.773 -3.867 -2.24 1 98.88 101 THR B O 1
ATOM 2663 N N . SER B 1 102 ? 6.977 -1.979 -2.281 1 98.88 102 SER B N 1
ATOM 2664 C CA . SER B 1 102 ? 8.219 -2.639 -2.666 1 98.88 102 SER B CA 1
ATOM 2665 C C . SER B 1 102 ? 8.805 -3.436 -1.507 1 98.88 102 SER B C 1
ATOM 2667 O O . SER B 1 102 ? 9.188 -4.598 -1.672 1 98.88 102 SER B O 1
ATOM 2669 N N . PHE B 1 103 ? 8.82 -2.855 -0.316 1 98.75 103 PHE B N 1
ATOM 2670 C CA . PHE B 1 103 ? 9.594 -3.432 0.779 1 98.75 103 PHE B CA 1
ATOM 2671 C C . PHE B 1 103 ? 8.672 -4.137 1.773 1 98.75 103 PHE B C 1
ATOM 2673 O O . PHE B 1 103 ? 9.148 -4.824 2.682 1 98.75 103 PHE B O 1
ATOM 2680 N N . GLY B 1 104 ? 7.391 -3.967 1.65 1 98.69 104 GLY B N 1
ATOM 2681 C CA . GLY B 1 104 ? 6.402 -4.727 2.396 1 98.69 104 GLY B CA 1
ATOM 2682 C C . GLY B 1 104 ? 5.77 -5.84 1.581 1 98.69 104 GLY B C 1
ATOM 2683 O O . GLY B 1 104 ? 6.203 -6.992 1.649 1 98.69 104 GLY B O 1
ATOM 2684 N N . LEU B 1 105 ? 4.855 -5.465 0.682 1 98.81 105 LEU B N 1
ATOM 2685 C CA . LEU B 1 105 ? 4.031 -6.414 -0.062 1 98.81 105 LEU B CA 1
ATOM 2686 C C . LEU B 1 105 ? 4.887 -7.258 -0.997 1 98.81 105 LEU B C 1
ATOM 2688 O O . LEU B 1 105 ? 4.848 -8.492 -0.938 1 98.81 105 LEU B O 1
ATOM 2692 N N . ALA B 1 106 ? 5.637 -6.598 -1.878 1 98.81 106 ALA B N 1
ATOM 2693 C CA . ALA B 1 106 ? 6.453 -7.32 -2.848 1 98.81 106 ALA B CA 1
ATOM 2694 C C . ALA B 1 106 ? 7.449 -8.242 -2.148 1 98.81 106 ALA B C 1
ATOM 2696 O O . ALA B 1 106 ? 7.586 -9.414 -2.518 1 98.81 106 ALA B O 1
ATOM 2697 N N . THR B 1 107 ? 8.133 -7.727 -1.117 1 98.88 107 THR B N 1
ATOM 2698 C CA . THR B 1 107 ? 9.117 -8.523 -0.386 1 98.88 107 THR B CA 1
ATOM 2699 C C . THR B 1 107 ? 8.438 -9.672 0.349 1 98.88 107 THR B C 1
ATOM 2701 O O . THR B 1 107 ? 8.938 -10.797 0.35 1 98.88 107 THR B O 1
ATOM 2704 N N . GLY B 1 108 ? 7.281 -9.383 0.959 1 98.75 108 GLY B N 1
ATOM 2705 C CA . GLY B 1 108 ? 6.539 -10.453 1.612 1 98.75 108 GLY B CA 1
ATOM 2706 C C . GLY B 1 108 ? 6.203 -11.602 0.681 1 98.75 108 GLY B C 1
ATOM 2707 O O . GLY B 1 108 ? 6.305 -12.766 1.063 1 98.75 108 GLY B O 1
ATOM 2708 N N . LEU B 1 109 ? 5.848 -11.289 -0.511 1 98.38 109 LEU B N 1
ATOM 2709 C CA . LEU B 1 109 ? 5.395 -12.312 -1.442 1 98.38 109 LEU B CA 1
ATOM 2710 C C . LEU B 1 109 ? 6.562 -13.164 -1.932 1 98.38 109 LEU B C 1
ATOM 2712 O O . LEU B 1 109 ? 6.363 -14.25 -2.471 1 98.38 109 LEU B O 1
ATOM 2716 N N . LEU B 1 110 ? 7.805 -12.672 -1.803 1 98.25 110 L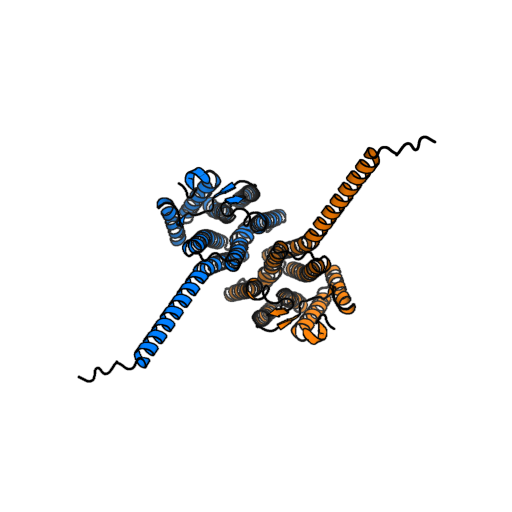EU B N 1
ATOM 2717 C CA . LEU B 1 110 ? 8.961 -13.492 -2.123 1 98.25 110 LEU B CA 1
ATOM 2718 C C . LEU B 1 110 ? 9.016 -14.727 -1.229 1 98.25 110 LEU B C 1
ATOM 2720 O O . LEU B 1 110 ? 9.688 -15.711 -1.555 1 98.25 110 LEU B O 1
ATOM 2724 N N . LEU B 1 111 ? 8.297 -14.695 -0.076 1 97.94 111 LEU B N 1
ATOM 2725 C CA . LEU B 1 111 ? 8.32 -15.781 0.895 1 97.94 111 LEU B CA 1
ATOM 2726 C C . LEU B 1 111 ? 7.375 -16.906 0.48 1 97.94 111 LEU B C 1
ATOM 2728 O O . LEU B 1 111 ? 7.258 -17.906 1.179 1 97.94 111 LEU B O 1
ATOM 2732 N N . GLN B 1 112 ? 6.73 -16.844 -0.603 1 92.56 112 GLN B N 1
ATOM 2733 C CA . GLN B 1 112 ? 5.934 -17.875 -1.262 1 92.56 112 GLN B CA 1
ATOM 2734 C C . GLN B 1 112 ? 4.883 -18.438 -0.316 1 92.56 112 GLN B C 1
ATOM 2736 O O . GLN B 1 112 ? 4.996 -19.594 0.125 1 92.56 112 GLN B O 1
ATOM 2741 N N . ALA B 1 113 ? 3.918 -17.828 0.076 1 88.5 113 ALA B N 1
ATOM 2742 C CA . ALA B 1 113 ? 2.867 -18.109 1.048 1 88.5 113 ALA B CA 1
ATOM 2743 C C . ALA B 1 113 ? 1.844 -19.094 0.471 1 88.5 113 ALA B C 1
ATOM 2745 O O . ALA B 1 113 ? 0.649 -18.781 0.42 1 88.5 113 ALA B O 1
ATOM 2746 N N . HIS B 1 114 ? 2.232 -20.422 0.304 1 90.81 114 HIS B N 1
ATOM 2747 C CA . HIS B 1 114 ? 1.295 -21.406 -0.219 1 90.81 114 HIS B CA 1
ATOM 2748 C C . HIS B 1 114 ? 0.622 -22.172 0.911 1 90.81 114 HIS B C 1
ATOM 2750 O O . HIS B 1 114 ? -0.39 -22.844 0.694 1 90.81 114 HIS B O 1
ATOM 2756 N N . GLU B 1 115 ? 1.24 -22.141 2.119 1 93.62 115 GLU B N 1
ATOM 2757 C CA . GLU B 1 115 ? 0.66 -22.766 3.307 1 93.62 115 GLU B CA 1
ATOM 2758 C C . GLU B 1 115 ? 0.265 -21.719 4.34 1 93.62 115 GLU B C 1
ATOM 2760 O O . GLU B 1 115 ? 0.68 -20.562 4.25 1 93.62 115 GLU B O 1
ATOM 2765 N N . PHE B 1 116 ? -0.475 -22.125 5.277 1 93.75 116 PHE B N 1
ATOM 2766 C CA . PHE B 1 116 ? -1.063 -21.234 6.27 1 93.75 116 PHE B CA 1
ATOM 2767 C C . PHE B 1 116 ? 0.02 -20.469 7.023 1 93.75 116 PHE B C 1
ATOM 2769 O O . PHE B 1 116 ? -0.053 -19.25 7.164 1 93.75 116 PHE B O 1
ATOM 2776 N N . LEU B 1 117 ? 1.008 -21.172 7.449 1 94.75 117 LEU B N 1
ATOM 2777 C CA . LEU B 1 117 ? 2.07 -20.562 8.242 1 94.75 117 LEU B CA 1
ATOM 2778 C C . LEU B 1 117 ? 2.869 -19.578 7.402 1 94.75 117 LEU B C 1
ATOM 2780 O O . LEU B 1 117 ? 3.293 -18.531 7.902 1 94.75 117 LEU B O 1
ATOM 2784 N N . GLY B 1 118 ? 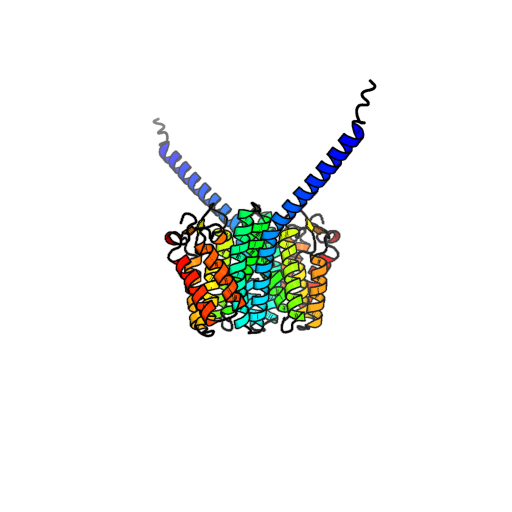3.102 -19.922 6.172 1 96.62 118 GLY B N 1
ATOM 2785 C CA . GLY B 1 118 ? 3.758 -19 5.27 1 96.62 118 GLY B CA 1
ATOM 2786 C C . GLY B 1 118 ? 2.967 -17.719 5.047 1 96.62 118 GLY B C 1
ATOM 2787 O O . GLY B 1 118 ? 3.535 -16.625 5.016 1 96.62 118 GLY B O 1
ATOM 2788 N N . GLY B 1 119 ? 1.633 -17.922 4.902 1 97.56 119 GLY B N 1
ATOM 2789 C CA . GLY B 1 119 ? 0.765 -16.766 4.758 1 97.56 119 GLY B CA 1
ATOM 2790 C C . GLY B 1 119 ? 0.792 -15.844 5.965 1 97.56 119 GLY B C 1
ATOM 2791 O O . GLY B 1 119 ? 0.825 -14.625 5.82 1 97.56 119 GLY B O 1
ATOM 2792 N N . LEU B 1 120 ? 0.771 -16.438 7.102 1 97.88 120 LEU B N 1
ATOM 2793 C CA . LEU B 1 120 ? 0.833 -15.656 8.336 1 97.88 120 LEU B CA 1
ATOM 2794 C C . LEU B 1 120 ? 2.139 -14.875 8.414 1 97.88 120 LEU B C 1
ATOM 2796 O O . LEU B 1 120 ? 2.146 -13.703 8.82 1 97.88 120 LEU B O 1
ATOM 2800 N N . LEU B 1 121 ? 3.234 -15.523 8.047 1 98.38 121 LEU B N 1
ATOM 2801 C CA . LEU B 1 121 ? 4.527 -14.852 8.062 1 98.38 121 LEU B CA 1
ATOM 2802 C C . LEU B 1 121 ? 4.527 -13.656 7.117 1 98.38 121 LEU B C 1
ATOM 2804 O O . LEU B 1 121 ? 5.047 -12.594 7.453 1 98.38 121 LEU B O 1
ATOM 2808 N N . VAL B 1 122 ? 3.938 -13.828 5.93 1 98.62 122 VAL B N 1
ATOM 2809 C CA . VAL B 1 122 ? 3.85 -12.742 4.961 1 98.62 122 VAL B CA 1
ATOM 2810 C C . VAL B 1 122 ? 3.062 -11.578 5.559 1 98.62 122 VAL B C 1
ATOM 2812 O O . VAL B 1 122 ? 3.488 -10.422 5.473 1 98.62 122 VAL B O 1
ATOM 2815 N N . ILE B 1 123 ? 1.955 -11.859 6.199 1 98.69 123 ILE B N 1
ATOM 2816 C CA . ILE B 1 123 ? 1.101 -10.836 6.785 1 98.69 123 ILE B CA 1
ATOM 2817 C C . ILE B 1 123 ? 1.861 -10.094 7.883 1 98.69 123 ILE B C 1
ATOM 2819 O O . ILE B 1 123 ? 1.863 -8.859 7.922 1 98.69 123 ILE B O 1
ATOM 2823 N N . VAL B 1 124 ? 2.518 -10.828 8.742 1 98.5 124 VAL B N 1
ATOM 2824 C CA . VAL B 1 124 ? 3.252 -10.227 9.844 1 98.5 124 VAL B CA 1
ATOM 2825 C C . VAL B 1 124 ? 4.387 -9.359 9.297 1 98.5 124 VAL B C 1
ATOM 2827 O O . VAL B 1 124 ? 4.648 -8.273 9.82 1 98.5 124 VAL B O 1
ATOM 2830 N N . TYR B 1 125 ? 5.078 -9.828 8.297 1 98.69 125 TYR B N 1
ATOM 2831 C CA . TYR B 1 125 ? 6.156 -9.055 7.688 1 98.69 125 TYR B CA 1
ATOM 2832 C C . TYR B 1 125 ? 5.641 -7.734 7.137 1 98.69 125 TYR B C 1
ATOM 2834 O O . TYR B 1 125 ? 6.211 -6.676 7.41 1 98.69 125 TYR B O 1
ATOM 2842 N N . VAL B 1 126 ? 4.535 -7.805 6.363 1 98.75 126 VAL B N 1
ATOM 2843 C CA . VAL B 1 126 ? 3.963 -6.605 5.758 1 98.75 126 VAL B CA 1
ATOM 2844 C C . VAL B 1 126 ? 3.48 -5.652 6.852 1 98.75 126 VAL B C 1
ATOM 2846 O O . VAL B 1 126 ? 3.66 -4.438 6.75 1 98.75 126 VAL B O 1
ATOM 2849 N N . LEU B 1 127 ? 2.924 -6.203 7.906 1 98.25 127 LEU B N 1
ATOM 2850 C CA . LEU B 1 127 ? 2.449 -5.375 9.008 1 98.25 127 LEU B CA 1
ATOM 2851 C C . LEU B 1 127 ? 3.617 -4.719 9.734 1 98.25 127 LEU B C 1
ATOM 2853 O O . LEU B 1 127 ? 3.492 -3.594 10.234 1 98.25 127 LEU B O 1
ATOM 2857 N N . ALA B 1 128 ? 4.723 -5.375 9.859 1 97 128 ALA B N 1
ATOM 2858 C CA . ALA B 1 128 ? 5.906 -4.766 10.461 1 97 128 ALA B CA 1
ATOM 2859 C C . ALA B 1 128 ? 6.367 -3.553 9.656 1 97 128 ALA B C 1
ATOM 2861 O O . ALA B 1 128 ? 6.68 -2.504 10.227 1 97 128 ALA B O 1
ATOM 2862 N N . VAL B 1 129 ? 6.418 -3.705 8.336 1 97.25 129 VAL B N 1
ATOM 2863 C CA . VAL B 1 129 ? 6.785 -2.598 7.465 1 97.25 129 VAL B CA 1
ATOM 2864 C C . VAL B 1 129 ? 5.773 -1.466 7.613 1 97.25 129 VAL B C 1
ATOM 2866 O O . VAL B 1 129 ? 6.152 -0.3 7.75 1 97.25 129 VAL B O 1
ATOM 2869 N N . PHE B 1 130 ? 4.523 -1.87 7.605 1 96.75 130 PHE B N 1
ATOM 2870 C CA . PHE B 1 130 ? 3.432 -0.914 7.754 1 96.75 130 PHE B CA 1
ATOM 2871 C C . PHE B 1 130 ? 3.559 -0.141 9.062 1 96.75 130 PHE B C 1
ATOM 2873 O O . PHE B 1 130 ? 3.436 1.085 9.078 1 96.75 130 PHE B O 1
ATOM 2880 N N . THR B 1 131 ? 3.783 -0.838 10.117 1 93.12 131 THR B N 1
ATOM 2881 C CA . THR B 1 131 ? 3.904 -0.22 11.438 1 93.12 131 THR B CA 1
ATOM 2882 C C . THR B 1 131 ? 5.086 0.742 11.477 1 93.12 131 THR B C 1
ATOM 2884 O O . THR B 1 131 ? 4.988 1.831 12.047 1 93.12 131 THR B O 1
ATOM 2887 N N . ARG B 1 132 ? 6.074 0.352 10.891 1 90.5 132 ARG B N 1
ATOM 2888 C CA . ARG B 1 132 ? 7.246 1.22 10.836 1 90.5 132 ARG B CA 1
ATOM 2889 C C . ARG B 1 132 ? 6.945 2.5 10.062 1 90.5 132 ARG B C 1
ATOM 2891 O O . ARG B 1 132 ? 7.316 3.594 10.492 1 90.5 132 ARG B O 1
ATOM 2898 N N . LEU B 1 133 ? 6.316 2.467 8.969 1 91.62 133 LEU B N 1
ATOM 2899 C CA . LEU B 1 133 ? 6.012 3.613 8.117 1 91.62 133 LEU B CA 1
ATOM 2900 C C . LEU B 1 133 ? 5.043 4.566 8.812 1 91.62 133 LEU B C 1
ATOM 2902 O O . LEU B 1 133 ? 5.133 5.781 8.641 1 91.62 133 LEU B O 1
ATOM 2906 N N . CYS B 1 134 ? 4.16 4.039 9.617 1 90.19 134 CYS B N 1
ATOM 2907 C CA . CYS B 1 134 ? 3.105 4.852 10.211 1 90.19 134 CYS B CA 1
ATOM 2908 C C . CYS B 1 134 ? 3.539 5.41 11.562 1 90.19 134 CYS B C 1
ATOM 2910 O O . CYS B 1 134 ? 3.127 6.504 11.945 1 90.19 134 CYS B O 1
ATOM 2912 N N . PHE B 1 135 ? 4.383 4.668 12.242 1 85.75 135 PHE B N 1
ATOM 2913 C CA . PHE B 1 135 ? 4.59 5.055 13.633 1 85.75 135 PHE B CA 1
ATOM 2914 C C . PHE B 1 135 ? 6.047 5.418 13.883 1 85.75 135 PHE B C 1
ATOM 2916 O O . PHE B 1 135 ? 6.367 6.078 14.875 1 85.75 135 PHE B O 1
ATOM 2923 N N . PHE B 1 136 ? 6.922 5.016 13.117 1 75.38 136 PHE B N 1
ATOM 2924 C CA . PHE B 1 136 ? 8.328 5.223 13.445 1 75.38 136 PHE B CA 1
ATOM 2925 C C . PHE B 1 136 ? 8.977 6.188 12.453 1 75.38 136 PHE B C 1
ATOM 2927 O O . PHE B 1 136 ? 10.125 6.594 12.641 1 75.38 136 PHE B O 1
ATOM 2934 N N . SER B 1 137 ? 8.375 6.543 11.305 1 61.72 137 SER B N 1
ATOM 2935 C CA . SER B 1 137 ? 9.023 7.414 10.328 1 61.72 137 SER B CA 1
ATOM 2936 C C . SER B 1 137 ? 8.922 8.875 10.742 1 61.72 137 SER B C 1
ATOM 2938 O O . SER B 1 137 ? 9.805 9.68 10.438 1 61.72 137 SER B O 1
ATOM 2940 N N . SER B 1 138 ? 7.699 9.539 11.172 1 53.56 138 SER B N 1
ATOM 2941 C CA . SER B 1 138 ? 7.402 10.969 11.172 1 53.56 138 SER B CA 1
ATOM 2942 C C . SER B 1 138 ? 8.07 11.672 12.344 1 53.56 138 SER B C 1
ATOM 2944 O O . SER B 1 138 ? 8.078 12.906 12.414 1 53.56 138 SER B O 1
ATOM 2946 N N . GLY B 1 139 ? 8.547 10.969 13.32 1 48.09 139 GLY B N 1
ATOM 2947 C CA . GLY B 1 139 ? 8.75 11.82 14.484 1 48.09 139 GLY B CA 1
ATOM 2948 C C . GLY B 1 139 ? 10.031 12.625 14.422 1 48.09 139 GLY B C 1
ATOM 2949 O O . GLY B 1 139 ? 10.07 13.781 14.852 1 48.09 139 GLY B O 1
ATOM 2950 N N . MET B 1 140 ? 11.281 12.141 14.586 1 48.25 140 MET B N 1
ATOM 2951 C CA . MET B 1 140 ? 12.492 12.898 14.891 1 48.25 140 MET B CA 1
ATOM 2952 C C . MET B 1 140 ? 13.242 13.273 13.617 1 48.25 140 MET B C 1
ATOM 2954 O O . MET B 1 140 ? 13.484 12.422 12.766 1 48.25 140 MET B O 1
ATOM 2958 N N . PRO B 1 141 ? 13.367 14.5 13.516 1 52.62 141 PRO B N 1
ATOM 2959 C CA . PRO B 1 141 ? 14.281 15.07 12.523 1 52.62 141 PRO B CA 1
ATOM 2960 C C . PRO B 1 141 ? 15.648 14.391 12.523 1 52.62 141 PRO B C 1
ATOM 2962 O O . PRO B 1 141 ? 16.234 14.172 13.594 1 52.62 141 PRO B O 1
ATOM 2965 N N . PHE B 1 142 ? 15.93 13.188 11.945 1 54.47 142 PHE B N 1
ATOM 2966 C CA . PHE B 1 142 ? 17.281 12.758 11.609 1 54.47 142 PHE B CA 1
ATOM 2967 C C . PHE B 1 142 ? 17.5 11.297 11.977 1 54.47 142 PHE B C 1
ATOM 2969 O O . PHE B 1 142 ? 18.578 10.742 11.773 1 54.47 142 PHE B O 1
ATOM 2976 N N . MET B 1 143 ? 16.547 10.789 12.703 1 62.94 143 MET B N 1
ATOM 2977 C CA . MET B 1 143 ? 16.766 9.391 13.055 1 62.94 143 MET B CA 1
ATOM 2978 C C . MET B 1 143 ? 15.492 8.57 12.836 1 62.94 143 MET B C 1
ATOM 2980 O O . MET B 1 143 ? 14.383 9.094 12.953 1 62.94 143 MET B O 1
ATOM 2984 N N . TYR B 1 144 ? 15.852 7.387 12.406 1 71.69 144 TYR B N 1
ATOM 2985 C CA . TYR B 1 144 ? 14.766 6.422 12.297 1 71.69 144 TYR B CA 1
ATOM 2986 C C . TYR B 1 144 ? 14.727 5.504 13.516 1 71.69 144 TYR B C 1
ATOM 2988 O O . TYR B 1 144 ? 15.773 5.117 14.039 1 71.69 144 TYR B O 1
ATOM 2996 N N . ARG B 1 145 ? 13.562 5.312 14.023 1 79.94 145 ARG B N 1
ATOM 2997 C CA . ARG B 1 145 ? 13.383 4.246 15.008 1 79.94 145 ARG B CA 1
ATOM 2998 C C . ARG B 1 145 ? 13.086 2.916 14.32 1 79.94 145 ARG B C 1
ATOM 3000 O O . ARG B 1 145 ? 12.195 2.836 13.469 1 79.94 145 ARG B O 1
ATOM 3007 N N . GLY B 1 146 ? 13.953 1.884 14.672 1 85.56 146 GLY B N 1
ATOM 3008 C CA . GLY B 1 146 ? 13.883 0.596 14.008 1 85.56 146 GLY B CA 1
ATOM 3009 C C . GLY B 1 146 ? 14.586 0.581 12.664 1 85.56 146 GLY B C 1
ATOM 3010 O O . GLY B 1 146 ? 14.82 1.634 12.07 1 85.56 146 GLY B O 1
ATOM 3011 N N . LEU B 1 147 ? 14.93 -0.625 12.164 1 90.81 147 LEU B N 1
ATOM 3012 C CA . LEU B 1 147 ? 15.609 -0.792 10.883 1 90.81 147 LEU B CA 1
ATOM 3013 C C . LEU B 1 147 ? 14.75 -0.289 9.734 1 90.81 147 LEU B C 1
ATOM 3015 O O . LEU B 1 147 ? 13.586 -0.675 9.617 1 90.81 147 LEU B O 1
ATOM 3019 N N . PRO B 1 148 ? 15.312 0.599 8.922 1 92.12 148 PRO B N 1
ATOM 3020 C CA . PRO B 1 148 ? 14.547 1.005 7.738 1 92.12 148 PRO B CA 1
ATOM 3021 C C . PRO B 1 148 ? 14.164 -0.177 6.855 1 92.12 148 PRO B C 1
ATOM 3023 O O . PRO B 1 148 ? 14.969 -1.088 6.648 1 92.12 148 PRO B O 1
ATOM 3026 N N . CYS B 1 149 ? 12.961 -0.139 6.305 1 95 149 CYS B N 1
ATOM 3027 C CA . CYS B 1 149 ? 12.359 -1.29 5.641 1 95 149 CYS B CA 1
ATOM 3028 C C . CYS B 1 149 ? 13.125 -1.654 4.375 1 95 149 CYS B C 1
ATOM 3030 O O . CYS B 1 149 ? 13.195 -2.826 4 1 95 149 CYS B O 1
ATOM 3032 N N . PRO B 1 150 ? 13.805 -0.699 3.67 1 96.75 150 PRO B N 1
ATOM 3033 C CA . PRO B 1 150 ? 14.539 -1.113 2.475 1 96.75 150 PRO B CA 1
ATOM 3034 C C . PRO B 1 150 ? 15.664 -2.105 2.783 1 96.75 150 PRO B C 1
ATOM 3036 O O . PRO B 1 150 ? 15.914 -3.018 1.993 1 96.75 150 PRO B O 1
ATOM 3039 N N . TYR B 1 151 ? 16.312 -1.958 3.904 1 96.5 151 TYR B N 1
ATOM 3040 C CA . TYR B 1 151 ? 17.406 -2.857 4.254 1 96.5 151 TYR B CA 1
ATOM 3041 C C . TYR B 1 151 ? 16.875 -4.254 4.574 1 96.5 151 TYR B C 1
ATOM 3043 O O . TYR B 1 151 ? 17.531 -5.254 4.262 1 96.5 151 TYR B O 1
ATOM 3051 N N . GLY B 1 152 ? 15.742 -4.297 5.246 1 97.56 152 GLY B N 1
ATOM 3052 C CA . GLY B 1 152 ? 15.125 -5.598 5.445 1 97.56 152 GLY B CA 1
ATOM 3053 C C . GLY B 1 152 ? 14.812 -6.312 4.145 1 97.56 152 GLY B C 1
ATOM 3054 O O . GLY B 1 152 ? 15.086 -7.508 4.008 1 97.56 152 GLY B O 1
ATOM 3055 N N . ALA B 1 153 ? 14.25 -5.578 3.223 1 98.62 153 ALA B N 1
ATOM 3056 C CA . ALA B 1 153 ? 13.898 -6.141 1.919 1 98.62 153 ALA B CA 1
ATOM 3057 C C . ALA B 1 153 ? 15.148 -6.582 1.161 1 98.62 153 ALA B C 1
ATOM 3059 O O . ALA B 1 153 ? 15.148 -7.641 0.524 1 98.62 153 ALA B O 1
ATOM 3060 N N . SER B 1 154 ? 16.203 -5.758 1.239 1 98.19 154 SER B N 1
ATOM 3061 C CA . SER B 1 154 ? 17.453 -6.094 0.583 1 98.19 154 SER B CA 1
ATOM 3062 C C . SER B 1 154 ? 18.047 -7.391 1.132 1 98.19 154 SER B C 1
ATOM 3064 O O . SER B 1 154 ? 18.547 -8.219 0.374 1 98.19 154 SER B O 1
ATOM 3066 N N . MET B 1 155 ? 17.953 -7.621 2.443 1 98.38 155 MET B N 1
ATOM 3067 C CA . MET B 1 155 ? 18.453 -8.828 3.082 1 98.38 155 MET B CA 1
ATOM 3068 C C . MET B 1 155 ? 17.703 -10.062 2.598 1 98.38 155 MET B C 1
ATOM 3070 O O . MET B 1 155 ? 18.312 -11.086 2.287 1 98.38 155 MET B O 1
ATOM 3074 N N . VAL B 1 156 ? 16.406 -9.922 2.504 1 98.62 156 VAL B N 1
ATOM 3075 C CA . VAL B 1 156 ? 15.586 -11.055 2.076 1 98.62 156 VAL B CA 1
ATOM 3076 C C . VAL B 1 156 ? 15.883 -11.383 0.617 1 98.62 156 VAL B C 1
ATOM 3078 O O . VAL B 1 156 ? 16.109 -12.547 0.273 1 98.62 156 VAL B O 1
ATOM 3081 N N . ALA B 1 157 ? 15.93 -10.367 -0.258 1 98.31 157 ALA B N 1
ATOM 3082 C CA . ALA B 1 157 ? 16.203 -10.578 -1.678 1 98.31 157 ALA B CA 1
ATOM 3083 C C . ALA B 1 157 ? 17.594 -11.148 -1.893 1 98.31 157 ALA B C 1
ATOM 3085 O O . ALA B 1 157 ? 17.781 -12.055 -2.705 1 98.31 157 ALA B O 1
ATOM 3086 N N . ALA B 1 158 ? 18.562 -10.594 -1.171 1 97.69 158 ALA B N 1
ATOM 3087 C CA . ALA B 1 158 ? 19.938 -11.086 -1.296 1 97.69 158 ALA B CA 1
ATOM 3088 C C . ALA B 1 158 ? 20.031 -12.539 -0.841 1 97.69 158 ALA B C 1
ATOM 3090 O O . ALA B 1 158 ? 20.797 -13.32 -1.42 1 97.69 158 ALA B O 1
ATOM 3091 N N . THR B 1 159 ? 19.328 -12.906 0.219 1 97.94 159 THR B N 1
ATOM 3092 C CA . THR B 1 159 ? 19.312 -14.289 0.692 1 97.94 159 THR B CA 1
ATOM 3093 C C . THR B 1 159 ? 18.766 -15.219 -0.387 1 97.94 159 THR B C 1
ATOM 3095 O O . THR B 1 159 ? 19.25 -16.344 -0.527 1 97.94 159 THR B O 1
ATOM 3098 N N . TYR B 1 160 ? 17.766 -14.773 -1.13 1 97.81 160 TYR B N 1
ATOM 3099 C CA . TYR B 1 160 ? 17.25 -15.562 -2.24 1 97.81 160 TYR B CA 1
ATOM 3100 C C . TYR B 1 160 ? 18.359 -15.914 -3.225 1 97.81 160 TYR B C 1
ATOM 3102 O O . TYR B 1 160 ? 18.531 -17.078 -3.586 1 97.81 160 TYR B O 1
ATOM 3110 N N . PHE B 1 161 ? 19.141 -14.938 -3.652 1 96.75 161 PHE B N 1
ATOM 3111 C CA . PHE B 1 161 ? 20.203 -15.141 -4.629 1 96.75 161 PHE B CA 1
ATOM 3112 C C . PHE B 1 161 ? 21.328 -16 -4.047 1 96.75 161 PHE B C 1
ATOM 3114 O O . PHE B 1 161 ? 21.859 -16.875 -4.73 1 96.75 161 PHE B O 1
ATOM 3121 N N . LEU B 1 162 ? 21.641 -15.773 -2.816 1 95.94 162 LEU B N 1
ATOM 3122 C CA . LEU B 1 162 ? 22.734 -16.484 -2.174 1 95.94 162 LEU B CA 1
ATOM 3123 C C . LEU B 1 162 ? 22.422 -17.969 -2.043 1 95.94 162 LEU B C 1
ATOM 3125 O O . LEU B 1 162 ? 23.312 -18.812 -2.219 1 95.94 162 LEU B O 1
ATOM 3129 N N . THR B 1 163 ? 21.172 -18.328 -1.771 1 96.56 163 THR B N 1
ATOM 3130 C CA . THR B 1 163 ? 20.812 -19.703 -1.461 1 96.56 163 THR B CA 1
ATOM 3131 C C . THR B 1 163 ? 20.109 -20.359 -2.648 1 96.56 163 THR B C 1
ATOM 3133 O O . THR B 1 163 ? 19.734 -21.531 -2.586 1 96.56 163 THR B O 1
ATOM 3136 N N . GLY B 1 164 ? 19.891 -19.656 -3.715 1 94.81 164 GLY B N 1
ATOM 3137 C CA . GLY B 1 164 ? 19.172 -20.188 -4.867 1 94.81 164 GLY B CA 1
ATOM 3138 C C . GLY B 1 164 ? 17.688 -20.344 -4.625 1 94.81 164 GLY B C 1
ATOM 3139 O O . GLY B 1 164 ? 17.062 -21.281 -5.121 1 94.81 164 GLY B O 1
ATOM 3140 N N . GLY B 1 165 ? 17.203 -19.469 -3.717 1 95.5 165 GLY B N 1
ATOM 3141 C CA . GLY B 1 165 ? 15.773 -19.453 -3.488 1 95.5 165 GLY B CA 1
ATOM 3142 C C . GLY B 1 165 ? 15.336 -20.438 -2.418 1 95.5 165 GLY B C 1
ATOM 3143 O O . GLY B 1 165 ? 14.227 -20.984 -2.473 1 95.5 165 GLY B O 1
ATOM 3144 N N . HIS B 1 166 ? 16.266 -20.75 -1.489 1 97 166 HIS B N 1
ATOM 3145 C CA . HIS B 1 166 ? 15.898 -21.641 -0.392 1 97 166 HIS B CA 1
ATOM 3146 C C . HIS B 1 166 ? 14.867 -20.984 0.519 1 97 166 HIS B C 1
ATOM 3148 O O . HIS B 1 166 ? 15.18 -20.062 1.263 1 97 166 HIS B O 1
ATOM 3154 N N . LEU B 1 167 ? 13.68 -21.578 0.589 1 97.19 167 LEU B N 1
ATOM 3155 C CA . LEU B 1 167 ? 12.516 -20.953 1.213 1 97.19 167 LEU B CA 1
ATOM 3156 C C . LEU B 1 167 ? 12.727 -20.797 2.715 1 97.19 167 LEU B C 1
ATOM 3158 O O . LEU B 1 167 ? 12.398 -19.75 3.289 1 97.19 167 LEU B O 1
ATOM 3162 N N . VAL B 1 168 ? 13.273 -21.812 3.389 1 97.56 168 VAL B N 1
ATOM 3163 C CA . VAL B 1 168 ? 13.469 -21.766 4.832 1 97.56 168 VAL B CA 1
ATOM 3164 C C . VAL B 1 168 ? 14.438 -20.656 5.195 1 97.56 168 VAL B C 1
ATOM 3166 O O . VAL B 1 168 ? 14.219 -19.906 6.152 1 97.56 168 VAL B O 1
ATOM 3169 N N . ALA B 1 169 ? 15.523 -20.531 4.449 1 98 169 ALA B N 1
ATOM 3170 C CA . ALA B 1 169 ? 16.5 -19.469 4.684 1 98 169 ALA B CA 1
ATOM 3171 C C . ALA B 1 169 ? 15.867 -18.094 4.512 1 98 169 ALA B C 1
ATOM 3173 O O . ALA B 1 169 ? 16.125 -17.188 5.305 1 98 169 ALA B O 1
ATOM 3174 N N . MET B 1 170 ? 15.094 -17.938 3.508 1 98.19 170 MET B N 1
ATOM 3175 C CA . MET B 1 170 ? 14.43 -16.672 3.242 1 98.19 170 MET B CA 1
ATOM 3176 C C . MET B 1 170 ? 13.461 -16.312 4.367 1 98.19 170 MET B C 1
ATOM 3178 O O . MET B 1 170 ? 13.422 -15.172 4.824 1 98.19 170 MET B O 1
ATOM 3182 N N . ARG B 1 171 ? 12.656 -17.266 4.816 1 98.44 171 ARG B N 1
ATOM 3183 C CA . ARG B 1 171 ? 11.664 -17.031 5.867 1 98.44 171 ARG B CA 1
ATOM 3184 C C . ARG B 1 171 ? 12.344 -16.734 7.199 1 98.44 171 ARG B C 1
ATOM 3186 O O . ARG B 1 171 ? 11.875 -15.875 7.957 1 98.44 171 ARG B O 1
ATOM 3193 N N . LEU B 1 172 ? 13.422 -17.453 7.465 1 98.44 172 LEU B N 1
ATOM 3194 C CA . LEU B 1 172 ? 14.188 -17.141 8.664 1 98.44 172 LEU B CA 1
ATOM 3195 C C . LEU B 1 172 ? 14.742 -15.727 8.617 1 98.44 172 LEU B C 1
ATOM 3197 O O . LEU B 1 172 ? 14.688 -14.992 9.609 1 98.44 172 LEU B O 1
ATOM 3201 N N . MET B 1 173 ? 15.281 -15.344 7.48 1 98.56 173 MET B N 1
ATOM 3202 C CA . MET B 1 173 ? 15.789 -13.984 7.309 1 98.56 173 MET B CA 1
ATOM 3203 C C . MET B 1 173 ? 14.672 -12.961 7.52 1 98.56 173 MET B C 1
ATOM 3205 O O . MET B 1 173 ? 14.883 -11.938 8.172 1 98.56 173 MET B O 1
ATOM 3209 N N . ALA B 1 174 ? 13.508 -13.25 6.949 1 98.62 174 ALA B N 1
ATOM 3210 C CA . ALA B 1 174 ? 12.375 -12.344 7.117 1 98.62 174 ALA B CA 1
ATOM 3211 C C . ALA B 1 174 ? 12.016 -12.18 8.594 1 98.62 174 ALA B C 1
ATOM 3213 O O . ALA B 1 174 ? 11.727 -11.07 9.047 1 98.62 174 ALA B O 1
ATOM 3214 N N . ILE B 1 175 ? 12 -13.281 9.352 1 98.5 175 ILE B N 1
ATOM 3215 C CA . ILE B 1 175 ? 11.688 -13.234 10.773 1 98.5 175 ILE B CA 1
ATOM 3216 C C . ILE B 1 175 ? 12.703 -12.352 11.492 1 98.5 175 ILE B C 1
ATOM 3218 O O . ILE B 1 175 ? 12.328 -11.492 12.297 1 98.5 175 ILE B O 1
ATOM 3222 N N . VAL B 1 176 ? 13.969 -12.539 11.188 1 98.19 176 VAL B N 1
ATOM 3223 C CA . VAL B 1 176 ? 15.031 -11.742 11.789 1 98.19 176 VAL B CA 1
ATOM 3224 C C . VAL B 1 176 ? 14.828 -10.266 11.453 1 98.19 176 VAL B C 1
ATOM 3226 O O . VAL B 1 176 ? 14.945 -9.406 12.328 1 98.19 176 VAL B O 1
ATOM 3229 N N . MET B 1 177 ? 14.484 -9.961 10.203 1 97.88 177 MET B N 1
ATOM 3230 C CA . MET B 1 177 ? 14.32 -8.578 9.781 1 97.88 177 MET B CA 1
ATOM 3231 C C . MET B 1 177 ? 13.094 -7.949 10.43 1 97.88 177 MET B C 1
ATOM 3233 O O . MET B 1 177 ? 13.086 -6.758 10.742 1 97.88 177 MET B O 1
ATOM 3237 N N . ILE B 1 178 ? 11.969 -8.758 10.641 1 97.94 178 ILE B N 1
ATOM 3238 C CA . ILE B 1 178 ? 10.805 -8.266 11.367 1 97.94 178 ILE B CA 1
ATOM 3239 C C . ILE B 1 178 ? 11.227 -7.777 12.75 1 97.94 178 ILE B C 1
ATOM 3241 O O . ILE B 1 178 ? 10.852 -6.68 13.164 1 97.94 178 ILE B O 1
ATOM 3245 N N . LEU B 1 179 ? 12.062 -8.523 13.414 1 96.12 179 LEU B N 1
ATOM 3246 C CA . LEU B 1 179 ? 12.516 -8.188 14.758 1 96.12 179 LEU B CA 1
ATOM 3247 C C . LEU B 1 179 ? 13.344 -6.902 14.742 1 96.12 179 LEU B C 1
ATOM 3249 O O . LEU B 1 179 ? 13.164 -6.039 15.609 1 96.12 179 LEU B O 1
ATOM 3253 N N . PHE B 1 180 ? 14.156 -6.738 13.758 1 94.44 180 PHE B N 1
ATOM 3254 C CA . PHE B 1 180 ? 14.977 -5.539 13.656 1 94.44 180 PHE B CA 1
ATOM 3255 C C . PHE B 1 180 ? 14.125 -4.32 13.328 1 94.44 180 PHE B C 1
ATOM 3257 O O . PHE B 1 180 ? 14.43 -3.209 13.773 1 94.44 180 PHE B O 1
ATOM 3264 N N . MET B 1 181 ? 13.094 -4.484 12.531 1 92.94 181 MET B N 1
ATOM 3265 C CA . MET B 1 181 ? 12.258 -3.363 12.125 1 92.94 181 MET B CA 1
ATOM 3266 C C . MET B 1 181 ? 11.383 -2.896 13.281 1 92.94 181 MET B C 1
ATOM 3268 O O . MET B 1 181 ? 11.07 -1.708 13.391 1 92.94 181 MET B O 1
ATOM 3272 N N . VAL B 1 182 ? 10.992 -3.842 14.094 1 89.5 182 VAL B N 1
ATOM 3273 C CA . VAL B 1 182 ? 10.062 -3.502 15.164 1 89.5 182 VAL B CA 1
ATOM 3274 C C . VAL B 1 182 ? 10.844 -3.123 16.422 1 89.5 182 VAL B C 1
ATOM 3276 O O . VAL B 1 182 ? 10.305 -2.482 17.328 1 89.5 182 VAL B O 1
ATOM 3279 N N . ASP B 1 183 ? 12.141 -3.357 16.234 1 84.06 183 ASP B N 1
ATOM 3280 C CA . ASP B 1 183 ? 12.969 -2.955 17.359 1 84.06 183 ASP B CA 1
ATOM 3281 C C . ASP B 1 183 ? 13.07 -1.436 17.453 1 84.06 183 ASP B C 1
ATOM 3283 O O . ASP B 1 183 ? 12.977 -0.738 16.453 1 84.06 183 ASP B O 1
ATOM 3287 N N . GLN B 1 184 ? 12.891 -0.835 18.609 1 78.69 184 GLN B N 1
ATOM 3288 C CA . GLN B 1 184 ? 12.898 0.61 18.797 1 78.69 184 GLN B CA 1
ATOM 3289 C C . GLN B 1 184 ? 14.328 1.144 18.922 1 78.69 184 GLN B C 1
ATOM 3291 O O . GLN B 1 184 ? 14.578 2.096 19.656 1 78.69 184 GLN B O 1
ATOM 3296 N N . GLY B 1 185 ? 15.242 0.435 18.094 1 81.31 185 GLY B N 1
ATOM 3297 C CA . GLY B 1 185 ? 16.594 0.954 18.016 1 81.31 185 GLY B CA 1
ATOM 3298 C C . GLY B 1 185 ? 16.734 2.17 17.125 1 81.31 185 GLY B C 1
ATOM 3299 O O . GLY B 1 185 ? 15.891 2.396 16.25 1 81.31 185 GLY B O 1
ATOM 3300 N N . PHE B 1 186 ? 17.797 2.895 17.375 1 82.75 186 PHE B N 1
ATOM 3301 C CA . PHE B 1 186 ? 18 4.117 16.609 1 82.75 186 PHE B CA 1
ATOM 3302 C C . PHE B 1 186 ? 18.922 3.867 15.414 1 82.75 186 PHE B C 1
ATOM 3304 O O . PHE B 1 186 ? 19.953 3.211 15.555 1 82.75 186 PHE B O 1
ATOM 3311 N N . TYR B 1 187 ? 18.453 4.234 14.234 1 84 187 TYR B N 1
ATOM 3312 C CA . TYR B 1 187 ? 19.25 4.203 13.016 1 84 187 TYR B CA 1
ATOM 3313 C C . TYR B 1 187 ? 19.375 5.594 12.398 1 84 187 TYR B C 1
ATOM 3315 O O . TYR B 1 187 ? 18.406 6.359 12.398 1 84 187 TYR B O 1
ATOM 3323 N N . PRO B 1 188 ? 20.578 5.91 11.938 1 79.31 188 PRO B N 1
ATOM 3324 C CA . PRO B 1 188 ? 20.703 7.219 11.289 1 79.31 188 PRO B CA 1
ATOM 3325 C C . PRO B 1 188 ? 19.969 7.297 9.961 1 79.31 188 PRO B C 1
ATOM 3327 O O . PRO B 1 188 ? 19.703 6.266 9.336 1 79.31 188 PRO B O 1
ATOM 3330 N N . HIS B 1 189 ? 19.609 8.461 9.625 1 77.88 189 HIS B N 1
ATOM 3331 C CA . HIS B 1 189 ? 19.078 8.641 8.281 1 77.88 189 HIS B CA 1
ATOM 3332 C C . HIS B 1 189 ? 20.094 8.234 7.219 1 77.88 189 HIS B C 1
ATOM 3334 O O . HIS B 1 189 ? 21.25 8.625 7.293 1 77.88 189 HIS B O 1
ATOM 3340 N N . ASP B 1 190 ? 19.594 7.473 6.414 1 74.88 190 ASP B N 1
ATOM 3341 C CA . ASP B 1 190 ? 20.5 6.98 5.375 1 74.88 190 ASP B CA 1
ATOM 3342 C C . ASP B 1 190 ? 20.797 8.07 4.352 1 74.88 190 ASP B C 1
ATOM 3344 O O . ASP B 1 190 ? 20.031 8.289 3.418 1 74.88 190 ASP B O 1
ATOM 3348 N N . LYS B 1 191 ? 21.906 8.688 4.527 1 79.38 191 LYS B N 1
ATOM 3349 C CA . LYS B 1 191 ? 22.359 9.781 3.668 1 79.38 191 LYS B CA 1
ATOM 3350 C C . LYS B 1 191 ? 23.578 9.367 2.846 1 79.38 191 LYS B C 1
ATOM 3352 O O . LYS B 1 191 ? 24.562 10.102 2.771 1 79.38 191 LYS B O 1
ATOM 3357 N N . VAL B 1 192 ? 23.484 8.242 2.254 1 80.81 192 VAL B N 1
ATOM 3358 C CA . VAL B 1 192 ? 24.578 7.645 1.514 1 80.81 192 VAL B CA 1
ATOM 3359 C C . VAL B 1 192 ? 25.031 8.594 0.398 1 80.81 192 VAL B C 1
ATOM 3361 O O . VAL B 1 192 ? 26.219 8.82 0.205 1 80.81 192 VAL B O 1
ATOM 3364 N N . LEU B 1 193 ? 24.078 9.281 -0.25 1 85.25 193 LEU B N 1
ATOM 3365 C CA . LEU B 1 193 ? 24.391 10.086 -1.427 1 85.25 193 LEU B CA 1
ATOM 3366 C C . LEU B 1 193 ? 24.766 11.508 -1.028 1 85.25 193 LEU B C 1
ATOM 3368 O O . LEU B 1 193 ? 25.234 12.281 -1.86 1 85.25 193 LEU B O 1
ATOM 3372 N N . GLU B 1 194 ? 24.594 11.844 0.212 1 83.5 194 GLU B N 1
ATOM 3373 C CA . GLU B 1 194 ? 24.938 13.164 0.726 1 83.5 194 GLU B CA 1
ATOM 3374 C C . GLU B 1 194 ? 26.188 13.102 1.609 1 83.5 194 GLU B C 1
ATOM 3376 O O . GLU B 1 194 ? 26.625 14.125 2.141 1 83.5 194 GLU B O 1
ATOM 3381 N N . SER B 1 195 ? 26.672 11.922 1.715 1 84.38 195 SER B N 1
ATOM 3382 C CA . SER B 1 195 ? 27.781 11.695 2.639 1 84.38 195 SER B CA 1
ATOM 3383 C C . SER B 1 195 ? 29.125 11.641 1.9 1 84.38 195 SER B C 1
ATOM 3385 O O . SER B 1 195 ? 29.281 12.266 0.852 1 84.38 195 SER B O 1
ATOM 3387 N N . GLN B 1 196 ? 30.031 10.914 2.445 1 85.62 196 GLN B N 1
ATOM 3388 C CA . GLN B 1 196 ? 31.406 10.82 1.942 1 85.62 196 GLN B CA 1
ATOM 3389 C C . GLN B 1 196 ? 31.438 10.102 0.597 1 85.62 196 GLN B C 1
ATOM 3391 O O . GLN B 1 196 ? 30.484 9.422 0.222 1 85.62 196 GLN B O 1
ATOM 3396 N N . ALA B 1 197 ? 32.438 10.227 -0.058 1 89.62 197 ALA B N 1
ATOM 3397 C CA . ALA B 1 197 ? 32.625 9.703 -1.411 1 89.62 197 ALA B CA 1
ATOM 3398 C C . ALA B 1 197 ? 32.531 8.18 -1.426 1 89.62 197 ALA B C 1
ATOM 3400 O O . ALA B 1 197 ? 32 7.59 -2.379 1 89.62 197 ALA B O 1
ATOM 3401 N N . TRP B 1 198 ? 33.031 7.602 -0.433 1 89.94 198 TRP B N 1
ATOM 3402 C CA . TRP B 1 198 ? 33.031 6.141 -0.458 1 89.94 198 TRP B CA 1
ATOM 3403 C C . TRP B 1 198 ? 31.625 5.59 -0.351 1 89.94 198 TRP B C 1
ATOM 3405 O O . TRP B 1 198 ? 31.312 4.547 -0.929 1 89.94 198 TRP B O 1
ATOM 3415 N N . LYS B 1 199 ? 30.766 6.254 0.335 1 90.56 199 LYS B N 1
ATOM 3416 C CA . LYS B 1 199 ? 29.375 5.832 0.417 1 90.56 199 LYS B CA 1
ATOM 3417 C C . LYS B 1 199 ? 28.656 6.004 -0.924 1 90.56 199 LYS B C 1
ATOM 3419 O O . LYS B 1 199 ? 27.844 5.164 -1.315 1 90.56 199 LYS B O 1
ATOM 3424 N N . LYS B 1 200 ? 29.047 7.055 -1.611 1 91.94 200 LYS B N 1
ATOM 3425 C CA . LYS B 1 200 ? 28.531 7.262 -2.963 1 91.94 200 LYS B CA 1
ATOM 3426 C C . LYS B 1 200 ? 29.016 6.164 -3.908 1 91.94 200 LYS B C 1
ATOM 3428 O O . LYS B 1 200 ? 28.281 5.738 -4.801 1 91.94 200 LYS B O 1
ATOM 3433 N N . ALA B 1 201 ? 30.219 5.809 -3.648 1 93.12 201 ALA B N 1
ATOM 3434 C CA . ALA B 1 201 ? 30.781 4.723 -4.449 1 93.12 201 ALA B CA 1
ATOM 3435 C C . ALA B 1 201 ? 30.031 3.412 -4.195 1 93.12 201 ALA B C 1
ATOM 3437 O O . ALA B 1 201 ? 29.844 2.611 -5.113 1 93.12 201 ALA B O 1
ATOM 3438 N N . ILE B 1 202 ? 29.641 3.186 -2.951 1 92.88 202 ILE B N 1
ATOM 3439 C CA . ILE B 1 202 ? 28.875 1.993 -2.613 1 92.88 202 ILE B CA 1
ATOM 3440 C C . ILE B 1 202 ? 27.531 2.02 -3.346 1 92.88 202 ILE B C 1
ATOM 3442 O O . ILE B 1 202 ? 27.109 1.005 -3.9 1 92.88 202 ILE B O 1
ATOM 3446 N N . PHE B 1 203 ? 26.938 3.164 -3.398 1 94.25 203 PHE B N 1
ATOM 3447 C CA . PHE B 1 203 ? 25.672 3.324 -4.117 1 94.25 203 PHE B CA 1
ATOM 3448 C C . PHE B 1 203 ? 25.859 3.051 -5.605 1 94.25 203 PHE B C 1
ATOM 3450 O O . PHE B 1 203 ? 25.094 2.311 -6.211 1 94.25 203 PHE B O 1
ATOM 3457 N N . ALA B 1 204 ? 26.891 3.652 -6.172 1 94.38 204 ALA B N 1
ATOM 3458 C CA . ALA B 1 204 ? 27.203 3.436 -7.582 1 94.38 204 ALA B CA 1
ATOM 3459 C C . ALA B 1 204 ? 27.484 1.963 -7.863 1 94.38 204 ALA B C 1
ATOM 3461 O O . ALA B 1 204 ? 27.094 1.436 -8.906 1 94.38 204 ALA B O 1
ATOM 3462 N N . GLY B 1 205 ? 28.219 1.353 -6.965 1 93.31 205 GLY B N 1
ATOM 3463 C CA . GLY B 1 205 ? 28.438 -0.079 -7.074 1 93.31 205 GLY B CA 1
ATOM 3464 C C . GLY B 1 205 ? 27.156 -0.89 -7.082 1 93.31 205 GLY B C 1
ATOM 3465 O O . GLY B 1 205 ? 27.047 -1.873 -7.816 1 93.31 205 GLY B O 1
ATOM 3466 N N . GLY B 1 206 ? 26.219 -0.482 -6.238 1 93.88 206 GLY B N 1
ATOM 3467 C CA . GLY B 1 206 ? 24.922 -1.136 -6.238 1 93.88 206 GLY B CA 1
ATOM 3468 C C . GLY B 1 206 ? 24.219 -1.062 -7.578 1 93.88 206 GLY B C 1
ATOM 3469 O O . GLY B 1 206 ? 23.641 -2.053 -8.047 1 93.88 206 GLY B O 1
ATOM 3470 N N . ILE B 1 207 ? 24.25 0.053 -8.219 1 94.19 207 ILE B N 1
ATOM 3471 C CA . ILE B 1 207 ? 23.641 0.24 -9.539 1 94.19 207 ILE B CA 1
ATOM 3472 C C . ILE B 1 207 ? 24.344 -0.665 -10.555 1 94.19 207 ILE B C 1
ATOM 3474 O O . ILE B 1 207 ? 23.672 -1.316 -11.367 1 94.19 207 ILE B O 1
ATOM 3478 N N . LEU B 1 208 ? 25.641 -0.731 -10.469 1 92.81 208 LEU B N 1
ATOM 3479 C CA . LEU B 1 208 ? 26.422 -1.533 -11.406 1 92.81 208 LEU B CA 1
ATOM 3480 C C . LEU B 1 208 ? 26.094 -3.014 -11.266 1 92.81 208 LEU B C 1
ATOM 3482 O O . LEU B 1 208 ? 25.922 -3.715 -12.266 1 92.81 208 LEU B O 1
ATOM 3486 N N . VAL B 1 209 ? 26.047 -3.406 -10.039 1 92.12 209 VAL B N 1
ATOM 3487 C CA . VAL B 1 209 ? 25.75 -4.812 -9.781 1 92.12 209 VAL B CA 1
ATOM 3488 C C . VAL B 1 209 ? 24.359 -5.152 -10.297 1 92.12 209 VAL B C 1
ATOM 3490 O O . VAL B 1 209 ? 24.125 -6.246 -10.812 1 92.12 209 VAL B O 1
ATOM 3493 N N . LEU B 1 210 ? 23.406 -4.27 -10.164 1 93.31 210 LEU B N 1
ATOM 3494 C CA . LEU B 1 210 ? 22.047 -4.469 -10.664 1 93.31 210 LEU B CA 1
ATOM 3495 C C . LEU B 1 210 ? 22.047 -4.555 -12.188 1 93.31 210 LEU B C 1
ATOM 3497 O O . LEU B 1 210 ? 21.312 -5.367 -12.766 1 93.31 210 LEU B O 1
ATOM 3501 N N . LEU B 1 211 ? 22.875 -3.781 -12.844 1 91.25 211 LEU B N 1
ATOM 3502 C CA . LEU B 1 211 ? 22.906 -3.719 -14.305 1 91.25 211 LEU B CA 1
ATOM 3503 C C . LEU B 1 211 ? 23.531 -4.984 -14.891 1 91.25 211 LEU B C 1
ATOM 3505 O O . LEU B 1 211 ? 23.109 -5.449 -15.953 1 91.25 211 LEU B O 1
ATOM 3509 N N . PHE B 1 212 ? 24.453 -5.551 -14.195 1 89.44 212 PHE B N 1
ATOM 3510 C CA . PHE B 1 212 ? 25.156 -6.719 -14.711 1 89.44 212 PHE B CA 1
ATOM 3511 C C . PHE B 1 212 ? 24.375 -7.992 -14.406 1 89.44 212 PHE B C 1
ATOM 3513 O O . PHE B 1 212 ? 24.625 -9.039 -15.023 1 89.44 212 PHE B O 1
ATOM 3520 N N . HIS B 1 213 ? 23.453 -7.883 -13.617 1 86.56 213 HIS B N 1
ATOM 3521 C CA . HIS B 1 213 ? 22.547 -8.977 -13.289 1 86.56 213 HIS B CA 1
ATOM 3522 C C . HIS B 1 213 ? 23.312 -10.242 -12.93 1 86.56 213 HIS B C 1
ATOM 3524 O O . HIS B 1 213 ? 22.984 -11.336 -13.391 1 86.56 213 HIS B O 1
ATOM 3530 N N . ALA B 1 214 ? 24.469 -10.094 -12.203 1 85.25 214 ALA B N 1
ATOM 3531 C CA . ALA B 1 214 ? 25.188 -11.234 -11.641 1 85.25 214 ALA B CA 1
ATOM 3532 C C . ALA B 1 214 ? 24.672 -11.57 -10.242 1 85.25 214 ALA B C 1
ATOM 3534 O O . ALA B 1 214 ? 25.031 -10.898 -9.273 1 85.25 214 ALA B O 1
ATOM 3535 N N . SER B 1 215 ? 23.969 -12.641 -10.195 1 88.75 215 SER B N 1
ATOM 3536 C CA . SER B 1 215 ? 23.172 -12.945 -9.008 1 88.75 215 SER B CA 1
ATOM 3537 C C . SER B 1 215 ? 24.062 -13.133 -7.781 1 88.75 215 SER B C 1
ATOM 3539 O O . SER B 1 215 ? 23.781 -12.57 -6.719 1 88.75 215 SER B O 1
ATOM 3541 N N . PHE B 1 216 ? 25.062 -13.875 -7.953 1 87.38 216 PHE B N 1
ATOM 3542 C CA . PHE B 1 216 ? 25.922 -14.164 -6.805 1 87.38 216 PHE B CA 1
ATOM 3543 C C . PHE B 1 216 ? 26.625 -12.898 -6.32 1 87.38 216 PHE B C 1
ATOM 3545 O O . PHE B 1 216 ? 26.609 -12.594 -5.121 1 87.38 216 PHE B O 1
ATOM 3552 N N . LEU B 1 217 ? 27.156 -12.102 -7.172 1 88.25 217 LEU B N 1
ATOM 3553 C CA . LEU B 1 217 ? 27.844 -10.867 -6.82 1 88.25 217 LEU B CA 1
ATOM 3554 C C . LEU B 1 217 ? 26.859 -9.859 -6.215 1 88.25 217 LEU B C 1
ATOM 3556 O O . LEU B 1 217 ? 27.203 -9.156 -5.262 1 88.25 217 LEU B O 1
ATOM 3560 N N . ALA B 1 218 ? 25.734 -9.828 -6.777 1 89.94 218 ALA B N 1
ATOM 3561 C CA . ALA B 1 218 ? 24.719 -8.922 -6.258 1 89.94 218 ALA B CA 1
ATOM 3562 C C . ALA B 1 218 ? 24.312 -9.305 -4.836 1 89.94 218 ALA B C 1
ATOM 3564 O O . ALA B 1 218 ? 24.172 -8.438 -3.971 1 89.94 218 ALA B O 1
ATOM 3565 N N . SER B 1 219 ? 24.156 -10.586 -4.66 1 93.38 219 SER B N 1
ATOM 3566 C CA . SER B 1 219 ? 23.75 -11.055 -3.338 1 93.38 219 SER B CA 1
ATOM 3567 C C . SER B 1 219 ? 24.797 -10.688 -2.285 1 93.38 219 SER B C 1
ATOM 3569 O O . SER B 1 219 ? 24.453 -10.117 -1.245 1 93.38 219 SER B O 1
ATOM 3571 N N . LEU B 1 220 ? 26.031 -10.938 -2.572 1 93.69 220 LEU B N 1
ATOM 3572 C CA . LEU B 1 220 ? 27.094 -10.633 -1.621 1 93.69 220 LEU B CA 1
ATOM 3573 C C . LEU B 1 220 ? 27.203 -9.133 -1.39 1 93.69 220 LEU B C 1
ATOM 3575 O O . LEU B 1 220 ? 27.359 -8.688 -0.25 1 93.69 220 LEU B O 1
ATOM 3579 N N . TYR B 1 221 ? 27.141 -8.43 -2.459 1 95.19 221 TYR B N 1
ATOM 3580 C CA . TYR B 1 221 ? 27.281 -6.98 -2.383 1 95.19 221 TYR B CA 1
ATOM 3581 C C . TYR B 1 221 ? 26.188 -6.379 -1.502 1 95.19 221 TYR B C 1
ATOM 3583 O O . TYR B 1 221 ? 26.484 -5.641 -0.559 1 95.19 221 TYR B O 1
ATOM 3591 N N . PHE B 1 222 ? 24.953 -6.695 -1.744 1 95.94 222 PHE B N 1
ATOM 3592 C CA . PHE B 1 222 ? 23.828 -6.121 -1.01 1 95.94 222 PHE B CA 1
ATOM 3593 C C . PHE B 1 222 ? 23.766 -6.668 0.411 1 95.94 222 PHE B C 1
ATOM 3595 O O . PHE B 1 222 ? 23.375 -5.965 1.34 1 95.94 222 PHE B O 1
ATOM 3602 N N . LEU B 1 223 ? 24.172 -7.902 0.6 1 96.19 223 LEU B N 1
ATOM 3603 C CA . LEU B 1 223 ? 24.234 -8.453 1.949 1 96.19 223 LEU B CA 1
ATOM 3604 C C . LEU B 1 223 ? 25.25 -7.695 2.799 1 96.19 223 LEU B C 1
ATOM 3606 O O . LEU B 1 223 ? 24.938 -7.281 3.92 1 96.19 223 LEU B O 1
ATOM 3610 N N . ILE B 1 224 ? 26.422 -7.504 2.256 1 95.31 224 ILE B N 1
ATOM 3611 C CA . ILE B 1 224 ? 27.469 -6.801 2.986 1 95.31 224 ILE B CA 1
ATOM 3612 C C . ILE B 1 224 ? 27.031 -5.367 3.273 1 95.31 224 ILE B C 1
ATOM 3614 O O . ILE B 1 224 ? 27.203 -4.871 4.387 1 95.31 224 ILE B O 1
ATOM 3618 N N . TRP B 1 225 ? 26.453 -4.75 2.26 1 94.75 225 TRP B N 1
ATOM 3619 C CA . TRP B 1 225 ? 25.953 -3.389 2.406 1 94.75 225 TRP B CA 1
ATOM 3620 C C . TRP B 1 225 ? 24.906 -3.312 3.52 1 94.75 225 TRP B C 1
ATOM 3622 O O . TRP B 1 225 ? 25.047 -2.529 4.461 1 94.75 225 TRP B O 1
ATOM 3632 N N . SER B 1 226 ? 23.953 -4.172 3.57 1 95.5 226 SER B N 1
ATOM 3633 C CA . SER B 1 226 ? 22.859 -4.137 4.531 1 95.5 226 SER B CA 1
ATOM 3634 C C . SER B 1 226 ? 23.328 -4.562 5.918 1 95.5 226 SER B C 1
ATOM 3636 O O . SER B 1 226 ? 22.938 -3.959 6.922 1 95.5 226 SER B O 1
ATOM 3638 N N . VAL B 1 227 ? 24.156 -5.57 5.996 1 95.31 227 VAL B N 1
ATOM 3639 C CA . VAL B 1 227 ? 24.656 -6.035 7.277 1 95.31 227 VAL B CA 1
ATOM 3640 C C . VAL B 1 227 ? 25.5 -4.934 7.934 1 95.31 227 VAL B C 1
ATOM 3642 O O . VAL B 1 227 ? 25.375 -4.699 9.141 1 95.31 227 VAL B O 1
ATOM 3645 N N . SER B 1 228 ? 26.328 -4.297 7.125 1 93.88 228 SER B N 1
ATOM 3646 C CA . SER B 1 228 ? 27.156 -3.215 7.664 1 93.88 228 SER B CA 1
ATOM 3647 C C . SER B 1 228 ? 26.281 -2.076 8.188 1 93.88 228 SER B C 1
ATOM 3649 O O . SER B 1 228 ? 26.609 -1.462 9.211 1 93.88 228 SER B O 1
ATOM 3651 N N . TYR B 1 229 ? 25.203 -1.8 7.504 1 92.31 229 TYR B N 1
ATOM 3652 C CA . TYR B 1 229 ? 24.281 -0.759 7.965 1 92.31 229 TYR B CA 1
ATOM 3653 C C . TYR B 1 229 ? 23.578 -1.184 9.242 1 92.31 229 TYR B C 1
ATOM 3655 O O . TYR B 1 229 ? 23.375 -0.37 10.148 1 92.31 229 TYR B O 1
ATOM 3663 N N . ILE B 1 230 ? 23.156 -2.4 9.375 1 92.31 230 ILE B N 1
ATOM 3664 C CA . ILE B 1 230 ? 22.375 -2.908 10.492 1 92.31 230 ILE B CA 1
ATOM 3665 C C . ILE B 1 230 ? 23.234 -2.947 11.758 1 92.31 230 ILE B C 1
ATOM 3667 O O . ILE B 1 230 ? 22.781 -2.531 12.828 1 92.31 230 ILE B O 1
ATOM 3671 N N . PHE B 1 231 ? 24.438 -3.318 11.648 1 92.38 231 PHE B N 1
ATOM 3672 C CA . PHE B 1 231 ? 25.25 -3.562 12.844 1 92.38 231 PHE B CA 1
ATOM 3673 C C . PHE B 1 231 ? 26.156 -2.377 13.141 1 92.38 231 PHE B C 1
ATOM 3675 O O . PHE B 1 231 ? 26.578 -2.184 14.281 1 92.38 231 PHE B O 1
ATOM 3682 N N . PHE B 1 232 ? 26.469 -1.539 12.117 1 90.88 232 PHE B N 1
ATOM 3683 C CA . PHE B 1 232 ? 27.344 -0.396 12.312 1 90.88 232 PHE B CA 1
ATOM 3684 C C . PHE B 1 232 ? 26.719 0.875 11.75 1 90.88 232 PHE B C 1
ATOM 3686 O O . PHE B 1 232 ? 27.359 1.596 10.977 1 90.88 232 PHE B O 1
ATOM 3693 N N . PRO B 1 233 ? 25.594 1.149 12.156 1 85.06 233 PRO B N 1
ATOM 3694 C CA . PRO B 1 233 ? 24.906 2.309 11.578 1 85.06 233 PRO B CA 1
ATOM 3695 C C . PRO B 1 233 ? 25.594 3.631 11.922 1 85.06 233 PRO B C 1
ATOM 3697 O O . PRO B 1 233 ? 25.766 4.48 11.047 1 85.06 233 PRO B O 1
ATOM 3700 N N . ASN B 1 234 ? 26.047 3.805 13.148 1 84.12 234 ASN B N 1
ATOM 3701 C CA . ASN B 1 234 ? 26.641 5.066 13.578 1 84.12 234 ASN B CA 1
ATOM 3702 C C . ASN B 1 234 ? 28.109 5.148 13.188 1 84.12 234 ASN B C 1
ATOM 3704 O O . ASN B 1 234 ? 28.594 6.207 12.789 1 84.12 234 ASN B O 1
ATOM 3708 N N . THR B 1 235 ? 28.766 4.082 13.25 1 85.31 235 THR B N 1
ATOM 3709 C CA . THR B 1 235 ? 30.203 4.055 13.008 1 85.31 235 THR B CA 1
ATOM 3710 C C . THR B 1 235 ? 30.5 4.211 11.523 1 85.31 235 THR B C 1
ATOM 3712 O O . THR B 1 235 ? 31.406 4.949 11.141 1 85.31 235 THR B O 1
ATOM 3715 N N . LEU B 1 236 ? 29.641 3.621 10.719 1 85.38 236 LEU B N 1
ATOM 3716 C CA . LEU B 1 236 ? 29.969 3.578 9.305 1 85.38 236 LEU B CA 1
ATOM 3717 C C . LEU B 1 236 ? 29.031 4.465 8.492 1 85.38 236 LEU B C 1
ATOM 3719 O O . LEU B 1 236 ? 29.422 5.023 7.469 1 85.38 236 LEU B O 1
ATOM 3723 N N . TRP B 1 237 ? 27.844 4.609 8.938 1 85.12 237 TRP B N 1
ATOM 3724 C CA . TRP B 1 237 ? 26.875 5.152 7.996 1 85.12 237 TRP B CA 1
ATOM 3725 C C . TRP B 1 237 ? 26.266 6.449 8.523 1 85.12 237 TRP B C 1
ATOM 3727 O O . TRP B 1 237 ? 25.328 6.984 7.938 1 85.12 237 TRP B O 1
ATOM 3737 N N . SER B 1 238 ? 26.859 6.918 9.586 1 77.81 238 SER B N 1
ATOM 3738 C CA . SER B 1 238 ? 26.453 8.242 10.047 1 77.81 238 SER B CA 1
ATOM 3739 C C . SER B 1 238 ? 26.984 9.336 9.133 1 77.81 238 SER B C 1
ATOM 3741 O O . SER B 1 238 ? 28.047 9.172 8.508 1 77.81 238 SER B O 1
ATOM 3743 N N . TYR B 1 239 ? 26.172 10.32 8.953 1 72.69 239 TYR B N 1
ATOM 3744 C CA . TYR B 1 239 ? 26.516 11.422 8.062 1 72.69 239 TYR B CA 1
ATOM 3745 C C . TYR B 1 239 ? 27.828 12.07 8.477 1 72.69 239 TYR B C 1
ATOM 3747 O O . TYR B 1 239 ? 28.562 12.602 7.633 1 72.69 239 TYR B O 1
ATOM 3755 N N . LYS B 1 240 ? 28.156 12.117 9.727 1 67.44 240 LYS B N 1
ATOM 3756 C CA . LYS B 1 240 ? 29.328 12.789 10.25 1 67.44 240 LYS B CA 1
ATOM 3757 C C . LYS B 1 240 ? 30.609 12.016 9.914 1 67.44 240 LYS B C 1
ATOM 3759 O O . LYS B 1 240 ? 31.703 12.555 10.016 1 67.44 240 LYS B O 1
ATOM 3764 N N . VAL B 1 241 ? 30.438 10.891 9.461 1 62.28 241 VAL B N 1
ATOM 3765 C CA . VAL B 1 241 ? 31.625 10.094 9.219 1 62.28 241 VAL B CA 1
ATOM 3766 C C . VAL B 1 241 ? 31.812 9.867 7.715 1 62.28 241 VAL B C 1
ATOM 3768 O O . VAL B 1 241 ? 30.828 9.695 6.992 1 62.28 241 VAL B O 1
#

Radius of gyration: 26.83 Å; Cα contacts (8 Å, |Δi|>4): 718; chains: 2; bounding box: 66×92×98 Å

InterPro domains:
  IPR000462 CDP-alcohol phosphatidyltransferase [PF01066] (35-177)
  IPR043130 CDP-alcohol phosphatidyltransferase, transmembrane domain [G3DSA:1.20.120.1760] (17-185)
  IPR048254 CDP-alcohol phosphatidyltransferase, conserved site [PS00379] (77-99)

Organism: Crotalus adamanteus (NCBI:txid8729)

Nearest PDB structures (foldseek):
  7b1k-assembly1_A  TM=8.013E-01  e=3.123E-08  Methanocaldococcus jannaschii DSM 2661
  4o6m-assembly1_A  TM=7.234E-01  e=7.504E-01  Archaeoglobus fulgidus DSM 4304
  9dqj-assembly1_A  TM=2.607E-01  e=5.938E-01  Homo sapiens
  1xio-assembly1_A  TM=2.592E-01  e=2.656E+00  Nostoc sp. PCC 7120 = FACHB-418
  4tl3-assembly1_B  TM=2.169E-01  e=7.100E+00  Nostoc sp. PCC 7120 = FACHB-418

Secondary structure (DSSP, 8-state):
-------HHHHHHHHHHHHHHHHHHHHHHHHHHHHHHHHHHHHHHHHHHHHHHHHHTT-HHHHHHHHHHHHHHHHHHHHHHHHTT---HHHHHHHHHHHIIIIIIIHHHTT---SHHHHHHHHHHHHHHHHIIIIISSSBTTEEES--HHHHHHHHHHHHHHHTS-HHHHHHHHHHHHHHHHS--EEE---GGGS-HHHHHHHHHHHHHHHHT-HHHHHHHHHHHHHHHHH-HHHHH-TT-/-------HHHHHHHHHHHHHHHHHHHHHHHHHHHHHHHHHHHHHHHHHHHHHHHHHTT-HHHHHHHHHHHHHHHHHHHHHHHHTT---HHHHHHHHHHHIIIIIIIHHHTT---SHHHHHHHHHHHHHHHHIIIIISSSSTTEEES--HHHHHHHHHHHHHHHTS-HHHHHHHHHHHHHHHHS--EEE---GGGS-HHHHHHHHHHHHHHHHT-HHHHHHHHHHHHHHHHH-HHHHH-TT-

Foldseek 3Di:
DPPPPPPPVVVVVVVVVVVVVVVVVVVVVLVCLLCVLLVLLVQLLVLLVVLLVCLVVVNLLSSLLSLLVSLLSLLVSVQSCVVSVNDDPVSLVSNLNSCLRSLQQSLLSLLPPPDDVSVVLSVLLSVLQVCQSPPFPPDDPWKTFFDHSSLLSLLLSLQCLQVVSDNVSSSVSSVVNSCRSNHRDIATPQNLVVADPVSVVLSVVQVVCSVVSPSNVNSVSSNVVSVCCSVPRPPPGHRVD/DPPPPPPPVVVVVVVVVVVVVVVVVVVVVLVCLLCVLLVLLVQLLVLLVVLLVCLVVVNLLSSLLSLLVSLLSLLVSVLSCVVSVNDDPVSLVSNLNSCLRSLQQSLLSLLPPPDDVSVVLSVLLSVLQVCQSPPFPPDDDWKTFFDHSSLLSLLLSLQCLQVVSDNVSSSVSSVVNSCRSNHRDIATDQNLVVADPVSVVLSVVQVVCSVVSPSNVNSVSSNVVSVCCSVPRPPPGHRVD

Sequence (482 aa):
MWIVSPPSGVFQYTKKLFLREQAGRAQAVEFLRKNAANSISMANLLMGLFSVLCSLNGHYHYACWLVLTGFVLDLADGAVARQLNACSALGAKLDDFADFTSFGLATGLLLQAHEFLGGLLVIVYVLAVFTRLCFFSSGMPFMYRGLPCPYGASMVAATYFLTGGHLVAMRLMAIVMILFMVDQGFYPHDKVLESQAWKKAIFAGGILVLLFHASFLASLYFLIWSVSYIFFPNTLWSYKVMWIVSPPSGVFQYTKKLFLREQAGRAQAVEFLRKNAANSISMANLLMGLFSVLCSLNGHYHYACWLVLTGFVLDLADGAVARQLNACSALGAKLDDFADFTSFGLATGLLLQAHEFLGGLLVIVYVLAVFTRLCFFSSGMPFMYRGLPCPYGASMVAATYFLTGGHLVAMRLMAIVMILFMVDQGFYPHDKVLESQAWKKAIFAGGILVLLFHASFLASLYFLIWSVSYIFFPNTLWSYKV